Protein AF-A0A7C2VHA1-F1 (afdb_monomer_lite)

Foldseek 3Di:
DDDDLLNVLVLLVDDSVLQVVLCVVVVHHDDPVVSLVSSLCPDPVNDPVPVVVVVVPPDPCPPPWDWDDFFLWIWTDPDAQKIKTKDKDWQWPLLLAQVQQSLLVRQLSQQVRCVLQLFHFAAKAWAWEFADCVDVSRVVSVVNNVNNVCLLVKFFDQQWWWFKQKPNFTDIDTLNVVQVCVVVVVCPPIFIWTWWAFLVQRAIDTFTFDHKDWDWDQWWKWFAFPLGFITIIRQSFWFWFDDDFSDTDTDRNVPADFFTKFWFFQAFAADPPQDQKDQQLVVCVPPDQQKKKAAADPPVCVVVLLVLCVVVPVDPVVSVVCNVRSIGGSVSVVVCCVVRVGDQQRMWMDGNPDDDFIFRSMGGLDLLVLLLLLQCLFQWAWDDDPPWIKIKGKAFPVLVVLVVSNVVSCVVRVGDWDWDDDPTIIMTIGIGRSVNCCCCPVQVQDRDQQRGAGGRSQSNHALSSLVSSVLNNCSRFKDKDADDDLAFQRIKIKGKTLHLRRLLSNQNSLSSVVFRWRKDKDAWDWDQDPNDIDTGHIMIMTMDRALVSCVVCLVSYDPVSSVSNVVSVVVHPDHPHNHDQWADHVRIIITTGRDMDMDGMDITMFTQTPPRQWHAITSRTIGGTRLNHYHPHYDYYHDNVCHSIIIIMMMIMTMDRNLSTDRPDDDDPPQDDDDDDDDWPVQVSPLSSVVRRDDDDDDDDDDDSRTRNDRVSSSNVSVVSSVVSVVVSGD

Radius of gyration: 34.08 Å; chains: 1; bounding box: 87×68×104 Å

Structure (mmCIF, N/CA/C/O backbone):
data_AF-A0A7C2VHA1-F1
#
_entry.id   AF-A0A7C2VHA1-F1
#
loop_
_atom_site.group_PDB
_atom_site.id
_atom_site.type_symbol
_atom_site.label_atom_id
_atom_site.label_alt_id
_atom_site.label_comp_id
_atom_site.label_asym_id
_atom_site.label_entity_id
_atom_site.label_seq_id
_atom_site.pdbx_PDB_ins_code
_atom_site.Cartn_x
_atom_site.Cartn_y
_atom_site.Cartn_z
_atom_site.occupancy
_atom_site.B_iso_or_equiv
_atom_site.auth_seq_id
_atom_site.auth_comp_id
_atom_site.auth_asym_id
_atom_site.auth_atom_id
_atom_site.pdbx_PDB_model_num
ATOM 1 N N . MET A 1 1 ? 13.273 25.054 -59.901 1.00 44.94 1 MET A N 1
ATOM 2 C CA . MET A 1 1 ? 12.134 24.305 -60.474 1.00 44.94 1 MET A CA 1
ATOM 3 C C . MET A 1 1 ? 11.715 23.269 -59.447 1.00 44.94 1 MET A C 1
ATOM 5 O O . MET A 1 1 ? 12.586 22.836 -58.704 1.00 44.94 1 MET A O 1
ATOM 9 N N . ALA A 1 2 ? 10.423 22.966 -59.320 1.00 55.84 2 ALA A N 1
ATOM 10 C CA . ALA A 1 2 ? 9.983 21.897 -58.424 1.00 55.84 2 ALA A CA 1
ATOM 11 C C . ALA A 1 2 ? 10.423 20.552 -59.019 1.00 55.84 2 ALA A C 1
ATOM 13 O O . ALA A 1 2 ? 10.190 20.317 -60.201 1.00 55.84 2 ALA A O 1
ATOM 14 N N . GLU A 1 3 ? 11.099 19.738 -58.217 1.00 74.56 3 GLU A N 1
ATOM 15 C CA . GLU A 1 3 ? 11.555 18.394 -58.577 1.00 74.56 3 GLU A CA 1
ATOM 16 C C . GLU A 1 3 ? 10.346 17.490 -58.871 1.00 74.56 3 GLU A C 1
ATOM 18 O O . GLU A 1 3 ? 9.347 17.517 -58.142 1.00 74.56 3 GLU A O 1
ATOM 23 N N . THR A 1 4 ? 10.410 16.734 -59.963 1.00 87.19 4 THR A N 1
ATOM 24 C CA . THR A 1 4 ? 9.364 15.793 -60.383 1.00 87.19 4 THR A CA 1
ATOM 25 C C . THR A 1 4 ? 9.323 14.569 -59.462 1.00 87.19 4 THR A C 1
ATOM 27 O O . THR A 1 4 ? 10.306 14.231 -58.803 1.00 87.19 4 THR A O 1
ATOM 30 N N . MET A 1 5 ? 8.189 13.861 -59.407 1.00 84.81 5 MET A N 1
ATOM 31 C CA . MET A 1 5 ? 8.070 12.659 -58.564 1.00 84.81 5 MET A CA 1
ATOM 32 C C . MET A 1 5 ? 9.009 11.530 -58.995 1.00 84.81 5 MET A C 1
ATOM 34 O O . MET A 1 5 ? 9.494 10.788 -58.146 1.00 84.81 5 MET A O 1
ATOM 38 N N . LEU A 1 6 ? 9.314 11.427 -60.292 1.00 87.25 6 LEU A N 1
ATOM 39 C CA . LEU A 1 6 ? 10.300 10.473 -60.793 1.00 87.25 6 LEU A CA 1
ATOM 40 C C . LEU A 1 6 ? 11.717 10.826 -60.320 1.00 87.25 6 LEU A C 1
ATOM 42 O O . LEU A 1 6 ? 12.442 9.941 -59.880 1.00 87.25 6 LEU A O 1
ATOM 46 N N . GLU A 1 7 ? 12.104 12.104 -60.354 1.00 84.75 7 GLU A N 1
ATOM 47 C CA . GLU A 1 7 ? 13.407 12.551 -59.834 1.00 84.75 7 GLU A CA 1
ATOM 48 C C . GLU A 1 7 ? 13.543 12.236 -58.339 1.00 84.75 7 GLU A C 1
ATOM 50 O O . GLU A 1 7 ? 14.548 11.662 -57.920 1.00 84.75 7 GLU A O 1
ATOM 55 N N . LYS A 1 8 ? 12.484 12.478 -57.555 1.00 82.38 8 LYS A N 1
ATOM 56 C CA . LYS A 1 8 ? 12.431 12.092 -56.137 1.00 82.38 8 LYS A CA 1
ATOM 57 C C . LYS A 1 8 ? 12.527 10.579 -55.926 1.00 82.38 8 LYS A C 1
ATOM 59 O O . LYS A 1 8 ? 13.180 10.137 -54.987 1.00 82.38 8 LYS A O 1
ATOM 64 N N . ALA A 1 9 ? 11.894 9.776 -56.782 1.00 79.38 9 ALA A N 1
ATOM 65 C CA . ALA A 1 9 ? 11.937 8.316 -56.696 1.00 79.38 9 ALA A CA 1
ATOM 66 C C . ALA A 1 9 ? 13.353 7.779 -56.945 1.00 79.38 9 ALA A C 1
ATOM 68 O O . ALA A 1 9 ? 13.849 6.948 -56.184 1.00 79.38 9 ALA A O 1
ATOM 69 N N . LEU A 1 10 ? 14.017 8.304 -57.980 1.00 79.31 10 LEU A N 1
ATOM 70 C CA . LEU A 1 10 ? 15.403 7.974 -58.310 1.00 79.31 10 LEU A CA 1
ATOM 71 C C . LEU A 1 10 ? 16.358 8.400 -57.186 1.00 79.31 10 LEU A C 1
ATOM 73 O O . LEU A 1 10 ? 17.260 7.644 -56.828 1.00 79.31 10 LEU A O 1
ATOM 77 N N . ALA A 1 11 ? 16.129 9.570 -56.580 1.00 75.69 11 ALA A N 1
ATOM 78 C CA . ALA A 1 11 ? 16.899 10.048 -55.431 1.00 75.69 11 ALA A CA 1
ATOM 79 C C . ALA A 1 11 ? 16.741 9.156 -54.184 1.00 75.69 11 ALA A C 1
ATOM 81 O O . ALA A 1 11 ? 17.657 9.077 -53.371 1.00 75.69 11 ALA A O 1
ATOM 82 N N . LEU A 1 12 ? 15.612 8.452 -54.051 1.00 69.88 12 LEU A N 1
ATOM 83 C CA . LEU A 1 12 ? 15.362 7.458 -53.000 1.00 69.88 12 LEU A CA 1
ATOM 84 C C . LEU A 1 12 ? 15.899 6.054 -53.345 1.00 69.88 12 LEU A C 1
ATOM 86 O O . LEU A 1 12 ? 15.620 5.094 -52.626 1.00 69.88 12 LEU A O 1
ATOM 90 N N . GLY A 1 13 ? 16.657 5.917 -54.437 1.00 72.00 13 GLY A N 1
ATOM 91 C CA . GLY A 1 13 ? 17.287 4.663 -54.851 1.00 72.00 13 GLY A CA 1
ATOM 92 C C . GLY A 1 13 ? 16.371 3.695 -55.602 1.00 72.00 13 GLY A C 1
ATOM 93 O O . GLY A 1 13 ? 16.780 2.562 -55.849 1.00 72.00 13 GLY A O 1
ATOM 94 N N . MET A 1 14 ? 15.160 4.117 -55.979 1.00 76.06 14 MET A N 1
ATOM 95 C CA . MET A 1 14 ? 14.287 3.325 -56.849 1.00 76.06 14 MET A CA 1
ATOM 96 C C . MET A 1 14 ? 14.743 3.432 -58.305 1.00 76.06 14 MET A C 1
ATOM 98 O O . MET A 1 14 ? 15.266 4.454 -58.741 1.00 76.06 14 MET A O 1
ATOM 102 N N . THR A 1 15 ? 14.490 2.396 -59.093 1.00 82.31 15 THR A N 1
ATOM 103 C CA . THR A 1 15 ? 14.605 2.445 -60.552 1.00 82.31 15 THR A CA 1
ATOM 104 C C . THR A 1 15 ? 13.359 3.076 -61.179 1.00 82.31 15 THR A C 1
ATOM 106 O O . THR A 1 15 ? 12.263 3.060 -60.614 1.00 82.31 15 THR A O 1
ATOM 109 N N . GLU A 1 16 ? 13.493 3.598 -62.399 1.00 87.38 16 GLU A N 1
ATOM 110 C CA . GLU A 1 16 ? 12.347 4.129 -63.149 1.00 87.38 16 GLU A CA 1
ATOM 111 C C . GLU A 1 16 ? 11.264 3.059 -63.391 1.00 87.38 16 GLU A C 1
ATOM 113 O O . GLU A 1 16 ? 10.070 3.361 -63.389 1.00 87.38 16 GLU A O 1
ATOM 118 N N . GLU A 1 17 ? 11.659 1.795 -63.561 1.00 85.69 17 GLU A N 1
ATOM 119 C CA . GLU A 1 17 ? 10.720 0.684 -63.727 1.00 85.69 17 GLU A CA 1
ATOM 120 C C . GLU A 1 17 ? 9.922 0.409 -62.446 1.00 85.69 17 GLU A C 1
ATOM 122 O O . GLU A 1 17 ? 8.704 0.245 -62.513 1.00 85.69 17 GLU A O 1
ATOM 127 N N . GLU A 1 18 ? 10.570 0.444 -61.280 1.00 82.06 18 GLU A N 1
ATOM 128 C CA . GLU A 1 18 ? 9.895 0.331 -59.980 1.00 82.06 18 GLU A CA 1
ATOM 129 C C . GLU A 1 18 ? 8.930 1.497 -59.749 1.00 82.06 18 GLU A C 1
ATOM 131 O O . GLU A 1 18 ? 7.787 1.274 -59.353 1.00 82.06 18 GLU A O 1
ATOM 136 N N . PHE A 1 19 ? 9.324 2.732 -60.077 1.00 86.38 19 PHE A N 1
ATOM 137 C CA . PHE A 1 19 ? 8.420 3.885 -59.997 1.00 86.38 19 PHE A CA 1
ATOM 138 C C . PHE A 1 19 ? 7.191 3.717 -60.904 1.00 86.38 19 PHE A C 1
ATOM 140 O O . PHE A 1 19 ? 6.058 3.942 -60.474 1.00 86.38 19 PHE A O 1
ATOM 147 N N . ARG A 1 20 ? 7.378 3.251 -62.147 1.00 90.25 20 ARG A N 1
ATOM 148 C CA . ARG A 1 20 ? 6.258 2.963 -63.060 1.00 90.25 20 ARG A CA 1
ATOM 149 C C . ARG A 1 20 ? 5.345 1.862 -62.521 1.00 90.25 20 ARG A C 1
ATOM 151 O O . ARG A 1 20 ? 4.128 1.972 -62.666 1.00 90.25 20 ARG A O 1
ATOM 158 N N . GLN A 1 21 ? 5.899 0.828 -61.888 1.00 86.12 21 GLN A N 1
ATOM 159 C CA . GLN A 1 21 ? 5.109 -0.217 -61.232 1.00 86.12 21 GLN A CA 1
ATOM 160 C C . GLN A 1 21 ? 4.290 0.343 -60.066 1.00 86.12 21 GLN A C 1
ATOM 162 O O . GLN A 1 21 ? 3.109 0.021 -59.956 1.00 86.12 21 GLN A O 1
ATOM 167 N N . VAL A 1 22 ? 4.863 1.229 -59.248 1.00 83.00 22 VAL A N 1
ATOM 168 C CA . VAL A 1 22 ? 4.134 1.921 -58.172 1.00 83.00 22 VAL A CA 1
ATOM 169 C C . VAL A 1 22 ? 2.978 2.747 -58.732 1.00 83.00 22 VAL A C 1
ATOM 171 O O . VAL A 1 22 ? 1.844 2.602 -58.273 1.00 83.00 22 VAL A O 1
ATOM 174 N N . CYS A 1 23 ? 3.224 3.545 -59.772 1.00 90.00 23 CYS A N 1
ATOM 175 C CA . CYS A 1 23 ? 2.171 4.311 -60.438 1.00 90.00 23 CYS A CA 1
ATOM 176 C C . CYS A 1 23 ? 1.061 3.404 -60.994 1.00 90.00 23 CYS A C 1
ATOM 178 O O . CYS A 1 23 ? -0.119 3.739 -60.895 1.00 90.00 23 CYS A O 1
ATOM 180 N N . ALA A 1 24 ? 1.417 2.237 -61.540 1.00 90.12 24 ALA A N 1
ATOM 181 C CA . ALA A 1 24 ? 0.453 1.257 -62.034 1.00 90.12 24 ALA A CA 1
ATOM 182 C C . ALA A 1 24 ? -0.371 0.612 -60.905 1.00 90.12 24 ALA A C 1
ATOM 184 O O . ALA A 1 24 ? -1.575 0.429 -61.065 1.00 90.12 24 ALA A O 1
ATOM 185 N N . ILE A 1 25 ? 0.250 0.304 -59.760 1.00 83.44 25 ILE A N 1
ATOM 186 C CA . ILE A 1 25 ? -0.428 -0.244 -58.573 1.00 83.44 25 ILE A CA 1
ATOM 187 C C . ILE A 1 25 ? -1.422 0.771 -57.999 1.00 83.44 25 ILE A C 1
ATOM 189 O O . ILE A 1 25 ? -2.543 0.407 -57.647 1.00 83.44 25 ILE A O 1
ATOM 193 N N . LEU A 1 26 ? -1.024 2.042 -57.914 1.00 83.31 26 LEU A N 1
ATOM 194 C CA . LEU A 1 26 ? -1.856 3.110 -57.356 1.00 83.31 26 LEU A CA 1
ATOM 195 C C . LEU A 1 26 ? -2.899 3.647 -58.345 1.00 83.31 26 LEU A C 1
ATOM 197 O O . LEU A 1 26 ? -3.865 4.286 -57.927 1.00 83.31 26 LEU A O 1
ATOM 201 N N . GLY A 1 27 ? -2.695 3.443 -59.650 1.00 89.50 27 GLY A N 1
ATOM 202 C CA . GLY A 1 27 ? -3.487 4.070 -60.712 1.00 89.50 27 GLY A CA 1
ATOM 203 C C . GLY A 1 27 ? -3.296 5.591 -60.814 1.00 89.50 27 GLY A C 1
ATOM 204 O O . GLY A 1 27 ? -4.084 6.263 -61.479 1.00 89.50 27 GLY A O 1
ATOM 205 N N . ARG A 1 28 ? -2.282 6.142 -60.135 1.00 90.69 28 ARG A N 1
ATOM 206 C CA . ARG A 1 28 ? -1.906 7.564 -60.101 1.00 90.69 28 ARG A CA 1
ATOM 207 C C . ARG A 1 28 ? -0.449 7.720 -59.667 1.00 90.69 28 ARG A C 1
ATOM 209 O O . ARG A 1 28 ? 0.140 6.773 -59.153 1.00 90.69 28 ARG A O 1
ATOM 216 N N . GLU A 1 29 ? 0.102 8.924 -59.801 1.00 88.69 29 GLU A N 1
ATOM 217 C CA . GLU A 1 29 ? 1.388 9.235 -59.172 1.00 88.69 29 GLU A CA 1
ATOM 218 C C . GLU A 1 29 ? 1.281 9.151 -57.634 1.00 88.69 29 GLU A C 1
ATOM 220 O O . GLU A 1 29 ? 0.255 9.556 -57.055 1.00 88.69 29 GLU A O 1
ATOM 225 N N . PRO A 1 30 ? 2.306 8.600 -56.958 1.00 85.00 30 PRO A N 1
ATOM 226 C CA . PRO A 1 30 ? 2.351 8.557 -55.505 1.00 85.00 30 PRO A CA 1
ATOM 227 C C . PRO A 1 30 ? 2.506 9.968 -54.927 1.00 85.00 30 PRO A C 1
ATOM 229 O O . PRO A 1 30 ? 3.127 10.848 -55.518 1.00 85.00 30 PRO A O 1
ATOM 232 N N . THR A 1 31 ? 1.961 10.178 -53.734 1.00 82.56 31 THR A N 1
ATOM 233 C CA . THR A 1 31 ? 2.327 11.327 -52.896 1.00 82.56 31 THR A CA 1
ATOM 234 C C . THR A 1 31 ? 3.752 11.156 -52.361 1.00 82.56 31 THR A C 1
ATOM 236 O O . THR A 1 31 ? 4.260 10.037 -52.311 1.00 82.56 31 THR A O 1
ATOM 239 N N . ASP A 1 32 ? 4.381 12.235 -51.882 1.00 75.31 32 ASP A N 1
ATOM 240 C CA . ASP A 1 32 ? 5.725 12.173 -51.277 1.00 75.31 32 ASP A CA 1
ATOM 241 C C . ASP A 1 32 ? 5.822 11.110 -50.162 1.00 75.31 32 ASP A C 1
ATOM 243 O O . ASP A 1 32 ? 6.817 10.397 -50.050 1.00 75.31 32 ASP A O 1
ATOM 247 N N . THR A 1 33 ? 4.770 10.969 -49.347 1.00 71.88 33 THR A N 1
ATOM 248 C CA . THR A 1 33 ? 4.715 9.969 -48.271 1.00 71.88 33 THR A CA 1
ATOM 249 C C . THR A 1 33 ? 4.616 8.547 -48.809 1.00 71.88 33 THR A C 1
ATOM 251 O O . THR A 1 33 ? 5.337 7.672 -48.342 1.00 71.88 33 THR A O 1
ATOM 254 N N . GLU A 1 34 ? 3.750 8.304 -49.793 1.00 76.88 34 GLU A N 1
ATOM 255 C CA . GLU A 1 34 ? 3.609 6.979 -50.406 1.00 76.88 34 GLU A CA 1
ATOM 256 C C . GLU A 1 34 ? 4.895 6.570 -51.119 1.00 76.88 34 GLU A C 1
ATOM 258 O O . GLU A 1 34 ? 5.343 5.439 -50.966 1.00 76.88 34 GLU A O 1
ATOM 263 N N . LEU A 1 35 ? 5.529 7.502 -51.835 1.00 78.56 35 LEU A N 1
ATOM 264 C CA . LEU A 1 35 ? 6.790 7.259 -52.522 1.00 78.56 35 LEU A CA 1
ATOM 265 C C . LEU A 1 35 ? 7.901 6.862 -51.540 1.00 78.56 35 LEU A C 1
ATOM 267 O O . LEU A 1 35 ? 8.601 5.880 -51.778 1.00 78.56 35 LEU A O 1
ATOM 271 N N . ALA A 1 36 ? 8.006 7.561 -50.407 1.00 71.88 36 ALA A N 1
ATOM 272 C CA . ALA A 1 36 ? 8.941 7.209 -49.340 1.00 71.88 36 ALA A CA 1
ATOM 273 C C . ALA A 1 36 ? 8.636 5.840 -48.697 1.00 71.88 36 ALA A C 1
ATOM 275 O O . ALA A 1 36 ? 9.552 5.143 -48.268 1.00 71.88 36 ALA A O 1
ATOM 276 N N . MET A 1 37 ? 7.365 5.427 -48.623 1.00 70.44 37 MET A N 1
ATOM 277 C CA . MET A 1 37 ? 7.002 4.086 -48.145 1.00 70.44 37 MET A CA 1
ATOM 278 C C . MET A 1 37 ? 7.425 3.000 -49.142 1.00 70.44 37 MET A C 1
ATOM 280 O O . MET A 1 37 ? 8.063 2.024 -48.746 1.00 70.44 37 MET A O 1
ATOM 284 N N . PHE A 1 38 ? 7.133 3.193 -50.432 1.00 73.12 38 PHE A N 1
ATOM 285 C CA . PHE A 1 38 ? 7.530 2.261 -51.490 1.00 73.12 38 PHE A CA 1
ATOM 286 C C . PHE A 1 38 ? 9.054 2.125 -51.599 1.00 73.12 38 PHE A C 1
ATOM 288 O O . PHE A 1 38 ? 9.555 1.013 -51.749 1.00 73.12 38 PHE A O 1
ATOM 295 N N . SER A 1 39 ? 9.816 3.212 -51.450 1.00 68.88 39 SER A N 1
ATOM 296 C CA . SER A 1 39 ? 11.281 3.135 -51.505 1.00 68.88 39 SER A CA 1
ATOM 297 C C . SER A 1 39 ? 11.877 2.316 -50.354 1.00 68.88 39 SER A C 1
ATOM 299 O O . SER A 1 39 ? 12.891 1.643 -50.527 1.00 68.88 39 SER A O 1
ATOM 301 N N . VAL A 1 40 ? 11.250 2.335 -49.172 1.00 62.12 40 VAL A N 1
ATOM 302 C CA . VAL A 1 40 ? 11.688 1.527 -48.021 1.00 62.12 40 VAL A CA 1
ATOM 303 C C . VAL A 1 40 ? 11.377 0.044 -48.231 1.00 62.12 40 VAL A C 1
ATOM 305 O O . VAL A 1 40 ? 12.240 -0.793 -47.967 1.00 62.12 40 VAL A O 1
ATOM 308 N N . GLU A 1 41 ? 10.193 -0.297 -48.748 1.00 60.16 41 GLU A N 1
ATOM 309 C CA . GLU A 1 41 ? 9.814 -1.693 -49.028 1.00 60.16 41 GLU A CA 1
ATOM 310 C C . GLU A 1 41 ? 10.749 -2.380 -50.043 1.00 60.16 41 GLU A C 1
ATOM 312 O O . GLU A 1 41 ? 10.964 -3.594 -49.962 1.00 60.16 41 GLU A O 1
ATOM 317 N N . TRP A 1 42 ? 11.341 -1.608 -50.958 1.00 59.25 42 TRP A N 1
ATOM 318 C CA . TRP A 1 42 ? 12.252 -2.091 -52.003 1.00 59.25 42 TRP A CA 1
ATOM 319 C C . TRP A 1 42 ? 13.744 -2.045 -51.633 1.00 59.25 42 TRP A C 1
ATOM 321 O O . TRP A 1 42 ? 14.579 -2.556 -52.380 1.00 59.25 42 TRP A O 1
ATOM 331 N N . SER A 1 43 ? 14.102 -1.508 -50.465 1.00 54.31 43 SER A N 1
ATOM 332 C CA . SER A 1 43 ? 15.481 -1.520 -49.963 1.00 54.31 43 SER A CA 1
ATOM 333 C C . SER A 1 43 ? 15.983 -2.950 -49.707 1.00 54.31 43 SER A C 1
ATOM 335 O O . SER A 1 43 ? 15.248 -3.778 -49.166 1.00 54.31 43 SER A O 1
ATOM 337 N N . GLU A 1 44 ? 17.262 -3.255 -49.992 1.00 47.66 44 GLU A N 1
ATOM 338 C CA . GLU A 1 44 ? 17.889 -4.551 -49.638 1.00 47.66 44 GLU A CA 1
ATOM 339 C C . GLU A 1 44 ? 17.778 -4.868 -48.131 1.00 47.66 44 GLU A C 1
ATOM 341 O O . GLU A 1 44 ? 17.785 -6.037 -47.749 1.00 47.66 44 GLU A O 1
ATOM 346 N N . HIS A 1 45 ? 17.594 -3.852 -47.278 1.00 44.16 45 HIS A N 1
ATOM 347 C CA . HIS A 1 45 ? 17.357 -4.019 -45.841 1.00 44.16 45 HIS A CA 1
ATOM 348 C C . HIS A 1 45 ? 16.007 -4.685 -45.506 1.00 44.16 45 HIS A C 1
ATOM 350 O O . HIS A 1 45 ? 15.893 -5.364 -44.486 1.00 44.16 45 HIS A O 1
ATOM 356 N N . CYS A 1 46 ? 15.001 -4.523 -46.372 1.00 43.72 46 CYS A N 1
ATOM 357 C CA . CYS A 1 46 ? 13.689 -5.184 -46.310 1.00 43.72 46 CYS A CA 1
ATOM 358 C C . CYS A 1 46 ? 13.564 -6.316 -47.354 1.00 43.72 46 CYS A C 1
ATOM 360 O O . CYS A 1 46 ? 12.675 -7.173 -47.287 1.00 43.72 46 CYS A O 1
ATOM 362 N N . GLY A 1 47 ? 14.488 -6.341 -48.316 1.00 47.62 47 GLY A N 1
ATOM 363 C CA . GLY A 1 47 ? 14.500 -7.190 -49.491 1.00 47.62 47 GLY A CA 1
ATOM 364 C C . GLY A 1 47 ? 14.897 -8.632 -49.205 1.00 47.62 47 GLY A C 1
ATOM 365 O O . GLY A 1 47 ? 15.982 -9.088 -49.556 1.00 47.62 47 GLY A O 1
ATOM 366 N N . TYR A 1 48 ? 13.931 -9.438 -48.767 1.00 50.06 48 TYR A N 1
ATOM 367 C CA . TYR A 1 48 ? 13.973 -10.893 -48.950 1.00 50.06 48 TYR A CA 1
ATOM 368 C C . TYR A 1 48 ? 13.949 -11.310 -50.439 1.00 50.06 48 TYR A C 1
ATOM 370 O O . TYR A 1 48 ? 13.725 -12.482 -50.721 1.00 50.06 48 TYR A O 1
ATOM 378 N N . GLY A 1 49 ? 14.149 -10.419 -51.418 1.00 52.28 49 GLY A N 1
ATOM 379 C CA . GLY A 1 49 ? 14.021 -10.715 -52.851 1.00 52.28 49 GLY A CA 1
ATOM 380 C C . GLY A 1 49 ? 14.815 -11.950 -53.295 1.00 52.28 49 GLY A C 1
ATOM 381 O O . GLY A 1 49 ? 14.289 -12.789 -54.027 1.00 52.28 49 GLY A O 1
ATOM 382 N N . ARG A 1 50 ? 16.031 -12.132 -52.756 1.00 55.88 50 ARG A N 1
ATOM 383 C CA . ARG A 1 50 ? 16.878 -13.307 -53.033 1.00 55.88 50 ARG A CA 1
ATOM 384 C C . ARG A 1 50 ? 16.480 -14.536 -52.208 1.00 55.88 50 ARG A C 1
ATOM 386 O O . ARG A 1 50 ? 16.378 -15.627 -52.755 1.00 55.88 50 ARG A O 1
ATOM 393 N N . SER A 1 51 ? 16.194 -14.378 -50.915 1.00 61.88 51 SER A N 1
ATOM 394 C CA . SER A 1 51 ? 15.892 -15.499 -50.003 1.00 61.88 51 SER A CA 1
ATOM 395 C C . SER A 1 51 ? 14.459 -16.028 -50.126 1.00 61.88 51 SER A C 1
ATOM 397 O O . SER A 1 51 ? 14.217 -17.215 -49.932 1.00 61.88 51 SER A O 1
ATOM 399 N N . ARG A 1 52 ? 13.488 -15.183 -50.492 1.00 65.62 52 ARG A N 1
ATOM 400 C CA . ARG A 1 52 ? 12.056 -15.517 -50.590 1.00 65.62 52 ARG A CA 1
ATOM 401 C C . ARG A 1 52 ? 11.801 -16.617 -51.609 1.00 65.62 52 ARG A C 1
ATOM 403 O O . ARG A 1 52 ? 10.940 -17.455 -51.365 1.00 65.62 52 ARG A O 1
ATOM 410 N N . GLN A 1 53 ? 12.531 -16.635 -52.726 1.00 71.94 53 GLN A N 1
ATOM 411 C CA . GLN A 1 53 ? 12.429 -17.710 -53.719 1.00 71.94 53 GLN A CA 1
ATOM 412 C C . GLN A 1 53 ? 12.817 -19.067 -53.114 1.00 71.94 53 GLN A C 1
ATOM 414 O O . GLN A 1 53 ? 12.079 -20.034 -53.279 1.00 71.94 53 GLN A O 1
ATOM 419 N N . TRP A 1 54 ? 13.892 -19.112 -52.324 1.00 77.69 54 TRP A N 1
ATOM 420 C CA . TRP A 1 54 ? 14.334 -20.319 -51.621 1.00 77.69 54 TRP A CA 1
ATOM 421 C C . TRP A 1 54 ? 13.391 -20.713 -50.480 1.00 77.69 54 TRP A C 1
ATOM 423 O O . TRP A 1 54 ? 13.058 -21.885 -50.334 1.00 77.69 54 TRP A O 1
ATOM 433 N N . LEU A 1 55 ? 12.868 -19.745 -49.721 1.00 73.44 55 LEU A N 1
ATOM 434 C CA . LEU A 1 55 ? 11.903 -20.002 -48.645 1.00 73.44 55 LEU A CA 1
ATOM 435 C C . LEU A 1 55 ? 10.581 -20.597 -49.162 1.00 73.44 55 LEU A C 1
ATOM 437 O O . LEU A 1 55 ? 9.902 -21.306 -48.422 1.00 73.44 55 LEU A O 1
ATOM 441 N N . LYS A 1 56 ? 10.211 -20.367 -50.434 1.00 72.88 56 LYS A N 1
ATOM 442 C CA . LYS A 1 56 ? 9.052 -21.032 -51.062 1.00 72.88 56 LYS A CA 1
ATOM 443 C C . LYS A 1 56 ? 9.234 -22.548 -51.203 1.00 72.88 56 LYS A C 1
ATOM 445 O O . LYS A 1 56 ? 8.221 -23.234 -51.298 1.00 72.88 56 LYS A O 1
ATOM 450 N N . LEU A 1 57 ? 10.474 -23.047 -51.213 1.00 81.19 57 LEU A N 1
ATOM 451 C CA . LEU A 1 57 ? 10.781 -24.479 -51.300 1.00 81.19 57 LEU A CA 1
ATOM 452 C C . LEU A 1 57 ? 10.564 -25.209 -49.969 1.00 81.19 57 LEU A C 1
ATOM 454 O O . LEU A 1 57 ? 10.487 -26.436 -49.955 1.00 81.19 57 LEU A O 1
ATOM 458 N N . LEU A 1 58 ? 10.462 -24.479 -48.851 1.00 78.44 58 LEU A N 1
ATOM 459 C CA . LEU A 1 58 ? 10.182 -25.090 -47.557 1.00 78.44 58 LEU A CA 1
ATOM 460 C C . LEU A 1 58 ? 8.770 -25.706 -47.545 1.00 78.44 58 LEU A C 1
ATOM 462 O O . LEU A 1 58 ? 7.833 -25.106 -48.085 1.00 78.44 58 LEU A O 1
ATOM 466 N N . PRO A 1 59 ? 8.580 -26.876 -46.906 1.00 71.69 59 PRO A N 1
ATOM 467 C CA . PRO A 1 59 ? 7.274 -27.518 -46.821 1.00 71.69 59 PRO A CA 1
ATOM 468 C C . PRO A 1 59 ? 6.256 -26.604 -46.132 1.00 71.69 59 PRO A C 1
ATOM 470 O O . PRO A 1 59 ? 6.396 -26.268 -44.960 1.00 71.69 59 PRO A O 1
ATOM 473 N N . ARG A 1 60 ? 5.202 -26.219 -46.855 1.00 64.50 60 ARG A N 1
ATOM 474 C CA . ARG A 1 60 ? 4.124 -25.366 -46.318 1.00 64.50 60 ARG A CA 1
ATOM 475 C C . ARG A 1 60 ? 3.027 -26.145 -45.604 1.00 64.50 60 ARG A C 1
ATOM 477 O O . ARG A 1 60 ? 2.226 -25.554 -44.893 1.00 64.50 60 ARG A O 1
ATOM 484 N N . ASN A 1 61 ? 2.976 -27.457 -45.819 1.00 65.25 61 ASN A N 1
ATOM 485 C CA . ASN A 1 61 ? 1.900 -28.315 -45.350 1.00 65.25 61 ASN A CA 1
ATOM 486 C C . ASN A 1 61 ? 2.499 -29.494 -44.574 1.00 65.25 61 ASN A C 1
ATOM 488 O O . ASN A 1 61 ? 2.714 -30.573 -45.114 1.00 65.25 61 ASN A O 1
ATOM 492 N N . ILE A 1 62 ? 2.839 -29.255 -43.305 1.00 61.00 62 ILE A N 1
ATOM 493 C CA . ILE A 1 62 ? 3.483 -30.252 -42.428 1.00 61.00 62 ILE A CA 1
ATOM 494 C C . ILE A 1 62 ? 2.426 -31.178 -41.776 1.00 61.00 62 ILE A C 1
ATOM 496 O O . ILE A 1 62 ? 2.760 -32.053 -40.983 1.00 61.00 62 ILE A O 1
ATOM 500 N N . GLY A 1 63 ? 1.134 -30.991 -42.091 1.00 59.19 63 GLY A N 1
ATOM 501 C CA . GLY A 1 63 ? 0.007 -31.891 -41.787 1.00 59.19 63 GLY A CA 1
ATOM 502 C C . GLY A 1 63 ? -0.376 -32.058 -40.310 1.00 59.19 63 GLY A C 1
ATOM 503 O O . GLY A 1 63 ? -1.485 -32.490 -40.015 1.00 59.19 63 GLY A O 1
ATOM 504 N N . LYS A 1 64 ? 0.513 -31.712 -39.375 1.00 71.56 64 LYS A N 1
ATOM 505 C CA . LYS A 1 64 ? 0.333 -31.953 -37.937 1.00 71.56 64 LYS A CA 1
ATOM 506 C C . LYS A 1 64 ? -0.311 -30.786 -37.184 1.00 71.56 64 LYS A C 1
ATOM 508 O O . LYS A 1 64 ? -0.978 -31.024 -36.184 1.00 71.56 64 LYS A O 1
ATOM 513 N N . PHE A 1 65 ? -0.119 -29.549 -37.645 1.00 74.88 65 PHE A N 1
ATOM 514 C CA . PHE A 1 65 ? -0.629 -28.340 -36.990 1.00 74.88 65 PHE A CA 1
ATOM 515 C C . PHE A 1 65 ? -1.118 -27.324 -38.025 1.00 74.88 65 PHE A C 1
ATOM 517 O O . PHE A 1 65 ? -0.496 -27.173 -39.078 1.00 74.88 65 PHE A O 1
ATOM 524 N N . ARG A 1 66 ? -2.204 -26.605 -37.710 1.00 84.25 66 ARG A N 1
ATOM 525 C CA . ARG A 1 66 ? -2.598 -25.396 -38.446 1.00 84.25 66 ARG A CA 1
ATOM 526 C C . ARG A 1 66 ? -1.588 -24.289 -38.147 1.00 84.25 66 ARG A C 1
ATOM 528 O O . ARG A 1 66 ? -1.128 -24.167 -37.014 1.00 84.25 66 ARG A O 1
ATOM 535 N N . THR A 1 67 ? -1.232 -23.506 -39.157 1.00 81.81 67 THR A N 1
ATOM 536 C CA . THR A 1 67 ? -0.214 -22.447 -39.078 1.00 81.81 67 THR A CA 1
ATOM 537 C C . THR A 1 67 ? -0.827 -21.074 -39.333 1.00 81.81 67 THR A C 1
ATOM 539 O O . THR A 1 67 ? -1.682 -20.929 -40.207 1.00 81.81 67 THR A O 1
ATOM 542 N N . ALA A 1 68 ? -0.383 -20.071 -38.577 1.00 73.81 68 ALA A N 1
ATOM 543 C CA . ALA A 1 68 ? -0.786 -18.684 -38.764 1.00 73.81 68 ALA A CA 1
ATOM 544 C C . ALA A 1 68 ? 0.065 -18.070 -39.886 1.00 73.81 68 ALA A C 1
ATOM 546 O O . ALA A 1 68 ? 1.288 -18.228 -39.892 1.00 73.81 68 ALA A O 1
ATOM 547 N N . PHE A 1 69 ? -0.578 -17.399 -40.843 1.00 65.19 69 PHE A N 1
ATOM 548 C CA . PHE A 1 69 ? 0.073 -16.759 -41.988 1.00 65.19 69 PHE A CA 1
ATOM 549 C C . PHE A 1 69 ? -0.462 -15.339 -42.188 1.00 65.19 69 PHE A C 1
ATOM 551 O O . PHE A 1 69 ? -1.638 -15.090 -41.939 1.00 65.19 69 PHE A O 1
ATOM 558 N N . GLY A 1 70 ? 0.376 -14.445 -42.726 1.00 62.75 70 GLY A N 1
ATOM 559 C CA . GLY A 1 70 ? -0.050 -13.101 -43.139 1.00 62.75 70 GLY A CA 1
ATOM 560 C C . GLY A 1 70 ? -0.034 -12.052 -42.025 1.00 62.75 70 GLY A C 1
ATOM 561 O O . GLY A 1 70 ? -0.891 -11.174 -42.016 1.00 62.75 70 GLY A O 1
ATOM 562 N N . GLY A 1 71 ? 0.918 -12.154 -41.096 1.00 70.00 71 GLY A N 1
ATOM 563 C CA . GLY A 1 71 ? 1.211 -11.135 -40.088 1.00 70.00 71 GLY A CA 1
ATOM 564 C C . GLY A 1 71 ? 2.697 -11.133 -39.719 1.00 70.00 71 GLY A C 1
ATOM 565 O O . GLY A 1 71 ? 3.484 -11.873 -40.317 1.00 70.00 71 GLY A O 1
ATOM 566 N N . ASP A 1 72 ? 3.086 -10.306 -38.749 1.00 76.62 72 ASP A N 1
ATOM 567 C CA . ASP A 1 72 ? 4.498 -10.032 -38.434 1.00 76.62 72 ASP A CA 1
ATOM 568 C C . ASP A 1 72 ? 5.218 -11.166 -37.683 1.00 76.62 72 ASP A C 1
ATOM 570 O O . ASP A 1 72 ? 6.449 -11.151 -37.572 1.00 76.62 72 ASP A O 1
ATOM 574 N N . ALA A 1 73 ? 4.482 -12.189 -37.230 1.00 85.75 73 ALA A N 1
ATOM 575 C CA . ALA A 1 73 ? 5.019 -13.391 -36.594 1.00 85.75 73 ALA A CA 1
ATOM 576 C C . ALA A 1 73 ? 4.464 -14.686 -37.214 1.00 85.75 73 ALA A C 1
ATOM 578 O O . ALA A 1 73 ? 3.387 -14.717 -37.811 1.00 85.75 73 ALA A O 1
ATOM 579 N N . GLY A 1 74 ? 5.203 -15.785 -37.047 1.00 87.31 74 GLY A N 1
ATOM 580 C CA . GLY A 1 74 ? 4.721 -17.127 -37.382 1.00 87.31 74 GLY A CA 1
ATOM 581 C C . GLY A 1 74 ? 4.018 -17.766 -36.187 1.00 87.31 74 GLY A C 1
ATOM 582 O O . GLY A 1 74 ? 4.234 -17.359 -35.051 1.00 87.31 74 GLY A O 1
ATOM 583 N N . GLY A 1 75 ? 3.200 -18.794 -36.403 1.00 88.94 75 GLY A N 1
ATOM 584 C CA . GLY A 1 75 ? 2.588 -19.506 -35.282 1.00 88.94 75 GLY A CA 1
ATOM 585 C C . GLY A 1 75 ? 1.921 -20.814 -35.654 1.00 88.94 75 GLY A C 1
ATOM 586 O O . GLY A 1 75 ? 1.691 -21.090 -36.831 1.00 88.94 75 GLY A O 1
ATOM 587 N N . ILE A 1 76 ? 1.607 -21.608 -34.633 1.00 90.62 76 ILE A N 1
ATOM 588 C CA . ILE A 1 76 ? 0.887 -22.876 -34.757 1.00 90.62 76 ILE A CA 1
ATOM 589 C C . ILE A 1 76 ? -0.285 -22.939 -33.782 1.00 90.62 76 ILE A C 1
ATOM 591 O O . ILE A 1 76 ? -0.204 -22.462 -32.648 1.00 90.62 76 ILE A O 1
ATOM 595 N N . GLU A 1 77 ? -1.363 -23.579 -34.209 1.00 90.88 77 GLU A N 1
ATOM 596 C CA . GLU A 1 77 ? -2.472 -23.933 -33.336 1.00 90.88 77 GLU A CA 1
ATOM 597 C C . GLU A 1 77 ? -2.092 -25.170 -32.514 1.00 90.88 77 GLU A C 1
ATOM 599 O O . GLU A 1 77 ? -1.839 -26.246 -33.060 1.00 90.88 77 GLU A O 1
ATOM 604 N N . VAL A 1 78 ? -2.040 -25.022 -31.190 1.00 90.69 78 VAL A N 1
ATOM 605 C CA . VAL A 1 78 ? -1.657 -26.111 -30.271 1.00 90.69 78 VAL A CA 1
ATOM 606 C C . VAL A 1 78 ? -2.864 -26.837 -29.679 1.00 90.69 78 VAL A C 1
ATOM 608 O O . VAL A 1 78 ? -2.738 -27.968 -29.207 1.00 90.69 78 VAL A O 1
ATOM 611 N N . LYS A 1 79 ? -4.032 -26.187 -29.688 1.00 87.62 79 LYS A N 1
ATOM 612 C CA . LYS A 1 79 ? -5.356 -26.724 -29.338 1.00 87.62 79 LYS A CA 1
ATOM 613 C C . LYS A 1 79 ? -6.407 -25.968 -30.152 1.00 87.62 79 LYS A C 1
ATOM 615 O O . LYS A 1 79 ? -6.126 -24.824 -30.487 1.00 87.62 79 LYS A O 1
ATOM 620 N N . PRO A 1 80 ? -7.604 -26.533 -30.391 1.00 89.69 80 PRO A N 1
ATOM 621 C CA . PRO A 1 80 ? -8.672 -25.828 -31.097 1.00 89.69 80 PRO A CA 1
ATOM 622 C C . PRO A 1 80 ? -8.877 -24.399 -30.570 1.00 89.69 80 PRO A C 1
ATOM 624 O O . PRO A 1 80 ? -9.187 -24.205 -29.392 1.00 89.69 80 PRO A O 1
ATOM 627 N N . GLY A 1 81 ? -8.644 -23.414 -31.433 1.00 88.88 81 GLY A N 1
ATOM 628 C CA . GLY A 1 81 ? -8.747 -21.986 -31.167 1.00 88.88 81 GLY A CA 1
ATOM 629 C C . GLY A 1 81 ? -7.580 -21.352 -30.400 1.00 88.88 81 GLY A C 1
ATOM 630 O O . GLY A 1 81 ? -7.586 -20.135 -30.265 1.00 88.88 81 GLY A O 1
ATOM 631 N N . LEU A 1 82 ? -6.595 -22.101 -29.891 1.00 92.25 82 LEU A N 1
ATOM 632 C CA . LEU A 1 82 ? -5.456 -21.569 -29.128 1.00 92.25 82 LEU A CA 1
ATOM 633 C C . LEU A 1 82 ? -4.161 -21.638 -29.941 1.00 92.25 82 LEU A C 1
ATOM 635 O O . LEU A 1 82 ? -3.665 -22.721 -30.272 1.00 92.25 82 LEU A O 1
ATOM 639 N N . TRP A 1 83 ? -3.567 -20.472 -30.159 1.00 92.44 83 TRP A N 1
ATOM 640 C CA . TRP A 1 83 ? -2.381 -20.282 -30.978 1.00 92.44 83 TRP A CA 1
ATOM 641 C C . TRP A 1 83 ? -1.158 -19.954 -30.129 1.00 92.44 83 TRP A C 1
ATOM 643 O O . TRP A 1 83 ? -1.231 -19.165 -29.185 1.00 92.44 83 TRP A O 1
ATOM 653 N N . VAL A 1 84 ? -0.023 -20.549 -30.494 1.00 93.00 84 VAL A N 1
ATOM 654 C CA . VAL A 1 84 ? 1.307 -20.148 -30.026 1.00 93.00 84 VAL A CA 1
ATOM 655 C C . VAL A 1 84 ? 2.013 -19.472 -31.189 1.00 93.00 84 VAL A C 1
ATOM 657 O O . VAL A 1 84 ? 2.199 -20.085 -32.241 1.00 93.00 84 VAL A O 1
ATOM 660 N N . LEU A 1 85 ? 2.388 -18.214 -30.991 1.00 92.50 85 LEU A N 1
ATOM 661 C CA . LEU A 1 85 ? 3.099 -17.404 -31.969 1.00 92.50 85 LEU A CA 1
ATOM 662 C C . LEU A 1 85 ? 4.566 -17.255 -31.578 1.00 92.50 85 LEU A C 1
ATOM 664 O O . LEU A 1 85 ? 4.905 -17.245 -30.394 1.00 92.50 85 LEU A O 1
ATOM 668 N N . PHE A 1 86 ? 5.425 -17.109 -32.576 1.00 91.38 86 PHE A N 1
ATOM 669 C CA . PHE A 1 86 ? 6.857 -16.936 -32.420 1.00 91.38 86 PHE A CA 1
ATOM 670 C C . PHE A 1 86 ? 7.417 -15.971 -33.465 1.00 91.38 86 PHE A C 1
ATOM 672 O O . PHE A 1 86 ? 7.133 -16.081 -34.661 1.00 91.38 86 PHE A O 1
ATOM 679 N N . LYS A 1 87 ? 8.267 -15.054 -33.001 1.00 91.06 87 LYS A N 1
ATOM 680 C CA . LYS A 1 87 ? 9.069 -14.158 -33.834 1.00 91.06 87 LYS A CA 1
ATOM 681 C C . LYS A 1 87 ? 10.527 -14.289 -33.430 1.00 91.06 87 LYS A C 1
ATOM 683 O O . LYS A 1 87 ? 10.823 -14.243 -32.243 1.00 91.06 87 LYS A O 1
ATOM 688 N N . MET A 1 88 ? 11.406 -14.448 -34.411 1.00 87.69 88 MET A N 1
ATOM 689 C CA . MET A 1 88 ? 12.857 -14.446 -34.242 1.00 87.69 88 MET A CA 1
ATOM 690 C C . MET A 1 88 ? 13.440 -13.319 -35.088 1.00 87.69 88 MET A C 1
ATOM 692 O O . MET A 1 88 ? 13.031 -13.144 -36.238 1.00 87.69 88 MET A O 1
ATOM 696 N N . GLU A 1 89 ? 14.409 -12.599 -34.539 1.00 84.50 89 GLU A N 1
ATOM 697 C CA . GLU A 1 89 ? 15.161 -11.559 -35.235 1.00 84.50 89 GLU A CA 1
ATOM 698 C C . GLU A 1 89 ? 16.641 -11.617 -34.836 1.00 84.50 89 GLU A C 1
ATOM 700 O O . GLU A 1 89 ? 16.997 -12.109 -33.762 1.00 84.50 89 GLU A O 1
ATOM 705 N N . SER A 1 90 ? 17.521 -11.135 -35.714 1.00 83.06 90 SER A N 1
ATOM 706 C CA . SER A 1 90 ? 18.943 -10.959 -35.417 1.00 83.06 90 SER A CA 1
ATOM 707 C C . SER A 1 90 ? 19.301 -9.481 -35.413 1.00 83.06 90 SER A C 1
ATOM 709 O O . SER A 1 90 ? 19.085 -8.803 -36.415 1.00 83.06 90 SER A O 1
ATOM 711 N N . HIS A 1 91 ? 19.925 -9.004 -34.340 1.00 83.19 91 HIS A N 1
ATOM 712 C CA . HIS A 1 91 ? 20.262 -7.591 -34.161 1.00 83.19 91 HIS A CA 1
ATOM 713 C C . HIS A 1 91 ? 21.781 -7.348 -34.058 1.00 83.19 91 HIS A C 1
ATOM 715 O O . HIS A 1 91 ? 22.268 -6.487 -33.329 1.00 83.19 91 HIS A O 1
ATOM 721 N N . ASN A 1 92 ? 22.536 -8.134 -34.829 1.00 85.06 92 ASN A N 1
ATOM 722 C CA . ASN A 1 92 ? 23.993 -8.284 -34.776 1.00 85.06 92 ASN A CA 1
ATOM 723 C C . ASN A 1 92 ? 24.762 -6.964 -34.942 1.00 85.06 92 ASN A C 1
ATOM 725 O O . ASN A 1 92 ? 25.470 -6.529 -34.038 1.00 85.06 92 ASN A O 1
ATOM 729 N N . HIS A 1 93 ? 24.618 -6.309 -36.098 1.00 78.06 93 HIS A N 1
ATOM 730 C CA . HIS A 1 93 ? 25.426 -5.140 -36.447 1.00 78.06 93 HIS A CA 1
ATOM 731 C C . HIS A 1 93 ? 25.135 -3.915 -35.560 1.00 78.06 93 HIS A C 1
ATOM 733 O O . HIS A 1 93 ? 26.089 -3.316 -35.058 1.00 78.06 93 HIS A O 1
ATOM 739 N N . PRO A 1 94 ? 23.866 -3.569 -35.256 1.00 77.75 94 PRO A N 1
ATOM 740 C CA . PRO A 1 94 ? 23.593 -2.492 -34.309 1.00 77.75 94 PRO A CA 1
ATOM 741 C C . PRO A 1 94 ? 24.135 -2.800 -32.909 1.00 77.75 94 PRO A C 1
ATOM 743 O O . PRO A 1 94 ? 24.690 -1.910 -32.273 1.00 77.75 94 PRO A O 1
ATOM 746 N N . SER A 1 95 ? 24.055 -4.055 -32.447 1.00 82.69 95 SER A N 1
ATOM 747 C CA . SER A 1 95 ? 24.661 -4.490 -31.180 1.00 82.69 95 SER A CA 1
ATOM 748 C C . SER A 1 95 ? 26.195 -4.535 -31.210 1.00 82.69 95 SER A C 1
ATOM 750 O O . SER A 1 95 ? 26.840 -4.459 -30.169 1.00 82.69 95 SER A O 1
ATOM 752 N N . GLN A 1 96 ? 26.816 -4.633 -32.381 1.00 82.62 96 GLN A N 1
ATOM 753 C CA . GLN A 1 96 ? 28.267 -4.525 -32.513 1.00 82.62 96 GLN A CA 1
ATOM 754 C C . GLN A 1 96 ? 28.746 -3.073 -32.344 1.00 82.62 96 GLN A C 1
ATOM 756 O O . GLN A 1 96 ? 29.855 -2.847 -31.854 1.00 82.62 96 GLN A O 1
ATOM 761 N N . ILE A 1 97 ? 27.924 -2.104 -32.762 1.00 79.12 97 ILE A N 1
ATOM 762 C CA . ILE A 1 97 ? 28.224 -0.665 -32.713 1.00 79.12 97 ILE A CA 1
ATOM 763 C C . ILE A 1 97 ? 27.820 -0.064 -31.366 1.00 79.12 97 ILE A C 1
ATOM 765 O O . ILE A 1 97 ? 28.654 0.533 -30.691 1.00 79.12 97 ILE A O 1
ATOM 769 N N . GLU A 1 98 ? 26.555 -0.232 -30.981 1.00 80.31 98 GLU A N 1
ATOM 770 C CA . GLU A 1 98 ? 25.986 0.249 -29.723 1.00 80.31 98 GLU A CA 1
ATOM 771 C C . GLU A 1 98 ? 25.323 -0.932 -28.995 1.00 80.31 98 GLU A C 1
ATOM 773 O O . GLU A 1 98 ? 24.124 -1.181 -29.155 1.00 80.31 98 GLU A O 1
ATOM 778 N N . PRO A 1 99 ? 26.094 -1.696 -28.202 1.00 83.44 99 PRO A N 1
ATOM 779 C CA . PRO A 1 99 ? 25.676 -3.005 -27.703 1.00 83.44 99 PRO A CA 1
ATOM 780 C C . PRO A 1 99 ? 24.359 -3.012 -26.947 1.00 83.44 99 PRO A C 1
ATOM 782 O O . PRO A 1 99 ? 23.510 -3.875 -27.180 1.00 83.44 99 PRO A O 1
ATOM 785 N N . LYS A 1 100 ? 24.166 -2.019 -26.077 1.00 80.25 100 LYS A N 1
ATOM 786 C CA . LYS A 1 100 ? 22.965 -1.928 -25.259 1.00 80.25 100 LYS A CA 1
ATOM 787 C C . LYS A 1 100 ? 21.741 -1.562 -26.082 1.00 80.25 100 LYS A C 1
ATOM 789 O O . LYS A 1 100 ? 20.758 -2.299 -26.065 1.00 80.25 100 LYS A O 1
ATOM 794 N N . SER A 1 101 ? 21.790 -0.418 -26.758 1.00 71.50 101 SER A N 1
ATOM 795 C CA . SER A 1 101 ? 20.642 0.097 -27.508 1.00 71.50 101 SER A CA 1
ATOM 796 C C . SER A 1 101 ? 20.299 -0.822 -28.672 1.00 71.50 101 SER A C 1
ATOM 798 O O . SER A 1 101 ? 19.127 -1.091 -28.895 1.00 71.50 101 SER A O 1
ATOM 800 N N . GLY A 1 102 ? 21.308 -1.391 -29.340 1.00 78.31 102 GLY A N 1
ATOM 801 C CA . GLY A 1 102 ? 21.112 -2.390 -30.383 1.00 78.31 102 GLY A CA 1
ATOM 802 C C . GLY A 1 102 ? 20.336 -3.597 -29.863 1.00 78.31 102 GLY A C 1
ATOM 803 O O . GLY A 1 102 ? 19.286 -3.928 -30.401 1.00 78.31 102 GLY A O 1
ATOM 804 N N . ALA A 1 103 ? 20.783 -4.217 -28.769 1.00 83.69 103 ALA A N 1
ATOM 805 C CA . ALA A 1 103 ? 20.090 -5.392 -28.243 1.00 83.69 103 ALA A CA 1
ATOM 806 C C . ALA A 1 103 ? 18.682 -5.059 -27.725 1.00 83.69 103 ALA A C 1
ATOM 808 O O . ALA A 1 103 ? 17.747 -5.831 -27.932 1.00 83.69 103 ALA A O 1
ATOM 809 N N . ALA A 1 104 ? 18.519 -3.897 -27.085 1.00 77.94 104 ALA A N 1
ATOM 810 C CA . ALA A 1 104 ? 17.230 -3.454 -26.573 1.00 77.94 104 ALA A CA 1
ATOM 811 C C . ALA A 1 104 ? 16.197 -3.248 -27.691 1.00 77.94 104 ALA A C 1
ATOM 813 O O . ALA A 1 104 ? 15.051 -3.667 -27.536 1.00 77.94 104 ALA A O 1
ATOM 814 N N . THR A 1 105 ? 16.604 -2.649 -28.810 1.00 75.12 105 THR A N 1
ATOM 815 C CA . THR A 1 105 ? 15.747 -2.449 -29.987 1.00 75.12 105 THR A CA 1
ATOM 816 C C . THR A 1 105 ? 15.347 -3.778 -30.620 1.00 75.12 105 THR A C 1
ATOM 818 O O . THR A 1 105 ? 14.177 -3.952 -30.953 1.00 75.12 105 THR A O 1
ATOM 821 N N . GLY A 1 106 ? 16.267 -4.748 -30.691 1.00 81.81 106 GLY A N 1
ATOM 822 C CA . GLY A 1 106 ? 15.949 -6.096 -31.166 1.00 81.81 106 GLY A CA 1
ATOM 823 C C . GLY A 1 106 ? 14.854 -6.770 -30.337 1.00 81.81 106 GLY A C 1
ATOM 824 O O . GLY A 1 106 ? 13.899 -7.296 -30.900 1.00 81.81 106 GLY A O 1
ATOM 825 N N . ILE A 1 107 ? 14.943 -6.705 -29.002 1.00 84.19 107 ILE A N 1
ATOM 826 C CA . ILE A 1 107 ? 13.900 -7.237 -28.105 1.00 84.19 107 ILE A CA 1
ATOM 827 C C . ILE A 1 107 ? 12.568 -6.500 -28.303 1.00 84.19 107 ILE A C 1
ATOM 829 O O . ILE A 1 107 ? 11.519 -7.138 -28.390 1.00 84.19 107 ILE A O 1
ATOM 833 N N . GLY A 1 108 ? 12.598 -5.169 -28.398 1.00 77.00 108 GLY A N 1
ATOM 834 C CA . GLY A 1 108 ? 11.397 -4.362 -28.622 1.00 77.00 108 GLY A CA 1
ATOM 835 C C . GLY A 1 108 ? 10.685 -4.726 -29.929 1.00 77.00 108 GLY A C 1
ATOM 836 O O . GLY A 1 108 ? 9.461 -4.875 -29.950 1.00 77.00 108 GLY A O 1
ATOM 837 N N . GLY A 1 109 ? 11.452 -4.963 -31.000 1.00 78.50 109 GLY A N 1
ATOM 838 C CA . GLY A 1 109 ? 10.958 -5.402 -32.308 1.00 78.50 109 GLY A CA 1
ATOM 839 C C . GLY A 1 109 ? 10.201 -6.727 -32.244 1.00 78.50 109 GLY A C 1
ATOM 840 O O . GLY A 1 109 ? 9.006 -6.771 -32.530 1.00 78.50 109 GLY A O 1
ATOM 841 N N . ILE A 1 110 ? 10.849 -7.792 -31.765 1.00 86.00 110 ILE A N 1
ATOM 842 C CA . ILE A 1 110 ? 10.219 -9.122 -31.685 1.00 86.00 110 ILE A CA 1
ATOM 843 C C . ILE A 1 110 ? 8.991 -9.159 -30.768 1.00 86.00 110 ILE A C 1
ATOM 845 O O . ILE A 1 110 ? 8.056 -9.924 -31.010 1.00 86.00 110 ILE A O 1
ATOM 849 N N . VAL A 1 111 ? 8.979 -8.343 -29.709 1.00 84.00 111 VAL A N 1
ATOM 850 C CA . VAL A 1 111 ? 7.846 -8.228 -28.787 1.00 84.00 111 VAL A CA 1
ATOM 851 C C . VAL A 1 111 ? 6.676 -7.551 -29.494 1.00 84.00 111 VAL A C 1
ATOM 853 O O . VAL A 1 111 ? 5.547 -8.037 -29.401 1.00 84.00 111 VAL A O 1
ATOM 856 N N . ARG A 1 112 ? 6.941 -6.464 -30.228 1.00 79.25 112 ARG A N 1
ATOM 857 C CA . ARG A 1 112 ? 5.945 -5.735 -31.020 1.00 79.25 112 ARG A CA 1
ATOM 858 C C . ARG A 1 112 ? 5.349 -6.597 -32.128 1.00 79.25 112 ARG A C 1
ATOM 860 O O . ARG A 1 112 ? 4.142 -6.560 -32.322 1.00 79.25 112 ARG A O 1
ATOM 867 N N . ASP A 1 113 ? 6.150 -7.409 -32.798 1.00 85.81 113 ASP A N 1
ATOM 868 C CA . ASP A 1 113 ? 5.678 -8.256 -33.898 1.00 85.81 113 ASP A CA 1
ATOM 869 C C . ASP A 1 113 ? 4.718 -9.360 -33.423 1.00 85.81 113 ASP A C 1
ATOM 871 O O . ASP A 1 113 ? 3.716 -9.655 -34.074 1.00 85.81 113 ASP A O 1
ATOM 875 N N . ILE A 1 114 ? 4.975 -9.947 -32.247 1.00 87.12 114 ILE A N 1
ATOM 876 C CA . ILE A 1 114 ? 4.027 -10.869 -31.596 1.00 87.12 114 ILE A CA 1
ATOM 877 C C . ILE A 1 114 ? 2.713 -10.162 -31.263 1.00 87.12 114 ILE A C 1
ATOM 879 O O . ILE A 1 114 ? 1.638 -10.743 -31.399 1.00 87.12 114 ILE A O 1
ATOM 883 N N . LEU A 1 115 ? 2.795 -8.906 -30.835 1.00 82.06 115 LEU A N 1
ATOM 884 C CA . LEU A 1 115 ? 1.628 -8.113 -30.476 1.00 82.06 115 LEU A CA 1
ATOM 885 C C . LEU A 1 115 ? 0.817 -7.649 -31.668 1.00 82.06 115 LEU A C 1
ATOM 887 O O . LEU A 1 115 ? -0.402 -7.621 -31.561 1.00 82.06 115 LEU A O 1
ATOM 891 N N . ALA A 1 116 ? 1.459 -7.306 -32.783 1.00 81.38 116 ALA A N 1
ATOM 892 C CA . ALA A 1 116 ? 0.789 -6.906 -34.017 1.00 81.38 116 ALA A CA 1
ATOM 893 C C . ALA A 1 116 ? -0.156 -8.002 -34.535 1.00 81.38 116 ALA A C 1
ATOM 895 O O . ALA A 1 116 ? -1.162 -7.710 -35.168 1.00 81.38 116 ALA A O 1
ATOM 896 N N . MET A 1 117 ? 0.115 -9.259 -34.180 1.00 86.00 117 MET A N 1
ATOM 897 C CA . MET A 1 117 ? -0.760 -10.405 -34.428 1.00 86.00 117 MET A CA 1
ATOM 898 C C . MET A 1 117 ? -1.926 -10.530 -33.429 1.00 86.00 117 MET A C 1
ATOM 900 O O . MET A 1 117 ? -2.641 -11.527 -33.460 1.00 86.00 117 MET A O 1
ATOM 904 N N . GLY A 1 118 ? -2.099 -9.591 -32.496 1.00 80.88 118 GLY A N 1
ATOM 905 C CA . GLY A 1 118 ? -3.079 -9.651 -31.406 1.00 80.88 118 GLY A CA 1
ATOM 906 C C . GLY A 1 118 ? -2.700 -10.585 -30.248 1.00 80.88 118 GLY A C 1
ATOM 907 O O . GLY A 1 118 ? -3.465 -10.730 -29.294 1.00 80.88 118 GLY A O 1
ATOM 908 N N . ALA A 1 119 ? -1.516 -11.208 -30.285 1.00 86.56 119 ALA A N 1
ATOM 909 C CA . ALA A 1 119 ? -1.086 -12.151 -29.259 1.00 86.56 119 ALA A CA 1
ATOM 910 C C . ALA A 1 119 ? -0.328 -11.493 -28.124 1.00 86.56 119 ALA A C 1
ATOM 912 O O . ALA A 1 119 ? 0.440 -10.558 -28.314 1.00 86.56 119 ALA A O 1
ATOM 913 N N . ARG A 1 120 ? -0.472 -12.049 -26.920 1.00 83.12 120 ARG A N 1
ATOM 914 C CA . ARG A 1 120 ? 0.248 -11.554 -25.751 1.00 83.12 120 ARG A CA 1
ATOM 915 C C . ARG A 1 120 ? 1.612 -12.238 -25.622 1.00 83.12 120 ARG A C 1
ATOM 917 O O . ARG A 1 120 ? 1.637 -13.459 -25.466 1.00 83.12 120 ARG A O 1
ATOM 924 N N . PRO A 1 121 ? 2.728 -11.488 -25.590 1.00 84.19 121 PRO A N 1
ATOM 925 C CA . PRO A 1 121 ? 4.050 -12.014 -25.279 1.00 84.19 121 PRO A CA 1
ATOM 926 C C . PRO A 1 121 ? 4.106 -12.670 -23.895 1.00 84.19 121 PRO A C 1
ATOM 928 O O . PRO A 1 121 ? 3.602 -12.125 -22.902 1.00 84.19 121 PRO A O 1
ATOM 931 N N . ILE A 1 122 ? 4.745 -13.836 -23.823 1.00 83.38 122 ILE A N 1
ATOM 932 C CA . ILE A 1 122 ? 4.874 -14.633 -22.596 1.00 83.38 122 ILE A CA 1
ATOM 933 C C . ILE A 1 122 ? 6.302 -15.079 -22.288 1.00 83.38 122 ILE A C 1
ATOM 935 O O . ILE A 1 122 ? 6.574 -15.419 -21.139 1.00 83.38 122 ILE A O 1
ATOM 939 N N . ALA A 1 123 ? 7.199 -15.090 -23.273 1.00 85.69 123 ALA A N 1
ATOM 940 C CA . ALA A 1 123 ? 8.571 -15.538 -23.082 1.00 85.69 123 ALA A CA 1
ATOM 941 C C . ALA A 1 123 ? 9.518 -14.953 -24.135 1.00 85.69 123 ALA A C 1
ATOM 943 O O . ALA A 1 123 ? 9.117 -14.738 -25.280 1.00 85.69 123 ALA A O 1
ATOM 944 N N . LEU A 1 124 ? 10.771 -14.748 -23.734 1.00 86.50 124 LEU A N 1
ATOM 945 C CA . LEU A 1 124 ? 11.902 -14.475 -24.615 1.00 86.50 124 LEU A CA 1
ATOM 946 C C . LEU A 1 124 ? 12.837 -15.689 -24.660 1.00 86.50 124 LEU A C 1
ATOM 948 O O . LEU A 1 124 ? 12.995 -16.392 -23.650 1.00 86.50 124 LEU A O 1
ATOM 952 N N . VAL A 1 125 ? 13.440 -15.934 -25.822 1.00 88.06 125 VAL A N 1
ATOM 953 C CA . VAL A 1 125 ? 14.474 -16.954 -26.022 1.00 88.06 125 VAL A CA 1
ATOM 954 C C . VAL A 1 125 ? 15.639 -16.360 -26.807 1.00 88.06 125 VAL A C 1
ATOM 956 O O . VAL A 1 125 ? 15.478 -16.019 -27.973 1.00 88.06 125 VAL A O 1
ATOM 959 N N . ASP A 1 126 ? 16.813 -16.252 -26.184 1.00 89.56 126 ASP A N 1
ATOM 960 C CA . ASP A 1 126 ? 17.919 -15.460 -26.741 1.00 89.56 126 ASP A CA 1
ATOM 961 C C . ASP A 1 126 ? 19.140 -16.330 -27.083 1.00 89.56 126 ASP A C 1
ATOM 963 O O . ASP A 1 126 ? 19.700 -17.021 -26.230 1.00 89.56 126 ASP A O 1
ATOM 967 N N . THR A 1 127 ? 19.594 -16.289 -28.335 1.00 90.81 127 THR A N 1
ATOM 968 C CA . THR A 1 127 ? 20.786 -17.002 -28.813 1.00 90.81 127 THR A CA 1
ATOM 969 C C . THR A 1 127 ? 21.918 -16.013 -29.063 1.00 90.81 127 THR A C 1
ATOM 971 O O . THR A 1 127 ? 21.901 -15.275 -30.049 1.00 90.81 127 THR A O 1
ATOM 974 N N . LEU A 1 128 ? 22.914 -15.986 -28.179 1.00 93.88 128 LEU A N 1
ATOM 975 C CA . LEU A 1 128 ? 23.976 -14.985 -28.188 1.00 93.88 128 LEU A CA 1
ATOM 976 C C . LEU A 1 128 ? 25.345 -15.609 -28.487 1.00 93.88 128 LEU A C 1
ATOM 978 O O . LEU A 1 128 ? 25.688 -16.666 -27.946 1.00 93.88 128 LEU A O 1
ATOM 982 N N . ARG A 1 129 ? 26.155 -14.960 -29.328 1.00 94.44 129 ARG A N 1
ATOM 983 C CA . ARG A 1 129 ? 27.544 -15.354 -29.605 1.00 94.44 129 ARG A CA 1
ATOM 984 C C . ARG A 1 129 ? 28.481 -14.155 -29.654 1.00 94.44 129 ARG A C 1
ATOM 986 O O . ARG A 1 129 ? 28.190 -13.162 -30.319 1.00 94.44 129 ARG A O 1
ATOM 993 N N . PHE A 1 130 ? 29.625 -14.271 -28.985 1.00 96.06 130 PHE A N 1
ATOM 994 C CA . PHE A 1 130 ? 30.623 -13.204 -28.874 1.00 96.06 130 PHE A CA 1
ATOM 995 C C . PHE A 1 130 ? 32.043 -13.746 -29.046 1.00 96.06 130 PHE A C 1
ATOM 997 O O . PHE A 1 130 ? 32.264 -14.952 -29.000 1.00 96.06 130 PHE A O 1
ATOM 1004 N N . ALA A 1 131 ? 33.013 -12.853 -29.231 1.00 93.94 131 ALA A N 1
ATOM 1005 C CA . ALA A 1 131 ? 34.425 -13.202 -29.081 1.00 93.94 131 ALA A CA 1
ATOM 1006 C C . ALA A 1 131 ? 34.790 -13.443 -27.610 1.00 93.94 131 ALA A C 1
ATOM 1008 O O . ALA A 1 131 ? 33.999 -13.143 -26.711 1.00 93.94 131 ALA A O 1
ATOM 1009 N N . ASP A 1 132 ? 35.982 -13.989 -27.369 1.00 92.44 132 ASP A N 1
ATOM 1010 C CA . ASP A 1 132 ? 36.437 -14.327 -26.022 1.00 92.44 132 ASP A CA 1
ATOM 1011 C C . ASP A 1 132 ? 36.373 -13.104 -25.071 1.00 92.44 132 ASP A C 1
ATOM 1013 O O . ASP A 1 132 ? 36.940 -12.050 -25.376 1.00 92.44 132 ASP A O 1
ATOM 1017 N N . PRO A 1 133 ? 35.697 -13.203 -23.906 1.00 90.06 133 PRO A N 1
ATOM 1018 C CA . PRO A 1 133 ? 35.496 -12.080 -22.989 1.00 90.06 133 PRO A CA 1
ATOM 1019 C C . PRO A 1 133 ? 36.776 -11.647 -22.249 1.00 90.06 133 PRO A C 1
ATOM 1021 O O . PRO A 1 133 ? 36.758 -10.661 -21.498 1.00 90.06 133 PRO A O 1
ATOM 1024 N N . SER A 1 134 ? 37.896 -12.354 -22.425 1.00 91.38 134 SER A N 1
ATOM 1025 C CA . SER A 1 134 ? 39.221 -11.857 -22.046 1.00 91.38 134 SER A CA 1
ATOM 1026 C C . SER A 1 134 ? 39.597 -10.592 -22.830 1.00 91.38 134 SER A C 1
ATOM 1028 O O . SER A 1 134 ? 40.202 -9.696 -22.237 1.00 91.38 134 SER A O 1
ATOM 1030 N N . ASP A 1 135 ? 39.149 -10.453 -24.086 1.00 91.69 135 ASP A N 1
ATOM 1031 C CA . ASP A 1 135 ? 39.302 -9.237 -24.889 1.00 91.69 135 ASP A CA 1
ATOM 1032 C C . ASP A 1 135 ? 38.401 -8.106 -24.334 1.00 91.69 135 ASP A C 1
ATOM 1034 O O . ASP A 1 135 ? 37.184 -8.284 -24.189 1.00 91.69 135 ASP A O 1
ATOM 1038 N N . PRO A 1 136 ? 38.954 -6.916 -24.014 1.00 90.88 136 PRO A N 1
ATOM 1039 C CA . PRO A 1 136 ? 38.181 -5.819 -23.432 1.00 90.88 136 PRO A CA 1
ATOM 1040 C C . PRO A 1 136 ? 37.005 -5.344 -24.295 1.00 90.88 136 PRO A C 1
ATOM 1042 O O . PRO A 1 136 ? 35.957 -4.986 -23.752 1.00 90.88 136 PRO A O 1
ATOM 1045 N N . LYS A 1 137 ? 37.150 -5.352 -25.627 1.00 88.94 137 LYS A N 1
ATOM 1046 C CA . LYS A 1 137 ? 36.090 -4.933 -26.552 1.00 88.94 137 LYS A CA 1
ATOM 1047 C C . LYS A 1 137 ? 34.985 -5.981 -26.605 1.00 88.94 137 LYS A C 1
ATOM 1049 O O . LYS A 1 137 ? 33.811 -5.624 -26.527 1.00 88.94 137 LYS A O 1
ATOM 1054 N N . ALA A 1 138 ? 35.348 -7.262 -26.672 1.00 90.38 138 ALA A N 1
ATOM 1055 C CA . ALA A 1 138 ? 34.380 -8.355 -26.623 1.00 90.38 138 ALA A CA 1
ATOM 1056 C C . ALA A 1 138 ? 33.582 -8.339 -25.311 1.00 90.38 138 ALA A C 1
ATOM 1058 O O . ALA A 1 138 ? 32.356 -8.446 -25.329 1.00 90.38 138 ALA A O 1
ATOM 1059 N N . ARG A 1 139 ? 34.254 -8.099 -24.177 1.00 91.62 139 ARG A N 1
ATOM 1060 C CA . ARG A 1 139 ? 33.603 -7.942 -22.870 1.00 91.62 139 ARG A CA 1
ATOM 1061 C C . ARG A 1 139 ? 32.641 -6.761 -22.832 1.00 91.62 139 ARG A C 1
ATOM 1063 O O . ARG A 1 139 ? 31.550 -6.899 -22.281 1.00 91.62 139 ARG A O 1
ATOM 1070 N N . TYR A 1 140 ? 33.030 -5.618 -23.397 1.00 89.56 140 TYR A N 1
ATOM 1071 C CA . TYR A 1 140 ? 32.165 -4.443 -23.501 1.00 89.56 140 TYR A CA 1
ATOM 1072 C C . TYR A 1 140 ? 30.894 -4.751 -24.308 1.00 89.56 140 TYR A C 1
ATOM 1074 O O . TYR A 1 140 ? 29.796 -4.478 -23.823 1.00 89.56 140 TYR A O 1
ATOM 1082 N N . ILE A 1 141 ? 31.032 -5.395 -25.474 1.00 90.88 141 ILE A N 1
ATOM 1083 C CA . ILE A 1 141 ? 29.898 -5.777 -26.330 1.00 90.88 141 ILE A CA 1
ATOM 1084 C C . ILE A 1 141 ? 28.990 -6.776 -25.611 1.00 90.88 141 ILE A C 1
ATOM 1086 O O . ILE A 1 141 ? 27.796 -6.527 -25.474 1.00 90.88 141 ILE A O 1
ATOM 1090 N N . PHE A 1 142 ? 29.552 -7.865 -25.083 1.00 92.19 142 PHE A N 1
ATOM 1091 C CA . PHE A 1 142 ? 28.800 -8.873 -24.335 1.00 92.19 142 PHE A CA 1
ATOM 1092 C C . PHE A 1 142 ? 28.010 -8.251 -23.177 1.00 92.19 142 PHE A C 1
ATOM 1094 O O . PHE A 1 142 ? 26.800 -8.445 -23.067 1.00 92.19 142 PHE A O 1
ATOM 1101 N N . THR A 1 143 ? 28.684 -7.457 -22.341 1.00 84.56 143 THR A N 1
ATOM 1102 C CA . THR A 1 143 ? 28.061 -6.831 -21.168 1.00 84.56 143 THR A CA 1
ATOM 1103 C C . THR A 1 143 ? 26.961 -5.864 -21.590 1.00 84.56 143 THR A C 1
ATOM 1105 O O . THR A 1 143 ? 25.899 -5.851 -20.976 1.00 84.56 143 THR A O 1
ATOM 1108 N N . GLY A 1 144 ? 27.186 -5.071 -22.641 1.00 84.81 144 GLY A N 1
ATOM 1109 C CA . GLY A 1 144 ? 26.189 -4.129 -23.132 1.00 84.81 144 GLY A CA 1
ATOM 1110 C C . GLY A 1 144 ? 24.977 -4.814 -23.769 1.00 84.81 144 GLY A C 1
ATOM 1111 O O . GLY A 1 144 ? 23.859 -4.403 -23.484 1.00 84.81 144 GLY A O 1
ATOM 1112 N N . VAL A 1 145 ? 25.154 -5.894 -24.539 1.00 87.81 145 VAL A N 1
ATOM 1113 C CA . VAL A 1 145 ? 24.030 -6.672 -25.098 1.00 87.81 145 VAL A CA 1
ATOM 1114 C C . VAL A 1 145 ? 23.180 -7.291 -23.993 1.00 87.81 145 VAL A C 1
ATOM 1116 O O . VAL A 1 145 ? 21.960 -7.125 -23.987 1.00 87.81 145 VAL A O 1
ATOM 1119 N N . VAL A 1 146 ? 23.815 -7.960 -23.025 1.00 85.69 146 VAL A N 1
ATOM 1120 C CA . VAL A 1 146 ? 23.106 -8.543 -21.875 1.00 85.69 146 VAL A CA 1
ATOM 1121 C C . VAL A 1 146 ? 22.381 -7.454 -21.081 1.00 85.69 146 VAL A C 1
ATOM 1123 O O . VAL A 1 146 ? 21.240 -7.655 -20.667 1.00 85.69 146 VAL A O 1
ATOM 1126 N N . ASP A 1 147 ? 22.996 -6.278 -20.923 1.00 75.56 147 ASP A N 1
ATOM 1127 C CA . ASP A 1 147 ? 22.357 -5.114 -20.310 1.00 75.56 147 ASP A CA 1
ATOM 1128 C C . ASP A 1 147 ? 21.101 -4.678 -21.082 1.00 75.56 147 ASP A C 1
ATOM 1130 O O . ASP A 1 147 ? 20.048 -4.492 -20.478 1.00 75.56 147 ASP A O 1
ATOM 1134 N N . GLY A 1 148 ? 21.184 -4.570 -22.412 1.00 75.25 148 GLY A N 1
ATOM 1135 C CA . GLY A 1 148 ? 20.061 -4.198 -23.277 1.00 75.25 148 GLY A CA 1
ATOM 1136 C C . GLY A 1 148 ? 18.876 -5.162 -23.189 1.00 75.25 148 GLY A C 1
ATOM 1137 O O . GLY A 1 148 ? 17.741 -4.714 -23.042 1.00 75.25 148 GLY A O 1
ATOM 1138 N N . ILE A 1 149 ? 19.134 -6.473 -23.184 1.00 79.75 149 ILE A N 1
ATOM 1139 C CA . ILE A 1 149 ? 18.094 -7.508 -23.035 1.00 79.75 149 ILE A CA 1
ATOM 1140 C C . ILE A 1 149 ? 17.482 -7.462 -21.629 1.00 79.75 149 ILE A C 1
ATOM 1142 O O . ILE A 1 149 ? 16.263 -7.435 -21.452 1.00 79.75 149 ILE A O 1
ATOM 1146 N N . SER A 1 150 ? 18.333 -7.397 -20.601 1.00 72.31 150 SER A N 1
ATOM 1147 C CA . SER A 1 150 ? 17.912 -7.382 -19.195 1.00 72.31 150 SER A CA 1
ATOM 1148 C C . SER A 1 150 ? 17.093 -6.146 -18.809 1.00 72.31 150 SER A C 1
ATOM 1150 O O . SER A 1 150 ? 16.348 -6.188 -17.824 1.00 72.31 150 SER A O 1
ATOM 1152 N N . TRP A 1 151 ? 17.168 -5.075 -19.609 1.00 66.50 151 TRP A N 1
ATOM 1153 C CA . TRP A 1 151 ? 16.443 -3.823 -19.402 1.00 66.50 151 TRP A CA 1
ATOM 1154 C C . TRP A 1 151 ? 14.914 -3.992 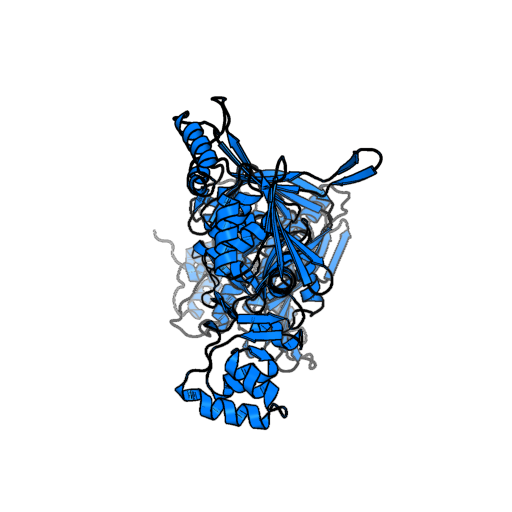-19.396 1.00 66.50 151 TRP A C 1
ATOM 1156 O O . TRP A 1 151 ? 14.207 -3.173 -18.809 1.00 66.50 151 TRP A O 1
ATOM 1166 N N . TYR A 1 152 ? 14.404 -5.090 -19.957 1.00 66.50 152 TYR A N 1
ATOM 1167 C CA . TYR A 1 152 ? 12.989 -5.469 -19.948 1.00 66.50 152 TYR A CA 1
ATOM 1168 C C . TYR A 1 152 ? 12.546 -6.214 -18.663 1.00 66.50 152 TYR A C 1
ATOM 1170 O O . TYR A 1 152 ? 11.347 -6.344 -18.398 1.00 66.50 152 TYR A O 1
ATOM 1178 N N . GLY A 1 153 ? 13.493 -6.667 -17.827 1.00 61.19 153 GLY A N 1
ATOM 1179 C CA . GLY A 1 153 ? 13.288 -7.549 -16.665 1.00 61.19 153 GLY A CA 1
ATOM 1180 C C . GLY A 1 153 ? 13.473 -6.888 -15.290 1.00 61.19 153 GLY A C 1
ATOM 1181 O O . GLY A 1 153 ? 14.118 -7.458 -14.408 1.00 61.19 153 GLY A O 1
ATOM 1182 N N . ASN A 1 154 ? 12.962 -5.677 -15.090 1.00 65.31 154 ASN A N 1
ATOM 1183 C CA . ASN A 1 154 ? 13.193 -4.855 -13.889 1.00 65.31 154 ASN A CA 1
ATOM 1184 C C . ASN A 1 154 ? 12.450 -5.332 -12.631 1.00 65.31 154 ASN A C 1
ATOM 1186 O O . ASN A 1 154 ? 11.321 -5.795 -12.740 1.00 65.31 154 ASN A O 1
ATOM 1190 N N . CYS A 1 155 ? 13.064 -5.235 -11.440 1.00 75.38 155 CYS A N 1
ATOM 1191 C CA . CYS A 1 155 ? 12.463 -5.731 -10.195 1.00 75.38 155 CYS A CA 1
ATOM 1192 C C . CYS A 1 155 ? 12.905 -4.970 -8.922 1.00 75.38 155 CYS A C 1
ATOM 1194 O O . CYS A 1 155 ? 13.966 -4.342 -8.865 1.00 75.38 155 CYS A O 1
ATOM 1196 N N . LEU A 1 156 ? 12.122 -5.120 -7.849 1.00 86.00 156 LEU A N 1
ATOM 1197 C CA . LEU A 1 156 ? 12.366 -4.605 -6.500 1.00 86.00 156 LEU A CA 1
ATOM 1198 C C . LEU A 1 156 ? 12.918 -5.684 -5.554 1.00 86.00 156 LEU A C 1
ATOM 1200 O O . LEU A 1 156 ? 12.716 -6.884 -5.748 1.00 86.00 156 LEU A O 1
ATOM 1204 N N . ALA A 1 157 ? 13.581 -5.246 -4.483 1.00 91.31 157 ALA A N 1
ATOM 1205 C CA . ALA A 1 157 ? 13.993 -6.112 -3.379 1.00 91.31 157 ALA A CA 1
ATOM 1206 C C . ALA A 1 157 ? 12.774 -6.680 -2.606 1.00 91.31 157 ALA A C 1
ATOM 1208 O O . ALA A 1 157 ? 11.717 -6.050 -2.566 1.00 91.31 157 ALA A O 1
ATOM 1209 N N . PRO A 1 158 ? 12.898 -7.849 -1.950 1.00 92.44 158 PRO A N 1
ATOM 1210 C CA . PRO A 1 158 ? 11.753 -8.593 -1.416 1.00 92.44 158 PRO A CA 1
ATOM 1211 C C . PRO A 1 158 ? 11.030 -7.897 -0.265 1.00 92.44 158 PRO A C 1
ATOM 1213 O O . PRO A 1 158 ? 9.832 -8.091 -0.086 1.00 92.44 158 PRO A O 1
ATOM 1216 N N . ASP A 1 159 ? 11.753 -7.112 0.529 1.00 91.88 159 ASP A N 1
ATOM 1217 C CA . ASP A 1 159 ? 11.240 -6.423 1.711 1.00 91.88 159 ASP A CA 1
ATOM 1218 C C . ASP A 1 159 ? 10.635 -5.045 1.404 1.00 91.88 159 ASP A C 1
ATOM 1220 O O . ASP A 1 159 ? 10.158 -4.374 2.323 1.00 91.88 159 ASP A O 1
ATOM 1224 N N . GLU A 1 160 ? 10.631 -4.628 0.134 1.00 94.06 160 GLU A N 1
ATOM 1225 C CA . GLU A 1 160 ? 9.891 -3.445 -0.294 1.00 94.06 160 GLU A CA 1
ATOM 1226 C C . GLU A 1 160 ? 8.388 -3.645 -0.080 1.00 94.06 160 GLU A C 1
ATOM 1228 O O . GLU A 1 160 ? 7.862 -4.752 -0.182 1.00 94.06 160 GLU A O 1
ATOM 1233 N N . ILE A 1 161 ? 7.691 -2.574 0.280 1.00 93.19 161 ILE A N 1
ATOM 1234 C CA . ILE A 1 161 ? 6.311 -2.646 0.757 1.00 93.19 161 ILE A CA 1
ATOM 1235 C C . ILE A 1 161 ? 5.324 -2.398 -0.376 1.00 93.19 161 ILE A C 1
ATOM 1237 O O . ILE A 1 161 ? 5.499 -1.466 -1.143 1.00 93.19 161 ILE A O 1
ATOM 1241 N N . LEU A 1 162 ? 4.230 -3.155 -0.411 1.00 93.00 162 LEU A N 1
ATOM 1242 C CA . LEU A 1 162 ? 3.066 -2.886 -1.248 1.00 93.00 162 LEU A CA 1
ATOM 1243 C C . LEU A 1 162 ? 1.839 -2.539 -0.414 1.00 93.00 162 LEU A C 1
ATOM 1245 O O . LEU A 1 162 ? 1.589 -3.113 0.652 1.00 93.00 162 LEU A O 1
ATOM 1249 N N . PHE A 1 163 ? 1.023 -1.649 -0.969 1.00 92.62 163 PHE A N 1
ATOM 1250 C CA . PHE A 1 163 ? -0.320 -1.348 -0.489 1.00 92.62 163 PHE A CA 1
ATOM 1251 C C . PHE A 1 163 ? -1.311 -2.102 -1.368 1.00 92.62 163 PHE A C 1
ATOM 1253 O O . PHE A 1 163 ? -1.527 -1.733 -2.520 1.00 92.62 163 PHE A O 1
ATOM 1260 N N . VAL A 1 164 ? -1.886 -3.172 -0.829 1.00 93.31 164 VAL A N 1
ATOM 1261 C CA . VAL A 1 164 ? -2.740 -4.114 -1.559 1.00 93.31 164 VAL A CA 1
ATOM 1262 C C . VAL A 1 164 ? -4.180 -3.948 -1.100 1.00 93.31 164 VAL A C 1
ATOM 1264 O O . VAL A 1 164 ? -4.439 -3.896 0.099 1.00 93.31 164 VAL A O 1
ATOM 1267 N N . ARG A 1 165 ? -5.134 -3.918 -2.026 1.00 91.62 165 ARG A N 1
ATOM 1268 C CA . ARG A 1 165 ? -6.562 -4.040 -1.738 1.00 91.62 165 ARG A CA 1
ATOM 1269 C C . ARG A 1 165 ? -7.053 -5.397 -2.229 1.00 91.62 165 ARG A C 1
ATOM 1271 O O . ARG A 1 165 ? -7.040 -5.684 -3.419 1.00 91.62 165 ARG A O 1
ATOM 1278 N N . GLU A 1 166 ? -7.488 -6.233 -1.296 1.00 89.06 166 GLU A N 1
ATOM 1279 C CA . GLU A 1 166 ? -7.974 -7.588 -1.563 1.00 89.06 166 GLU A CA 1
ATOM 1280 C C . GLU A 1 166 ? -9.429 -7.698 -1.108 1.00 89.06 166 GLU A C 1
ATOM 1282 O O . GLU A 1 166 ? -9.716 -7.538 0.078 1.00 89.06 166 GLU A O 1
ATOM 1287 N N . ASN A 1 167 ? -10.361 -7.954 -2.033 1.00 81.44 167 ASN A N 1
ATOM 1288 C CA . ASN A 1 167 ? -11.805 -7.994 -1.739 1.00 81.44 167 ASN A CA 1
ATOM 1289 C C . ASN A 1 167 ? -12.292 -6.742 -0.974 1.00 81.44 167 ASN A C 1
ATOM 1291 O O . ASN A 1 167 ? -13.056 -6.824 -0.011 1.00 81.44 167 ASN A O 1
ATOM 1295 N N . GLY A 1 168 ? -11.782 -5.572 -1.368 1.00 77.31 168 GLY A N 1
ATOM 1296 C CA . GLY A 1 168 ? -12.064 -4.291 -0.717 1.00 77.31 168 GLY A CA 1
ATOM 1297 C C . GLY A 1 168 ? -11.285 -4.036 0.577 1.00 77.31 168 GLY A C 1
ATOM 1298 O O . GLY A 1 168 ? -11.390 -2.935 1.104 1.00 77.31 168 GLY A O 1
ATOM 1299 N N . GLN A 1 169 ? -10.496 -4.998 1.072 1.00 83.00 169 GLN A N 1
ATOM 1300 C CA . GLN A 1 169 ? -9.684 -4.840 2.278 1.00 83.00 169 GLN A CA 1
ATOM 1301 C C . GLN A 1 169 ? -8.277 -4.323 1.977 1.00 83.00 169 GLN A C 1
ATOM 1303 O O . GLN A 1 169 ? -7.503 -5.004 1.308 1.00 83.00 169 GLN A O 1
ATOM 1308 N N . VAL A 1 170 ? -7.913 -3.167 2.529 1.00 87.44 170 VAL A N 1
ATOM 1309 C CA . VAL A 1 170 ? -6.561 -2.593 2.421 1.00 87.44 170 VAL A CA 1
ATOM 1310 C C . VAL A 1 170 ? -5.560 -3.262 3.378 1.00 87.44 170 VAL A C 1
ATOM 1312 O O . VAL A 1 170 ? -5.708 -3.266 4.603 1.00 87.44 170 VAL A O 1
ATOM 1315 N N . LYS A 1 171 ? -4.476 -3.793 2.820 1.00 88.75 171 LYS A N 1
ATOM 1316 C CA . LYS A 1 171 ? -3.378 -4.470 3.509 1.00 88.75 171 LYS A CA 1
ATOM 1317 C C . LYS A 1 171 ? -2.042 -3.865 3.096 1.00 88.75 171 LYS A C 1
ATOM 1319 O O . LYS A 1 171 ? -1.893 -3.294 2.023 1.00 88.75 171 LYS A O 1
ATOM 1324 N N . ILE A 1 172 ? -1.069 -4.015 3.984 1.00 91.00 172 ILE A N 1
ATOM 1325 C CA . ILE A 1 172 ? 0.320 -3.632 3.745 1.00 91.00 172 ILE A CA 1
ATOM 1326 C C . ILE A 1 172 ? 1.146 -4.883 3.946 1.00 91.00 172 ILE A C 1
ATOM 1328 O O . ILE A 1 172 ? 1.076 -5.491 5.019 1.00 91.00 172 ILE A O 1
ATOM 1332 N N . VAL A 1 173 ? 1.865 -5.267 2.904 1.00 92.81 173 VAL A N 1
ATOM 1333 C CA . VAL A 1 173 ? 2.624 -6.516 2.808 1.00 92.81 173 VAL A CA 1
ATOM 1334 C C . VAL A 1 173 ? 3.964 -6.233 2.143 1.00 92.81 173 VAL A C 1
ATOM 1336 O O . VAL A 1 173 ? 4.117 -5.195 1.504 1.00 92.81 173 VAL A O 1
ATOM 1339 N N . SER A 1 174 ? 4.937 -7.126 2.298 1.00 94.88 174 SER A N 1
ATOM 1340 C CA . SER A 1 174 ? 6.141 -7.061 1.469 1.00 94.88 174 SER A CA 1
ATOM 1341 C C . SER A 1 174 ? 5.821 -7.555 0.051 1.00 94.88 174 SER A C 1
ATOM 1343 O O . SER A 1 174 ? 4.944 -8.409 -0.123 1.00 94.88 174 SER A O 1
ATOM 1345 N N . ILE A 1 175 ? 6.504 -7.026 -0.965 1.00 93.56 175 ILE A N 1
ATOM 1346 C CA . ILE A 1 175 ? 6.357 -7.479 -2.353 1.00 93.56 175 ILE A CA 1
ATOM 1347 C C . ILE A 1 175 ? 6.757 -8.948 -2.490 1.00 93.56 175 ILE A C 1
ATOM 1349 O O . ILE A 1 175 ? 6.082 -9.694 -3.190 1.00 93.56 175 ILE A O 1
ATOM 1353 N N . GLY A 1 176 ? 7.791 -9.387 -1.765 1.00 93.19 176 GLY A N 1
ATOM 1354 C CA . GLY A 1 176 ? 8.218 -10.781 -1.750 1.00 93.19 176 GLY A CA 1
ATOM 1355 C C . GLY A 1 176 ? 7.123 -11.709 -1.230 1.00 93.19 176 GLY A C 1
ATOM 1356 O O . GLY A 1 176 ? 6.745 -12.647 -1.927 1.00 93.19 176 GLY A O 1
ATOM 1357 N N . ASP A 1 177 ? 6.557 -11.422 -0.051 1.00 94.31 177 ASP A N 1
ATOM 1358 C CA . ASP A 1 177 ? 5.478 -12.243 0.520 1.00 94.31 177 ASP A CA 1
ATOM 1359 C C . ASP A 1 177 ? 4.234 -12.241 -0.378 1.00 94.31 177 ASP A C 1
ATOM 1361 O O . ASP A 1 177 ? 3.577 -13.269 -0.544 1.00 94.31 177 ASP A O 1
ATOM 1365 N N . PHE A 1 178 ? 3.912 -11.088 -0.969 1.00 94.25 178 PHE A N 1
ATOM 1366 C CA . PHE A 1 178 ? 2.784 -10.941 -1.879 1.00 94.25 178 PHE A CA 1
ATOM 1367 C C . PHE A 1 178 ? 2.956 -11.782 -3.147 1.00 94.25 178 PHE A C 1
ATOM 1369 O O . PHE A 1 178 ? 2.095 -12.606 -3.459 1.00 94.25 178 PHE A O 1
ATOM 1376 N N . CYS A 1 179 ? 4.069 -11.609 -3.859 1.00 91.31 179 CYS A N 1
ATOM 1377 C CA . CYS A 1 179 ? 4.335 -12.337 -5.092 1.00 91.31 179 CYS A CA 1
ATOM 1378 C C . CYS A 1 179 ? 4.460 -13.842 -4.827 1.00 91.31 179 CYS A C 1
ATOM 1380 O O . CYS A 1 179 ? 3.902 -14.631 -5.581 1.00 91.31 179 CYS A O 1
ATOM 1382 N N . GLU A 1 180 ? 5.092 -14.263 -3.728 1.00 93.31 180 GLU A N 1
ATOM 1383 C CA . GLU A 1 180 ? 5.133 -15.674 -3.320 1.00 93.31 180 GLU A CA 1
ATOM 1384 C C . GLU A 1 180 ? 3.734 -16.252 -3.060 1.00 93.31 180 GLU A C 1
ATOM 1386 O O . GLU A 1 180 ? 3.449 -17.378 -3.471 1.00 93.31 180 GLU A O 1
ATOM 1391 N N . ALA A 1 181 ? 2.837 -15.496 -2.422 1.00 92.12 181 ALA A N 1
ATOM 1392 C CA . ALA A 1 181 ? 1.457 -15.928 -2.209 1.00 92.12 181 ALA A CA 1
ATOM 1393 C C . ALA A 1 181 ? 0.690 -16.089 -3.534 1.00 92.12 181 ALA A C 1
ATOM 1395 O O . ALA A 1 181 ? -0.042 -17.070 -3.704 1.00 92.12 181 ALA A O 1
ATOM 1396 N N . VAL A 1 182 ? 0.880 -15.169 -4.489 1.00 89.06 182 VAL A N 1
ATOM 1397 C CA . VAL A 1 182 ? 0.298 -15.272 -5.840 1.00 89.06 182 VAL A CA 1
ATOM 1398 C C . VAL A 1 182 ? 0.869 -16.480 -6.589 1.00 89.06 182 VAL A C 1
ATOM 1400 O O . VAL A 1 182 ? 0.099 -17.291 -7.096 1.00 89.06 182 VAL A O 1
ATOM 1403 N N . LEU A 1 183 ? 2.195 -16.653 -6.608 1.00 85.56 183 LEU A N 1
ATOM 1404 C CA . LEU A 1 183 ? 2.873 -17.755 -7.305 1.00 85.56 183 LEU A CA 1
ATOM 1405 C C . LEU A 1 183 ? 2.474 -19.135 -6.759 1.00 85.56 183 LEU A C 1
ATOM 1407 O O . LEU A 1 183 ? 2.410 -20.102 -7.512 1.00 85.56 183 LEU A O 1
ATOM 1411 N N . ARG A 1 184 ? 2.154 -19.234 -5.463 1.00 90.25 184 ARG A N 1
ATOM 1412 C CA . ARG A 1 184 ? 1.630 -20.459 -4.827 1.00 90.25 184 ARG A CA 1
ATOM 1413 C C . ARG A 1 184 ? 0.123 -20.662 -5.031 1.00 90.25 184 ARG A C 1
ATOM 1415 O O . ARG A 1 184 ? -0.444 -21.587 -4.455 1.00 90.25 184 ARG A O 1
ATOM 1422 N N . GLY A 1 185 ? -0.546 -19.785 -5.782 1.00 86.44 185 GLY A N 1
ATOM 1423 C CA . GLY A 1 185 ? -1.983 -19.849 -6.052 1.00 86.44 185 GLY A CA 1
ATOM 1424 C C . GLY A 1 185 ? -2.881 -19.502 -4.858 1.00 86.44 185 GLY A C 1
ATOM 1425 O O . GLY A 1 185 ? -4.089 -19.723 -4.918 1.00 86.44 185 GLY A O 1
ATOM 1426 N N . GLN A 1 186 ? -2.340 -18.934 -3.773 1.00 86.75 186 GLN A N 1
ATOM 1427 C CA . GLN A 1 186 ? -3.104 -18.638 -2.547 1.00 86.75 186 GLN A CA 1
ATOM 1428 C C . GLN A 1 186 ? -4.132 -17.509 -2.732 1.00 86.75 186 GLN A C 1
ATOM 1430 O O . GLN A 1 186 ? -5.048 -17.357 -1.919 1.00 86.75 186 GLN A O 1
ATOM 1435 N N . LEU A 1 187 ? -3.972 -16.714 -3.794 1.00 81.94 187 LEU A N 1
ATOM 1436 C CA . LEU A 1 187 ? -4.822 -15.574 -4.141 1.00 81.94 187 LEU A CA 1
ATOM 1437 C C . LEU A 1 187 ? -5.663 -15.810 -5.412 1.00 81.94 187 LEU A C 1
ATOM 1439 O O . LEU A 1 187 ? -6.321 -14.884 -5.886 1.00 81.94 187 LEU A O 1
ATOM 1443 N N . ASN A 1 188 ? -5.689 -17.037 -5.945 1.00 79.94 188 ASN A N 1
ATOM 1444 C CA . ASN A 1 188 ? -6.471 -17.369 -7.138 1.00 79.94 188 ASN A CA 1
ATOM 1445 C C . ASN A 1 188 ? -7.970 -17.100 -6.925 1.00 79.94 188 ASN A C 1
ATOM 1447 O O . ASN A 1 188 ? -8.534 -17.412 -5.875 1.00 79.94 188 ASN A O 1
ATOM 1451 N N . GLY A 1 189 ? -8.614 -16.497 -7.928 1.00 74.56 189 GLY A N 1
ATOM 1452 C CA . GLY A 1 189 ? -10.038 -16.139 -7.888 1.00 74.56 189 GLY A CA 1
ATOM 1453 C C . GLY A 1 189 ? -10.382 -14.917 -7.025 1.00 74.56 189 GLY A C 1
ATOM 1454 O O . GLY A 1 189 ? -11.557 -14.580 -6.901 1.00 74.56 189 GLY A O 1
ATOM 1455 N N . ARG A 1 190 ? -9.394 -14.233 -6.431 1.00 81.62 190 ARG A N 1
ATOM 1456 C CA . ARG A 1 190 ? -9.613 -13.000 -5.657 1.00 81.62 190 ARG A CA 1
ATOM 1457 C C . ARG A 1 190 ? -9.337 -11.771 -6.514 1.00 81.62 190 ARG A C 1
ATOM 1459 O O . ARG A 1 190 ? -8.390 -11.755 -7.299 1.00 81.62 190 ARG A O 1
ATOM 1466 N N . LYS A 1 191 ? -10.125 -10.705 -6.331 1.00 85.56 191 LYS A N 1
ATOM 1467 C CA . LYS A 1 191 ? -9.795 -9.400 -6.916 1.00 85.56 191 LYS A CA 1
ATOM 1468 C C . LYS A 1 191 ? -8.690 -8.768 -6.075 1.00 85.56 191 LYS A C 1
ATOM 1470 O O . LYS A 1 191 ? -8.926 -8.399 -4.921 1.00 85.56 191 LYS A O 1
ATOM 1475 N N . VAL A 1 192 ? -7.501 -8.677 -6.660 1.00 91.94 192 VAL A N 1
ATOM 1476 C CA . VAL A 1 192 ? -6.306 -8.123 -6.026 1.00 91.94 192 VAL A CA 1
ATOM 1477 C C . VAL A 1 192 ? -5.888 -6.868 -6.773 1.00 91.94 192 VAL A C 1
ATOM 1479 O O . VAL A 1 192 ? -5.654 -6.894 -7.981 1.00 91.94 192 VAL A O 1
ATOM 1482 N N . GLU A 1 193 ? -5.817 -5.766 -6.043 1.00 94.00 193 GLU A N 1
ATOM 1483 C CA . GLU A 1 193 ? -5.442 -4.458 -6.562 1.00 94.00 193 GLU A CA 1
ATOM 1484 C C . GLU A 1 193 ? -4.281 -3.885 -5.745 1.00 94.00 193 GLU A C 1
ATOM 1486 O O . GLU A 1 193 ? -4.117 -4.223 -4.572 1.00 94.00 193 GLU A O 1
ATOM 1491 N N . VAL A 1 194 ? -3.494 -2.994 -6.335 1.00 95.00 194 VAL A N 1
ATOM 1492 C CA . VAL A 1 194 ? -2.447 -2.226 -5.649 1.00 95.00 194 VAL A CA 1
ATOM 1493 C C . VAL A 1 194 ? -2.705 -0.732 -5.774 1.00 95.00 194 VAL A C 1
ATOM 1495 O O . VAL A 1 194 ? -3.398 -0.277 -6.686 1.00 95.00 194 VAL A O 1
ATOM 1498 N N . LEU A 1 195 ? -2.182 0.034 -4.819 1.00 95.12 195 LEU A N 1
ATOM 1499 C CA . LEU A 1 195 ? -2.231 1.490 -4.869 1.00 95.12 195 LEU A CA 1
ATOM 1500 C C . LEU A 1 195 ? -1.331 2.000 -5.998 1.00 95.12 195 LEU A C 1
ATOM 1502 O O . LEU A 1 195 ? -0.174 1.598 -6.102 1.00 95.12 195 LEU A O 1
ATOM 1506 N N . SER A 1 196 ? -1.854 2.923 -6.794 1.00 94.50 196 SER A N 1
ATOM 1507 C CA . SER A 1 196 ? -1.190 3.512 -7.951 1.00 94.50 196 SER A CA 1
ATOM 1508 C C . SER A 1 196 ? -1.475 5.013 -8.051 1.00 94.50 196 SER A C 1
ATOM 1510 O O . SER A 1 196 ? -2.259 5.567 -7.274 1.00 94.50 196 SER A O 1
ATOM 1512 N N . LEU A 1 197 ? -0.820 5.667 -9.006 1.00 91.62 197 LEU A N 1
ATOM 1513 C CA . LEU A 1 197 ? -1.121 7.016 -9.462 1.00 91.62 197 LEU A CA 1
ATOM 1514 C C . LEU A 1 197 ? -1.583 6.905 -10.914 1.00 91.62 197 LEU A C 1
ATOM 1516 O O . LEU A 1 197 ? -0.876 6.326 -11.732 1.00 91.62 197 LEU A O 1
ATOM 1520 N N . ASP A 1 198 ? -2.744 7.462 -11.237 1.00 88.75 198 ASP A N 1
ATOM 1521 C CA . ASP A 1 198 ? -3.166 7.585 -12.628 1.00 88.75 198 ASP A CA 1
ATOM 1522 C C . ASP A 1 198 ? -2.317 8.673 -13.314 1.00 88.75 198 ASP A C 1
ATOM 1524 O O . ASP A 1 198 ? -2.397 9.838 -12.910 1.00 88.75 198 ASP A O 1
ATOM 1528 N N . PRO A 1 199 ? -1.501 8.340 -14.332 1.00 81.06 199 PRO A N 1
ATOM 1529 C CA . PRO A 1 199 ? -0.629 9.309 -14.986 1.00 81.06 199 PRO A CA 1
ATOM 1530 C C . PRO A 1 199 ? -1.399 10.402 -15.745 1.00 81.06 199 PRO A C 1
ATOM 1532 O O . PRO A 1 199 ? -0.854 11.487 -15.934 1.00 81.06 199 PRO A O 1
ATOM 1535 N N . LYS A 1 200 ? -2.658 10.162 -16.148 1.00 80.94 200 LYS A N 1
ATOM 1536 C CA . LYS A 1 200 ? -3.478 11.140 -16.884 1.00 80.94 200 LYS A CA 1
ATOM 1537 C C . LYS A 1 200 ? -4.079 12.184 -15.950 1.00 80.94 200 LYS A C 1
ATOM 1539 O O . LYS A 1 200 ? -4.019 13.379 -16.221 1.00 80.94 200 LYS A O 1
ATOM 1544 N N . THR A 1 201 ? -4.662 11.739 -14.839 1.00 85.62 201 THR A N 1
ATOM 1545 C CA . THR A 1 201 ? -5.357 12.626 -13.887 1.00 85.62 201 THR A CA 1
ATOM 1546 C C . THR A 1 201 ? -4.470 13.088 -12.731 1.00 85.62 201 THR A C 1
ATOM 1548 O O . THR A 1 201 ? -4.845 13.991 -11.976 1.00 85.62 201 THR A O 1
ATOM 1551 N N . SER A 1 202 ? -3.298 12.464 -12.568 1.00 86.75 202 SER A N 1
ATOM 1552 C CA . SER A 1 202 ? -2.437 12.580 -11.387 1.00 86.75 202 SER A CA 1
ATOM 1553 C C . SER A 1 202 ? -3.167 12.264 -10.075 1.00 86.75 202 SER A C 1
ATOM 1555 O O . SER A 1 202 ? -2.759 12.727 -9.014 1.00 86.75 202 SER A O 1
ATOM 1557 N N . GLN A 1 203 ? -4.257 11.489 -10.116 1.00 89.69 203 GLN A N 1
ATOM 1558 C CA . GLN A 1 203 ? -4.993 11.091 -8.917 1.00 89.69 203 GLN A CA 1
ATOM 1559 C C . GLN A 1 203 ? -4.577 9.695 -8.443 1.00 89.69 203 GLN A C 1
ATOM 1561 O O . GLN A 1 203 ? -4.378 8.791 -9.260 1.00 89.69 203 GLN A O 1
ATOM 1566 N N . PRO A 1 204 ? -4.477 9.472 -7.123 1.00 92.62 204 PRO A N 1
ATOM 1567 C CA . PRO A 1 204 ? -4.300 8.133 -6.581 1.00 92.62 204 PRO A CA 1
ATOM 1568 C C . PRO A 1 204 ? -5.474 7.219 -6.937 1.00 92.62 204 PRO A C 1
ATOM 1570 O O . PRO A 1 204 ? -6.638 7.600 -6.796 1.00 92.62 204 PRO A O 1
ATOM 1573 N N . CYS A 1 205 ? -5.181 5.986 -7.340 1.00 93.31 205 CYS A N 1
ATOM 1574 C CA . CYS A 1 205 ? -6.189 4.998 -7.716 1.00 93.31 205 CYS A CA 1
ATOM 1575 C C . CYS A 1 205 ? -5.796 3.581 -7.273 1.00 93.31 205 CYS A C 1
ATOM 1577 O O . CYS A 1 205 ? -4.672 3.327 -6.842 1.00 93.31 205 CYS A O 1
ATOM 1579 N N . TRP A 1 206 ? -6.757 2.659 -7.339 1.00 93.50 206 TRP A N 1
ATOM 1580 C CA . TRP A 1 206 ? -6.525 1.231 -7.126 1.00 93.50 206 TRP A CA 1
ATOM 1581 C C . TRP A 1 206 ? -6.562 0.528 -8.476 1.00 93.50 206 TRP A C 1
ATOM 1583 O O . TRP A 1 206 ? -7.561 0.646 -9.183 1.00 93.50 206 TRP A O 1
ATOM 1593 N N . VAL A 1 207 ? -5.505 -0.208 -8.805 1.00 92.25 207 VAL A N 1
ATOM 1594 C CA . VAL A 1 207 ? -5.354 -0.889 -10.100 1.00 92.25 207 VAL A CA 1
ATOM 1595 C C . VAL A 1 207 ? -5.176 -2.378 -9.903 1.00 92.25 207 VAL A C 1
ATOM 1597 O O . VAL A 1 207 ? -4.547 -2.808 -8.936 1.00 92.25 207 VAL A O 1
ATOM 1600 N N . ARG A 1 208 ? -5.747 -3.180 -10.798 1.00 91.56 208 ARG A N 1
ATOM 1601 C CA . ARG A 1 208 ? -5.681 -4.636 -10.707 1.00 91.56 208 ARG A CA 1
ATOM 1602 C C . ARG A 1 208 ? -4.257 -5.126 -10.963 1.00 91.56 208 ARG A C 1
ATOM 1604 O O . ARG A 1 208 ? -3.596 -4.662 -11.887 1.00 91.56 208 ARG A O 1
ATOM 1611 N N . VAL A 1 209 ? -3.822 -6.108 -10.175 1.00 89.06 209 VAL A N 1
ATOM 1612 C CA . VAL A 1 209 ? -2.600 -6.870 -10.459 1.00 89.06 209 VAL A CA 1
ATOM 1613 C C . VAL A 1 209 ? -2.927 -7.951 -11.486 1.00 89.06 209 VAL A C 1
ATOM 1615 O O . VAL A 1 209 ? -3.822 -8.772 -11.269 1.00 89.06 209 VAL A O 1
ATOM 1618 N N . LEU A 1 210 ? -2.213 -7.936 -12.608 1.00 81.88 210 LEU A N 1
ATOM 1619 C CA . LEU A 1 210 ? -2.368 -8.885 -13.707 1.00 81.88 210 LEU A CA 1
ATOM 1620 C C . LEU A 1 210 ? -1.435 -10.085 -13.539 1.00 81.88 210 LEU A C 1
ATOM 1622 O O . LEU A 1 210 ? -1.873 -11.228 -13.661 1.00 81.88 210 LEU A O 1
ATOM 1626 N N . ARG A 1 211 ? -0.158 -9.827 -13.239 1.00 79.44 211 ARG A N 1
ATOM 1627 C CA . ARG A 1 211 ? 0.896 -10.840 -13.094 1.00 79.44 211 ARG A CA 1
ATOM 1628 C C . ARG A 1 211 ? 1.891 -10.434 -12.011 1.00 79.44 211 ARG A C 1
ATOM 1630 O O . ARG A 1 211 ? 1.964 -9.270 -11.624 1.00 79.44 211 ARG A O 1
ATOM 1637 N N . VAL A 1 212 ? 2.658 -11.407 -11.533 1.00 84.94 212 VAL A N 1
ATOM 1638 C CA . VAL A 1 212 ? 3.798 -11.190 -10.637 1.00 84.94 212 VAL A CA 1
ATOM 1639 C C . VAL A 1 212 ? 5.030 -11.887 -11.192 1.00 84.94 212 VAL A C 1
ATOM 1641 O O . VAL A 1 212 ? 4.919 -12.919 -11.854 1.00 84.94 212 VAL A O 1
ATOM 1644 N N . PHE A 1 213 ? 6.199 -11.342 -10.882 1.00 80.00 213 PHE A N 1
ATOM 1645 C CA . PHE A 1 213 ? 7.482 -11.823 -11.374 1.00 80.00 213 PHE A CA 1
ATOM 1646 C C . PHE A 1 213 ? 8.428 -12.104 -10.220 1.00 80.00 213 PHE A C 1
ATOM 1648 O O . PHE A 1 213 ? 8.357 -11.476 -9.162 1.00 80.00 213 PHE A O 1
ATOM 1655 N N . LYS A 1 214 ? 9.323 -13.062 -10.447 1.00 84.44 214 LYS A N 1
ATOM 1656 C CA . LYS A 1 214 ? 10.384 -13.451 -9.526 1.00 84.44 214 LYS A CA 1
ATOM 1657 C C . LYS A 1 214 ? 11.617 -13.830 -10.328 1.00 84.44 214 LYS A C 1
ATOM 1659 O O . LYS A 1 214 ? 11.525 -14.649 -11.238 1.00 84.44 214 LYS A O 1
ATOM 1664 N N . ARG A 1 215 ? 12.777 -13.305 -9.939 1.00 81.19 215 ARG A N 1
ATOM 1665 C CA . ARG A 1 215 ? 14.077 -13.754 -10.456 1.00 81.19 215 ARG A CA 1
ATOM 1666 C C . ARG A 1 215 ? 15.194 -13.507 -9.448 1.00 81.19 215 ARG A C 1
ATOM 1668 O O . ARG A 1 215 ? 14.968 -12.946 -8.378 1.00 81.19 215 ARG A O 1
ATOM 1675 N N . LYS A 1 216 ? 16.414 -13.914 -9.788 1.00 79.50 216 LYS A N 1
ATOM 1676 C CA . LYS A 1 216 ? 17.622 -13.519 -9.054 1.00 79.50 216 LYS A CA 1
ATOM 1677 C C . LYS A 1 216 ? 18.266 -12.295 -9.704 1.00 79.50 216 LYS A C 1
ATOM 1679 O O . LYS A 1 216 ? 18.153 -12.094 -10.913 1.00 79.50 216 LYS A O 1
ATOM 1684 N N . SER A 1 217 ? 18.915 -11.479 -8.883 1.00 82.12 217 SER A N 1
ATOM 1685 C CA . SER A 1 217 ? 19.803 -10.402 -9.316 1.00 82.12 217 SER A CA 1
ATOM 1686 C C . SER A 1 217 ? 21.049 -10.433 -8.447 1.00 82.12 217 SER A C 1
ATOM 1688 O O . SER A 1 217 ? 20.913 -10.510 -7.228 1.00 82.12 217 SER A O 1
ATOM 1690 N N . ASP A 1 218 ? 22.232 -10.333 -9.049 1.00 83.06 218 ASP A N 1
ATOM 1691 C CA . ASP A 1 218 ? 23.516 -10.345 -8.326 1.00 83.06 218 ASP A CA 1
ATOM 1692 C C . ASP A 1 218 ? 23.860 -8.985 -7.712 1.00 83.06 218 ASP A C 1
ATOM 1694 O O . ASP A 1 218 ? 24.659 -8.884 -6.781 1.00 83.06 218 ASP A O 1
ATOM 1698 N N . ARG A 1 219 ? 23.187 -7.936 -8.190 1.00 88.50 219 ARG A N 1
ATOM 1699 C CA . ARG A 1 219 ? 23.381 -6.555 -7.763 1.00 88.50 219 ARG A CA 1
ATOM 1700 C C . ARG A 1 219 ? 22.053 -5.834 -7.578 1.00 88.50 219 ARG A C 1
ATOM 1702 O O . ARG A 1 219 ? 21.109 -6.042 -8.345 1.00 88.50 219 ARG A O 1
ATOM 1709 N N . LEU A 1 220 ? 22.010 -4.939 -6.596 1.00 93.50 220 LEU A N 1
ATOM 1710 C CA . LEU A 1 220 ? 20.927 -3.985 -6.382 1.00 93.50 220 LEU A CA 1
ATOM 1711 C C . LEU A 1 220 ? 21.484 -2.579 -6.146 1.00 93.50 220 LEU A C 1
ATOM 1713 O O . LEU A 1 220 ? 22.624 -2.404 -5.722 1.00 93.50 220 LEU A O 1
ATOM 1717 N N . LEU A 1 221 ? 20.646 -1.576 -6.383 1.00 95.31 221 LEU A N 1
ATOM 1718 C CA . LEU A 1 221 ? 20.882 -0.197 -5.985 1.00 95.31 221 LEU A CA 1
ATOM 1719 C C . LEU A 1 221 ? 19.914 0.175 -4.866 1.00 95.31 221 LEU A C 1
ATOM 1721 O O . LEU A 1 221 ? 18.704 -0.011 -4.988 1.00 95.31 221 LEU A O 1
ATOM 1725 N N . GLU A 1 222 ? 20.444 0.737 -3.786 1.00 96.50 222 GLU A N 1
ATOM 1726 C CA . GLU A 1 222 ? 19.669 1.447 -2.781 1.00 96.50 222 GLU A CA 1
ATOM 1727 C C . GLU A 1 222 ? 19.666 2.941 -3.096 1.00 96.50 222 GLU A C 1
ATOM 1729 O O . GLU A 1 222 ? 20.701 3.608 -3.036 1.00 96.50 222 GLU A O 1
ATOM 1734 N N . ILE A 1 223 ? 18.481 3.477 -3.373 1.00 96.31 223 ILE A N 1
ATOM 1735 C CA . ILE A 1 223 ? 18.264 4.904 -3.593 1.00 96.31 223 ILE A CA 1
ATOM 1736 C C . ILE A 1 223 ? 17.687 5.496 -2.311 1.00 96.31 223 ILE A C 1
ATOM 1738 O O . ILE A 1 223 ? 16.669 5.023 -1.794 1.00 96.31 223 ILE A O 1
ATOM 1742 N N . ARG A 1 224 ? 18.311 6.561 -1.802 1.00 96.00 224 ARG A N 1
ATOM 1743 C CA . ARG A 1 224 ? 17.804 7.338 -0.666 1.00 96.00 224 ARG A CA 1
ATOM 1744 C C . ARG A 1 224 ? 17.460 8.754 -1.096 1.00 96.00 224 ARG A C 1
ATOM 1746 O O . ARG A 1 224 ? 18.200 9.388 -1.845 1.00 96.00 224 ARG A O 1
ATOM 1753 N N . THR A 1 225 ? 16.351 9.281 -0.588 1.00 95.88 225 THR A N 1
ATOM 1754 C CA . THR A 1 225 ? 15.883 10.634 -0.923 1.00 95.88 225 THR A CA 1
ATOM 1755 C C . THR A 1 225 ? 16.187 11.644 0.181 1.00 95.88 225 THR A C 1
ATOM 1757 O O . THR A 1 225 ? 16.450 11.286 1.329 1.00 95.88 225 THR A O 1
ATOM 1760 N N . SER A 1 226 ? 16.092 12.934 -0.132 1.00 93.88 226 SER A N 1
ATOM 1761 C CA . SER A 1 226 ? 16.276 14.052 0.802 1.00 93.88 226 SER A CA 1
ATOM 1762 C C . SER A 1 226 ? 15.236 14.094 1.925 1.00 93.88 226 SER A C 1
ATOM 1764 O O . SER A 1 226 ? 15.477 14.694 2.975 1.00 93.88 226 SER A O 1
ATOM 1766 N N . MET A 1 227 ? 14.102 13.415 1.725 1.00 94.25 227 MET A N 1
ATOM 1767 C CA . MET A 1 227 ? 13.073 13.176 2.739 1.00 94.25 227 MET A CA 1
ATOM 1768 C C . MET A 1 227 ? 13.240 11.823 3.449 1.00 94.25 227 MET A C 1
ATOM 1770 O O . MET A 1 227 ? 12.353 11.396 4.189 1.00 94.25 227 MET A O 1
ATOM 1774 N N . GLY A 1 228 ? 14.368 11.144 3.229 1.00 92.31 228 GLY A N 1
ATOM 1775 C CA . GLY A 1 228 ? 14.731 9.882 3.862 1.00 92.31 228 GLY A CA 1
ATOM 1776 C C . GLY A 1 228 ? 13.859 8.698 3.448 1.00 92.31 228 GLY A C 1
ATOM 1777 O O . GLY A 1 228 ? 13.718 7.730 4.196 1.00 92.31 228 GLY A O 1
ATOM 1778 N N . ARG A 1 229 ? 13.255 8.773 2.254 1.00 93.94 229 ARG A N 1
ATOM 1779 C CA . ARG A 1 229 ? 12.670 7.596 1.599 1.00 93.94 229 ARG A CA 1
ATOM 1780 C C . ARG A 1 229 ? 13.794 6.692 1.119 1.00 93.94 229 ARG A C 1
ATOM 1782 O O . ARG A 1 229 ? 14.876 7.186 0.804 1.00 93.94 229 ARG A O 1
ATOM 1789 N N . ARG A 1 230 ? 13.537 5.389 1.102 1.00 93.38 230 ARG A N 1
ATOM 1790 C CA . ARG A 1 230 ? 14.476 4.360 0.658 1.00 93.38 230 ARG A CA 1
ATOM 1791 C C . ARG A 1 230 ? 13.727 3.392 -0.238 1.00 93.38 230 ARG A C 1
ATOM 1793 O O . ARG A 1 230 ? 12.616 3.013 0.119 1.00 93.38 230 ARG A O 1
ATOM 1800 N N . ILE A 1 231 ? 14.354 3.019 -1.342 1.00 94.06 231 ILE A N 1
ATOM 1801 C CA . ILE A 1 231 ? 13.889 1.962 -2.234 1.00 94.06 231 ILE A CA 1
ATOM 1802 C C . ILE A 1 231 ? 15.107 1.185 -2.732 1.00 94.06 231 ILE A C 1
ATOM 1804 O O . ILE A 1 231 ? 16.144 1.783 -3.038 1.00 94.06 231 ILE A O 1
ATOM 1808 N N . LYS A 1 232 ? 14.993 -0.140 -2.775 1.00 94.88 232 LYS A N 1
ATOM 1809 C CA . LYS A 1 232 ? 16.014 -1.040 -3.307 1.00 94.88 232 LYS A CA 1
ATOM 1810 C C . LYS A 1 232 ? 15.510 -1.728 -4.561 1.00 94.88 232 LYS A C 1
ATOM 1812 O O . LYS A 1 232 ? 14.487 -2.413 -4.537 1.00 94.88 232 LYS A O 1
ATOM 1817 N N . VAL A 1 233 ? 16.250 -1.553 -5.645 1.00 92.44 233 VAL A N 1
ATOM 1818 C CA . VAL A 1 233 ? 15.826 -1.947 -6.990 1.00 92.44 233 VAL A CA 1
ATOM 1819 C C . VAL A 1 233 ? 16.990 -2.485 -7.806 1.00 92.44 233 VAL A C 1
ATOM 1821 O O . VAL A 1 233 ? 18.155 -2.251 -7.477 1.00 92.44 233 VAL A O 1
ATOM 1824 N N . THR A 1 234 ? 16.697 -3.205 -8.883 1.00 88.69 234 THR A N 1
ATOM 1825 C CA . THR A 1 234 ? 17.717 -3.582 -9.867 1.00 88.69 234 THR A CA 1
ATOM 1826 C C . THR A 1 234 ? 18.280 -2.334 -10.566 1.00 88.69 234 THR A C 1
ATOM 1828 O O . THR A 1 234 ? 17.559 -1.346 -10.707 1.00 88.69 234 THR A O 1
ATOM 1831 N N . PRO A 1 235 ? 19.547 -2.338 -11.027 1.00 85.88 235 PRO A N 1
ATOM 1832 C CA . PRO A 1 235 ? 20.153 -1.189 -11.717 1.00 85.88 235 PRO A CA 1
ATOM 1833 C C . PRO A 1 235 ? 19.324 -0.642 -12.886 1.00 85.88 235 PRO A C 1
ATOM 1835 O O . PRO A 1 235 ? 19.319 0.561 -13.148 1.00 85.88 235 PRO A O 1
ATOM 1838 N N . ASP A 1 236 ? 18.598 -1.523 -13.558 1.00 77.25 236 ASP A N 1
ATOM 1839 C CA . ASP A 1 236 ? 17.811 -1.211 -14.747 1.00 77.25 236 ASP A CA 1
ATOM 1840 C C . ASP A 1 236 ? 16.396 -0.714 -14.425 1.00 77.25 236 ASP A C 1
ATOM 1842 O O . ASP A 1 236 ? 15.694 -0.220 -15.307 1.00 77.25 236 ASP A O 1
ATOM 1846 N N . HIS A 1 237 ? 16.009 -0.740 -13.142 1.00 83.38 237 HIS A N 1
ATOM 1847 C CA . HIS A 1 237 ? 14.642 -0.472 -12.711 1.00 83.38 237 HIS A CA 1
ATOM 1848 C C . HIS A 1 237 ? 14.167 0.938 -13.065 1.00 83.38 237 HIS A C 1
ATOM 1850 O O . HIS A 1 237 ? 14.843 1.907 -12.699 1.00 83.38 237 HIS A O 1
ATOM 1856 N N . PRO A 1 238 ? 13.004 1.092 -13.722 1.00 78.12 238 PRO A N 1
ATOM 1857 C CA . PRO A 1 238 ? 12.475 2.393 -14.089 1.00 78.12 238 PRO A CA 1
ATOM 1858 C C . PRO A 1 238 ? 12.101 3.225 -12.877 1.00 78.12 238 PRO A C 1
ATOM 1860 O O . PRO A 1 238 ? 11.295 2.850 -12.024 1.00 78.12 238 PRO A O 1
ATOM 1863 N N . CYS A 1 239 ? 12.648 4.425 -12.851 1.00 85.56 239 CYS A N 1
ATOM 1864 C CA . CYS A 1 239 ? 12.340 5.438 -11.871 1.00 85.56 239 CYS A CA 1
ATOM 1865 C C . CYS A 1 239 ? 11.754 6.648 -12.593 1.00 85.56 239 CYS A C 1
ATOM 1867 O O . CYS A 1 239 ? 12.363 7.193 -13.517 1.00 85.56 239 CYS A O 1
ATOM 1869 N N . LEU A 1 240 ? 10.570 7.076 -12.152 1.00 87.81 240 LEU A N 1
ATOM 1870 C CA . LEU A 1 240 ? 9.945 8.297 -12.640 1.00 87.81 240 LEU A CA 1
ATOM 1871 C C . LEU A 1 240 ? 10.723 9.492 -12.100 1.00 87.81 240 LEU A C 1
ATOM 1873 O O . LEU A 1 240 ? 10.847 9.668 -10.887 1.00 87.81 240 LEU A O 1
ATOM 1877 N N . VAL A 1 241 ? 11.219 10.326 -13.005 1.00 90.88 241 VAL A N 1
ATOM 1878 C CA . VAL A 1 241 ? 11.907 11.570 -12.684 1.00 90.88 241 VAL A CA 1
ATOM 1879 C C . VAL A 1 241 ? 11.102 12.723 -13.257 1.00 90.88 241 VAL A C 1
ATOM 1881 O O . VAL A 1 241 ? 10.923 12.840 -14.466 1.00 90.88 241 VAL A O 1
ATOM 1884 N N . MET A 1 242 ? 10.616 13.596 -12.385 1.00 89.44 242 MET A N 1
ATOM 1885 C CA . MET A 1 242 ? 9.894 14.792 -12.805 1.00 89.44 242 MET A CA 1
ATOM 1886 C C . MET A 1 242 ? 10.875 15.809 -13.399 1.00 89.44 242 MET A C 1
ATOM 1888 O O . MET A 1 242 ? 11.838 16.190 -12.721 1.00 89.44 242 MET A O 1
ATOM 1892 N N . LYS A 1 243 ? 10.624 16.270 -14.631 1.00 82.81 243 LYS A N 1
ATOM 1893 C CA . LYS A 1 243 ? 11.375 17.379 -15.246 1.00 82.81 243 LYS A CA 1
ATOM 1894 C C . LYS A 1 243 ? 10.714 18.713 -14.917 1.00 82.81 243 LYS A C 1
ATOM 1896 O O . LYS A 1 243 ? 11.271 19.510 -14.162 1.00 82.81 243 LYS A O 1
ATOM 1901 N N . GLU A 1 244 ? 9.504 18.903 -15.425 1.00 75.38 244 GLU A N 1
ATOM 1902 C CA . GLU A 1 244 ? 8.686 20.102 -15.241 1.00 75.38 244 GLU A CA 1
ATOM 1903 C C . GLU A 1 244 ? 7.344 19.723 -14.601 1.00 75.38 244 GLU A C 1
ATOM 1905 O O . GLU A 1 244 ? 7.092 18.553 -14.306 1.00 75.38 244 GLU A O 1
ATOM 1910 N N . GLU A 1 245 ? 6.502 20.705 -14.284 1.00 69.81 245 GLU A N 1
ATOM 1911 C CA . GLU A 1 245 ? 5.203 20.427 -13.663 1.00 69.81 245 GLU A CA 1
ATOM 1912 C C . GLU A 1 245 ? 4.341 19.549 -14.580 1.00 69.81 245 GLU A C 1
ATOM 1914 O O . GLU A 1 245 ? 3.998 19.939 -15.689 1.00 69.81 245 GLU A O 1
ATOM 1919 N N . GLY A 1 246 ? 4.019 18.340 -14.111 1.00 62.31 246 GLY A N 1
ATOM 1920 C CA . GLY A 1 246 ? 3.190 17.380 -14.841 1.00 62.31 246 GLY A CA 1
ATOM 1921 C C . GLY A 1 246 ? 3.914 16.550 -15.908 1.00 62.31 246 GLY A C 1
ATOM 1922 O O . GLY A 1 246 ? 3.284 15.656 -16.464 1.00 62.31 246 GLY A O 1
ATOM 1923 N N . SER A 1 247 ? 5.211 16.777 -16.170 1.00 77.00 247 SER A N 1
ATOM 1924 C CA . SER A 1 247 ? 5.980 15.996 -17.150 1.00 77.00 247 SER A CA 1
ATOM 1925 C C . SER A 1 247 ? 7.011 15.071 -16.496 1.00 77.00 247 SER A C 1
ATOM 1927 O O . SER A 1 247 ? 7.783 15.448 -15.603 1.00 77.00 247 SER A O 1
ATOM 1929 N N . TRP A 1 248 ? 7.032 13.828 -16.971 1.00 81.81 248 TRP A N 1
ATOM 1930 C CA . TRP A 1 248 ? 7.892 12.766 -16.463 1.00 81.81 248 TRP A CA 1
ATOM 1931 C C . TRP A 1 248 ? 8.897 12.350 -17.522 1.00 81.81 248 TRP A C 1
ATOM 1933 O O . TRP A 1 248 ? 8.579 12.273 -18.705 1.00 81.81 248 TRP A O 1
ATOM 1943 N N . VAL A 1 249 ? 10.101 12.017 -17.075 1.00 80.75 249 VAL A N 1
ATOM 1944 C CA . VAL A 1 249 ? 11.003 11.156 -17.832 1.00 80.75 249 VAL A CA 1
ATOM 1945 C C . VAL A 1 249 ? 11.300 9.924 -17.014 1.00 80.75 249 VAL A C 1
ATOM 1947 O O . VAL A 1 249 ? 11.393 9.983 -15.787 1.00 80.75 249 VAL A O 1
ATOM 1950 N N . ILE A 1 250 ? 11.471 8.805 -17.695 1.00 77.12 250 ILE A N 1
ATOM 1951 C CA . ILE A 1 250 ? 11.840 7.561 -17.045 1.00 77.12 250 ILE A CA 1
ATOM 1952 C C . ILE A 1 250 ? 13.348 7.409 -17.177 1.00 77.12 250 ILE A C 1
ATOM 1954 O O . ILE A 1 250 ? 13.922 7.563 -18.252 1.00 77.12 250 ILE A O 1
ATOM 1958 N N . LYS A 1 251 ? 14.005 7.148 -16.050 1.00 81.62 251 LYS A N 1
ATOM 1959 C CA . LYS A 1 251 ? 15.419 6.779 -16.012 1.00 81.62 251 LYS A CA 1
ATOM 1960 C C . LYS A 1 251 ? 15.535 5.433 -15.326 1.00 81.62 251 LYS A C 1
ATOM 1962 O O . LYS A 1 251 ? 14.893 5.217 -14.302 1.00 81.62 251 LYS A O 1
ATOM 1967 N N . SER A 1 252 ? 16.392 4.553 -15.828 1.00 81.50 252 SER A N 1
ATOM 1968 C CA . SER A 1 252 ? 16.796 3.388 -15.043 1.00 81.50 252 SER A CA 1
ATOM 1969 C C . SER A 1 252 ? 17.514 3.841 -13.768 1.00 81.50 252 SER A C 1
ATOM 1971 O O . SER A 1 252 ? 18.228 4.849 -13.780 1.00 81.50 252 SER A O 1
ATOM 1973 N N . ALA A 1 253 ? 17.391 3.074 -12.691 1.00 88.38 253 ALA A N 1
ATOM 1974 C CA . ALA A 1 253 ? 17.958 3.393 -11.384 1.00 88.38 253 ALA A CA 1
ATOM 1975 C C . ALA A 1 253 ? 19.454 3.761 -11.432 1.00 88.38 253 ALA A C 1
ATOM 1977 O O . ALA A 1 253 ? 19.875 4.711 -10.776 1.00 88.38 253 ALA A O 1
ATOM 1978 N N . LYS A 1 254 ? 20.253 3.084 -12.267 1.00 86.12 254 LYS A N 1
ATOM 1979 C CA . LYS A 1 254 ? 21.691 3.358 -12.450 1.00 86.12 254 LYS A CA 1
ATOM 1980 C C . LYS A 1 254 ? 22.022 4.693 -13.119 1.00 86.12 254 LYS A C 1
ATOM 1982 O O . LYS A 1 254 ? 23.147 5.164 -13.014 1.00 86.12 254 LYS A O 1
ATOM 1987 N N . HIS A 1 255 ? 21.057 5.294 -13.811 1.00 87.56 255 HIS A N 1
ATOM 1988 C CA . HIS A 1 255 ? 21.201 6.592 -14.472 1.00 87.56 255 HIS A CA 1
ATOM 1989 C C . HIS A 1 255 ? 20.576 7.736 -13.666 1.00 87.56 255 HIS A C 1
ATOM 1991 O O . HIS A 1 255 ? 20.610 8.890 -14.109 1.00 87.56 255 HIS A O 1
ATOM 1997 N N . LEU A 1 256 ? 20.010 7.440 -12.491 1.00 92.62 256 LEU A N 1
ATOM 1998 C CA . LEU A 1 256 ? 19.594 8.476 -11.559 1.00 92.62 256 LEU A CA 1
ATOM 1999 C C . LEU A 1 256 ? 20.800 9.281 -11.090 1.00 92.62 256 LEU A C 1
ATOM 2001 O O . LEU A 1 256 ? 21.894 8.761 -10.874 1.00 92.62 256 LEU A O 1
ATOM 2005 N N . ARG A 1 257 ? 20.573 10.575 -10.900 1.00 94.50 257 ARG A N 1
ATOM 2006 C CA . ARG A 1 257 ? 21.569 11.512 -10.388 1.00 94.50 257 ARG A CA 1
ATOM 2007 C C . ARG A 1 257 ? 21.077 12.129 -9.090 1.00 94.50 257 ARG A C 1
ATOM 2009 O O . ARG A 1 257 ? 19.875 12.249 -8.852 1.00 94.50 257 ARG A O 1
ATOM 2016 N N . LEU A 1 258 ? 22.014 12.561 -8.251 1.00 96.06 258 LEU A N 1
ATOM 2017 C CA . LEU A 1 258 ? 21.681 13.358 -7.073 1.00 96.06 258 LEU A CA 1
ATOM 2018 C C . LEU A 1 258 ? 20.889 14.601 -7.505 1.00 96.06 258 LEU A C 1
ATOM 2020 O O . LEU A 1 258 ? 21.254 15.274 -8.465 1.00 96.06 258 LEU A O 1
ATOM 2024 N N . GLY A 1 259 ? 19.795 14.888 -6.805 1.00 93.12 259 GLY A N 1
ATOM 2025 C CA . GLY A 1 259 ? 18.880 15.979 -7.139 1.00 93.12 259 GLY A CA 1
ATOM 2026 C C . GLY A 1 259 ? 17.701 15.596 -8.040 1.00 93.12 259 GLY A C 1
ATOM 2027 O O . GLY A 1 259 ? 16.724 16.348 -8.050 1.00 93.12 259 GLY A O 1
ATOM 2028 N N . ASP A 1 260 ? 17.724 14.437 -8.714 1.00 95.06 260 ASP A N 1
ATOM 2029 C CA . ASP A 1 260 ? 16.578 13.958 -9.503 1.00 95.06 260 ASP A CA 1
ATOM 2030 C C . ASP A 1 260 ? 15.315 13.883 -8.629 1.00 95.06 260 ASP A C 1
ATOM 2032 O O . ASP A 1 260 ? 15.365 13.449 -7.476 1.00 95.06 260 ASP A O 1
ATOM 2036 N N . ARG A 1 261 ? 14.173 14.345 -9.150 1.00 94.88 261 ARG A N 1
ATOM 2037 C CA . ARG A 1 261 ? 12.917 14.462 -8.393 1.00 94.88 261 ARG A CA 1
ATOM 2038 C C . ARG A 1 261 ? 12.038 13.236 -8.597 1.00 94.88 261 ARG A C 1
ATOM 2040 O O . ARG A 1 261 ? 11.460 13.075 -9.665 1.00 94.88 261 ARG A O 1
ATOM 2047 N N . LEU A 1 262 ? 11.894 12.428 -7.554 1.00 94.88 262 LEU A N 1
ATOM 2048 C CA . LEU A 1 262 ? 11.053 11.236 -7.543 1.00 94.88 262 LEU A CA 1
ATOM 2049 C C . LEU A 1 262 ? 9.665 11.540 -6.957 1.00 94.88 262 LEU A C 1
ATOM 2051 O O . LEU A 1 262 ? 9.577 12.252 -5.945 1.00 94.88 262 LEU A O 1
ATOM 2055 N N . PRO A 1 263 ? 8.589 10.997 -7.545 1.00 94.31 263 PRO A N 1
ATOM 2056 C CA . PRO A 1 263 ? 7.241 11.137 -7.017 1.00 94.31 263 PRO A CA 1
ATOM 2057 C C . PRO A 1 263 ? 6.988 10.253 -5.795 1.00 94.31 263 PRO A C 1
ATOM 2059 O O . PRO A 1 263 ? 7.394 9.093 -5.729 1.00 94.31 263 PRO A O 1
ATOM 2062 N N . VAL A 1 264 ? 6.250 10.806 -4.836 1.00 94.75 264 VAL A N 1
ATOM 2063 C CA . VAL A 1 264 ? 5.632 10.081 -3.728 1.00 94.75 264 VAL A CA 1
ATOM 2064 C C . VAL A 1 264 ? 4.133 10.363 -3.712 1.00 94.75 264 VAL A C 1
ATOM 2066 O O . VAL A 1 264 ? 3.702 11.493 -3.941 1.00 94.75 264 VAL A O 1
ATOM 2069 N N . ILE A 1 265 ? 3.333 9.339 -3.435 1.00 94.50 265 ILE A N 1
ATOM 2070 C CA . ILE A 1 265 ? 1.873 9.416 -3.478 1.00 94.50 265 ILE A CA 1
ATOM 2071 C C . ILE A 1 265 ? 1.341 10.506 -2.545 1.00 94.50 265 ILE A C 1
ATOM 2073 O O . ILE A 1 265 ? 1.852 10.712 -1.447 1.00 94.50 265 ILE A O 1
ATOM 2077 N N . GLY A 1 266 ? 0.332 11.251 -2.979 1.00 90.69 266 GLY A N 1
ATOM 2078 C CA . GLY A 1 266 ? -0.137 12.416 -2.237 1.00 90.69 266 GLY A CA 1
ATOM 2079 C C . GLY A 1 266 ? -1.245 12.103 -1.256 1.00 90.69 266 GLY A C 1
ATOM 2080 O O . GLY A 1 266 ? -1.321 12.734 -0.211 1.00 90.69 266 GLY A O 1
ATOM 2081 N N . CYS A 1 267 ? -2.091 11.131 -1.571 1.00 88.62 267 CYS A N 1
ATOM 2082 C CA . CYS A 1 267 ? -3.161 10.697 -0.693 1.00 88.62 267 CYS A CA 1
ATOM 2083 C C . CYS A 1 267 ? -3.579 9.254 -0.996 1.00 88.62 267 CYS A C 1
ATOM 2085 O O . CYS A 1 267 ? -3.138 8.626 -1.958 1.00 88.62 267 CYS A O 1
ATOM 2087 N N . LEU A 1 268 ? -4.430 8.723 -0.134 1.00 89.44 268 LEU A N 1
ATOM 2088 C CA . LEU A 1 268 ? -5.073 7.431 -0.249 1.00 89.44 268 LEU A CA 1
ATOM 2089 C C . LEU A 1 268 ? -6.483 7.597 -0.833 1.00 89.44 268 LEU A C 1
ATOM 2091 O O . LEU A 1 268 ? -7.261 8.399 -0.296 1.00 89.44 268 LEU A O 1
ATOM 2095 N N . PRO A 1 269 ? -6.876 6.787 -1.834 1.00 90.88 269 PRO A N 1
ATOM 2096 C CA . PRO A 1 269 ? -8.232 6.805 -2.366 1.00 90.88 269 PRO A CA 1
ATOM 2097 C C . PRO A 1 269 ? -9.264 6.549 -1.263 1.00 90.88 269 PRO A C 1
ATOM 2099 O O . PRO A 1 269 ? -9.035 5.743 -0.354 1.00 90.88 269 PRO A O 1
ATOM 2102 N N . VAL A 1 270 ? -10.401 7.237 -1.333 1.00 89.38 270 VAL A N 1
ATOM 2103 C CA . VAL A 1 270 ? -11.533 7.014 -0.424 1.00 89.38 270 VAL A CA 1
ATOM 2104 C C . VAL A 1 270 ? -12.418 5.923 -1.007 1.00 89.38 270 VAL A C 1
ATOM 2106 O O . VAL A 1 270 ? -12.745 5.952 -2.190 1.00 89.38 270 VAL A O 1
ATOM 2109 N N . ASP A 1 271 ? -12.822 4.969 -0.176 1.00 89.25 271 ASP A N 1
ATOM 2110 C CA . ASP A 1 271 ? -13.815 3.976 -0.566 1.00 89.25 271 ASP A CA 1
ATOM 2111 C C . ASP A 1 271 ? -15.221 4.482 -0.199 1.00 89.25 271 ASP A C 1
ATOM 2113 O O . ASP A 1 271 ? -15.524 4.618 0.995 1.00 89.25 271 ASP A O 1
ATOM 2117 N N . PRO A 1 272 ? -16.101 4.750 -1.180 1.00 87.31 272 PRO A N 1
ATOM 2118 C CA . PRO A 1 272 ? -17.470 5.182 -0.903 1.00 87.31 272 PRO A CA 1
ATOM 2119 C C . PRO A 1 272 ? -18.284 4.120 -0.145 1.00 87.31 272 PRO A C 1
ATOM 2121 O O . PRO A 1 272 ? -19.250 4.465 0.535 1.00 87.31 272 PRO A O 1
ATOM 2124 N N . ASN A 1 273 ? -17.870 2.850 -0.204 1.00 89.25 273 ASN A N 1
ATOM 2125 C CA . ASN A 1 273 ? -18.523 1.719 0.452 1.00 89.25 273 ASN A CA 1
ATOM 2126 C C . ASN A 1 273 ? -17.902 1.363 1.813 1.00 89.25 273 ASN A C 1
ATOM 2128 O O . ASN A 1 273 ? -18.235 0.324 2.388 1.00 89.25 273 ASN A O 1
ATOM 2132 N N . ALA A 1 274 ? -16.993 2.188 2.347 1.00 90.12 274 ALA A N 1
ATOM 2133 C CA . ALA A 1 274 ? -16.431 1.962 3.674 1.00 90.12 274 ALA A CA 1
ATOM 2134 C C . ALA A 1 274 ? -17.553 1.929 4.739 1.00 90.12 274 ALA A C 1
ATOM 2136 O O . ALA A 1 274 ? -18.406 2.827 4.767 1.00 90.12 274 ALA A O 1
ATOM 2137 N N . PRO A 1 275 ? -17.581 0.913 5.625 1.00 92.38 275 PRO A N 1
ATOM 2138 C CA . PRO A 1 275 ? -18.676 0.741 6.574 1.00 92.38 275 PRO A CA 1
ATOM 2139 C C . PRO A 1 275 ? -18.736 1.932 7.537 1.00 92.38 275 PRO A C 1
ATOM 2141 O O . PRO A 1 275 ? -17.735 2.315 8.122 1.00 92.38 275 PRO A O 1
ATOM 2144 N N . LYS A 1 276 ? -19.918 2.521 7.740 1.00 94.81 276 LYS A N 1
ATOM 2145 C CA . LYS A 1 276 ? -20.090 3.701 8.618 1.00 94.81 276 LYS A CA 1
ATOM 2146 C C . LYS A 1 276 ? -20.184 3.348 10.106 1.00 94.81 276 LYS A C 1
ATOM 2148 O O . LYS A 1 276 ? -20.149 4.230 10.961 1.00 94.81 276 LYS A O 1
ATOM 2153 N N . SER A 1 277 ? -20.319 2.065 10.426 1.00 95.69 277 SER A N 1
ATOM 2154 C CA . SER A 1 277 ? -20.444 1.557 11.790 1.00 95.69 277 SER A CA 1
ATOM 2155 C C . SER A 1 277 ? -19.996 0.102 11.883 1.00 95.69 277 SER A C 1
ATOM 2157 O O . SER A 1 277 ? -20.032 -0.631 10.896 1.00 95.69 277 SER A O 1
ATOM 2159 N N . LEU A 1 278 ? -19.637 -0.331 13.087 1.00 95.25 278 LEU A N 1
ATOM 2160 C CA . LEU A 1 278 ? -19.312 -1.712 13.421 1.00 95.25 278 LEU A CA 1
ATOM 2161 C C . LEU A 1 278 ? -20.488 -2.357 14.152 1.00 95.25 278 LEU A C 1
ATOM 2163 O O . LEU A 1 278 ? -20.841 -1.933 15.252 1.00 95.25 278 LEU A O 1
ATOM 2167 N N . ASP A 1 279 ? -21.069 -3.392 13.552 1.00 94.38 279 ASP A N 1
ATOM 2168 C CA . ASP A 1 279 ? -22.114 -4.206 14.170 1.00 94.38 279 ASP A CA 1
ATOM 2169 C C . ASP A 1 279 ? -21.481 -5.327 15.005 1.00 94.38 279 ASP A C 1
ATOM 2171 O O . ASP A 1 279 ? -21.043 -6.360 14.494 1.00 94.38 279 ASP A O 1
ATOM 2175 N N . LEU A 1 280 ? -21.416 -5.115 16.317 1.00 93.56 280 LEU A N 1
ATOM 2176 C CA . LEU A 1 280 ? -20.782 -6.041 17.247 1.00 93.56 280 LEU A CA 1
ATOM 2177 C C . LEU A 1 280 ? -21.587 -7.332 17.437 1.00 93.56 280 LEU A C 1
ATOM 2179 O O . LEU A 1 280 ? -21.008 -8.362 17.777 1.00 93.56 280 LEU A O 1
ATOM 2183 N N . ILE A 1 281 ? -22.902 -7.307 17.203 1.00 92.56 281 ILE A N 1
ATOM 2184 C CA . ILE A 1 281 ? -23.733 -8.517 17.221 1.00 92.56 281 ILE A CA 1
ATOM 2185 C C . ILE A 1 281 ? -23.304 -9.428 16.075 1.00 92.56 281 ILE A C 1
ATOM 2187 O O . ILE A 1 281 ? -23.020 -10.606 16.294 1.00 92.56 281 ILE A O 1
ATOM 2191 N N . ALA A 1 282 ? -23.201 -8.877 14.864 1.00 91.50 282 ALA A N 1
ATOM 2192 C CA . ALA A 1 282 ? -22.757 -9.623 13.693 1.00 91.50 282 ALA A CA 1
ATOM 2193 C C . ALA A 1 282 ? -21.330 -10.167 13.866 1.00 91.50 282 ALA A C 1
ATOM 2195 O O . ALA A 1 282 ? -21.070 -11.317 13.509 1.00 91.50 282 ALA A O 1
ATOM 2196 N N . LEU A 1 283 ? -20.437 -9.368 14.459 1.00 90.62 283 LEU A N 1
ATOM 2197 C CA . LEU A 1 283 ? -19.036 -9.731 14.674 1.00 90.62 283 LEU A CA 1
ATOM 2198 C C . LEU A 1 283 ? -18.841 -10.808 15.752 1.00 90.62 283 LEU A C 1
ATOM 2200 O O . LEU A 1 283 ? -17.960 -11.650 15.608 1.00 90.62 283 LEU A O 1
ATOM 2204 N N . PHE A 1 284 ? -19.638 -10.799 16.827 1.00 88.88 284 PHE A N 1
ATOM 2205 C CA . PHE A 1 284 ? -19.376 -11.639 18.006 1.00 88.88 284 PHE A CA 1
ATOM 2206 C C . PHE A 1 284 ? -20.334 -12.814 18.198 1.00 88.88 284 PHE A C 1
ATOM 2208 O O . PHE A 1 284 ? -20.050 -13.675 19.031 1.00 88.88 284 PHE A O 1
ATOM 2215 N N . ARG A 1 285 ? -21.433 -12.906 17.433 1.00 85.50 285 ARG A N 1
ATOM 2216 C CA . ARG A 1 285 ? -22.463 -13.951 17.615 1.00 85.50 285 ARG A CA 1
ATOM 2217 C C . ARG A 1 285 ? -21.959 -15.393 17.585 1.00 85.50 285 ARG A C 1
ATOM 2219 O O . ARG A 1 285 ? -22.593 -16.244 18.189 1.00 85.50 285 ARG A O 1
ATOM 2226 N N . ALA A 1 286 ? -20.851 -15.660 16.898 1.00 83.38 286 ALA A N 1
ATOM 2227 C CA . ALA A 1 286 ? -20.262 -16.996 16.787 1.00 83.38 286 ALA A CA 1
ATOM 2228 C C . ALA A 1 286 ? -19.094 -17.233 17.762 1.00 83.38 286 ALA A C 1
ATOM 2230 O O . ALA A 1 286 ? -18.480 -18.293 17.732 1.00 83.38 286 ALA A O 1
ATOM 2231 N N . MET A 1 287 ? -18.739 -16.245 18.592 1.00 84.50 287 MET A N 1
ATOM 2232 C CA . MET A 1 287 ? -17.541 -16.321 19.436 1.00 84.50 287 MET A CA 1
ATOM 2233 C C . MET A 1 287 ? -17.823 -16.817 20.855 1.00 84.50 287 MET A C 1
ATOM 2235 O O . MET A 1 287 ? -16.932 -17.399 21.472 1.00 84.50 287 MET A O 1
ATOM 2239 N N . ARG A 1 288 ? -19.009 -16.526 21.410 1.00 82.75 288 ARG A N 1
ATOM 2240 C CA . ARG A 1 288 ? -19.374 -16.849 22.800 1.00 82.75 288 ARG A CA 1
ATOM 2241 C C . ARG A 1 288 ? -20.883 -17.005 22.975 1.00 82.75 288 ARG A C 1
ATOM 2243 O O . ARG A 1 288 ? -21.648 -16.144 22.548 1.00 82.75 288 ARG A O 1
ATOM 2250 N N . ASP A 1 289 ? -21.277 -18.009 23.752 1.00 84.06 289 ASP A N 1
ATOM 2251 C CA . ASP A 1 289 ? -22.684 -18.274 24.092 1.00 84.06 289 ASP A CA 1
ATOM 2252 C C . ASP A 1 289 ? -23.178 -17.493 25.319 1.00 84.06 289 ASP A C 1
ATOM 2254 O O . ASP A 1 289 ? -24.372 -17.445 25.613 1.00 84.06 289 ASP A O 1
ATOM 2258 N N . ASP A 1 290 ? -22.266 -16.870 26.069 1.00 88.62 290 ASP A N 1
ATOM 2259 C CA . ASP A 1 290 ? -22.574 -16.111 27.282 1.00 88.62 290 ASP A CA 1
ATOM 2260 C C . ASP A 1 290 ? -22.704 -14.595 27.044 1.00 88.62 290 ASP A C 1
ATOM 2262 O O . ASP A 1 290 ? -22.659 -13.815 28.002 1.00 88.62 290 ASP A O 1
ATOM 2266 N N . ILE A 1 291 ? -22.900 -14.182 25.786 1.00 91.38 291 ILE A N 1
ATOM 2267 C CA . ILE A 1 291 ? -23.237 -12.806 25.404 1.00 91.38 291 ILE A CA 1
ATOM 2268 C C . ILE A 1 291 ? -24.731 -12.563 25.628 1.00 91.38 291 ILE A C 1
ATOM 2270 O O . ILE A 1 291 ? -25.589 -13.352 25.231 1.00 91.38 291 ILE A O 1
ATOM 2274 N N . PHE A 1 292 ? -25.042 -11.428 26.242 1.00 92.31 292 PHE A N 1
ATOM 2275 C CA . PHE A 1 292 ? -26.397 -10.941 26.438 1.00 92.31 292 PHE A CA 1
ATOM 2276 C C . PHE A 1 292 ? -26.574 -9.569 25.792 1.00 92.31 292 PHE A C 1
ATOM 2278 O O . PHE A 1 292 ? -25.638 -8.772 25.703 1.00 92.31 292 PHE A O 1
ATOM 2285 N N . VAL A 1 293 ? -27.808 -9.301 25.376 1.00 93.75 293 VAL A N 1
ATOM 2286 C CA . VAL A 1 293 ? -28.246 -8.054 24.764 1.00 93.75 293 VAL A CA 1
ATOM 2287 C C . VAL A 1 293 ? -29.232 -7.365 25.695 1.00 93.75 293 VAL A C 1
ATOM 2289 O O . VAL A 1 293 ? -30.262 -7.926 26.073 1.00 93.75 293 VAL A O 1
ATOM 2292 N N . GLN A 1 294 ? -28.907 -6.135 26.065 1.00 92.62 294 GLN A N 1
ATOM 2293 C CA . GLN A 1 294 ? -29.805 -5.219 26.739 1.00 92.62 294 GLN A CA 1
ATOM 2294 C C . GLN A 1 294 ? -30.523 -4.367 25.691 1.00 92.62 294 GLN A C 1
ATOM 2296 O O . GLN A 1 294 ? -29.878 -3.622 24.956 1.00 92.62 294 GLN A O 1
ATOM 2301 N N . THR A 1 295 ? -31.848 -4.458 25.640 1.00 92.75 295 THR A N 1
ATOM 2302 C CA . THR A 1 295 ? -32.705 -3.650 24.767 1.00 92.75 295 THR A CA 1
ATOM 2303 C C . THR A 1 295 ? -34.088 -3.460 25.392 1.00 92.75 295 THR A C 1
ATOM 2305 O O . THR A 1 295 ? -34.524 -4.262 26.220 1.00 92.75 295 THR A O 1
ATOM 2308 N N . SER A 1 296 ? -34.797 -2.409 24.985 1.00 89.56 296 SER A N 1
ATOM 2309 C CA . SER A 1 296 ? -36.185 -2.179 25.395 1.00 89.56 296 SER A CA 1
ATOM 2310 C C . SER A 1 296 ? -37.136 -2.649 24.301 1.00 89.56 296 SER A C 1
ATOM 2312 O O . SER A 1 296 ? -37.009 -2.241 23.148 1.00 89.56 296 SER A O 1
ATOM 2314 N N . ILE A 1 297 ? -38.112 -3.485 24.662 1.00 90.94 297 ILE A N 1
ATOM 2315 C CA . ILE A 1 297 ? -39.174 -3.893 23.738 1.00 90.94 297 ILE A CA 1
ATOM 2316 C C . ILE A 1 297 ? -40.242 -2.794 23.726 1.00 90.94 297 ILE A C 1
ATOM 2318 O O . ILE A 1 297 ? -40.763 -2.466 24.795 1.00 90.94 297 ILE A O 1
ATOM 2322 N N . PRO A 1 298 ? -40.594 -2.227 22.555 1.00 91.12 298 PRO A N 1
ATOM 2323 C CA . PRO A 1 298 ? -41.639 -1.213 22.465 1.00 91.12 298 PRO A CA 1
ATOM 2324 C C . PRO A 1 298 ? -42.959 -1.717 23.067 1.00 91.12 298 PRO A C 1
ATOM 2326 O O . PRO A 1 298 ? -43.310 -2.872 22.806 1.00 91.12 298 PRO A O 1
ATOM 2329 N N . PRO A 1 299 ? -43.726 -0.885 23.801 1.00 91.50 299 PRO A N 1
ATOM 2330 C CA . PRO A 1 299 ? -44.962 -1.308 24.469 1.00 91.50 299 PRO A CA 1
ATOM 2331 C C . PRO A 1 299 ? -45.931 -2.071 23.558 1.00 91.50 299 PRO A C 1
ATOM 2333 O O . PRO A 1 299 ? -46.432 -3.131 23.924 1.00 91.50 299 PRO A O 1
ATOM 2336 N N . GLN A 1 300 ? -46.085 -1.595 22.320 1.00 93.62 300 GLN A N 1
ATOM 2337 C CA . GLN A 1 300 ? -46.935 -2.193 21.285 1.00 93.62 300 GLN A CA 1
ATOM 2338 C C . GLN A 1 300 ? -46.509 -3.621 20.884 1.00 93.62 300 GLN A C 1
ATOM 2340 O O . GLN A 1 300 ? -47.330 -4.416 20.440 1.00 93.62 300 GLN A O 1
ATOM 2345 N N . LYS A 1 301 ? -45.231 -3.979 21.060 1.00 93.75 301 LYS A N 1
ATOM 2346 C CA . LYS A 1 301 ? -44.652 -5.275 20.665 1.00 93.75 301 LYS A CA 1
ATOM 2347 C C . LYS A 1 301 ? -44.536 -6.268 21.835 1.00 93.75 301 LYS A C 1
ATOM 2349 O O . LYS A 1 301 ? -44.169 -7.424 21.619 1.00 93.75 301 LYS A O 1
ATOM 2354 N N . ILE A 1 302 ? -44.870 -5.865 23.070 1.00 92.69 302 ILE A N 1
ATOM 2355 C CA . ILE A 1 302 ? -44.708 -6.699 24.281 1.00 92.69 302 ILE A CA 1
ATOM 2356 C C . ILE A 1 302 ? -45.559 -7.974 24.227 1.00 92.69 302 ILE A C 1
ATOM 2358 O O . ILE A 1 302 ? -45.088 -9.039 24.634 1.00 92.69 302 ILE A O 1
ATOM 2362 N N . ALA A 1 303 ? -46.797 -7.897 23.727 1.00 92.50 303 ALA A N 1
ATOM 2363 C CA . ALA A 1 303 ? -47.682 -9.061 23.633 1.00 92.50 303 ALA A CA 1
ATOM 2364 C C . ALA A 1 303 ? -47.085 -10.150 22.725 1.00 92.50 303 ALA A C 1
ATOM 2366 O O . ALA A 1 303 ? -46.953 -11.305 23.137 1.00 92.50 303 ALA A O 1
ATOM 2367 N N . ARG A 1 304 ? -46.615 -9.758 21.534 1.00 93.19 304 ARG A N 1
ATOM 2368 C CA . ARG A 1 304 ? -45.937 -10.661 20.595 1.00 93.19 304 ARG A CA 1
ATOM 2369 C C . ARG A 1 304 ? -44.623 -11.197 21.168 1.00 93.19 304 ARG A C 1
ATOM 2371 O O . ARG A 1 304 ? -44.363 -12.393 21.078 1.00 93.19 304 ARG A O 1
ATOM 2378 N N . ALA A 1 305 ? -43.835 -10.358 21.843 1.00 92.94 305 ALA A N 1
ATOM 2379 C CA . ALA A 1 305 ? -42.619 -10.800 22.525 1.00 92.94 305 ALA A CA 1
ATOM 2380 C C . ALA A 1 305 ? -42.891 -11.878 23.588 1.00 92.94 305 ALA A C 1
ATOM 2382 O O . ALA A 1 305 ? -42.150 -12.855 23.677 1.00 92.94 305 ALA A O 1
ATOM 2383 N N . ARG A 1 306 ? -43.972 -11.747 24.377 1.00 93.94 306 ARG A N 1
ATOM 2384 C CA . ARG A 1 306 ? -44.388 -12.774 25.352 1.00 93.94 306 ARG A CA 1
ATOM 2385 C C . ARG A 1 306 ? -44.714 -14.102 24.674 1.00 93.94 306 ARG A C 1
ATOM 2387 O O . ARG A 1 306 ? -44.333 -15.142 25.207 1.00 93.94 306 ARG A O 1
ATOM 2394 N N . GLN A 1 307 ? -45.391 -14.070 23.526 1.00 93.12 307 GLN A N 1
ATOM 2395 C CA . GLN A 1 307 ? -45.714 -15.270 22.750 1.00 93.12 307 GLN A CA 1
ATOM 2396 C C . GLN A 1 307 ? -44.440 -15.980 22.271 1.00 93.12 307 GLN A C 1
ATOM 2398 O O . GLN A 1 307 ? -44.275 -17.169 22.528 1.00 93.12 307 GLN A O 1
ATOM 2403 N N . ILE A 1 308 ? -43.506 -15.237 21.670 1.00 93.19 308 ILE A N 1
ATOM 2404 C CA . ILE A 1 308 ? -42.220 -15.773 21.197 1.00 93.19 308 ILE A CA 1
ATOM 2405 C C . ILE A 1 308 ? -41.418 -16.366 22.366 1.00 93.19 308 ILE A C 1
ATOM 2407 O O . ILE A 1 308 ? -40.950 -17.500 22.306 1.00 93.19 308 ILE A O 1
ATOM 2411 N N . LEU A 1 309 ? -41.313 -15.639 23.483 1.00 93.81 309 LEU A N 1
ATOM 2412 C CA . LEU A 1 309 ? -40.587 -16.108 24.664 1.00 93.81 309 LEU A CA 1
ATOM 2413 C C . LEU A 1 309 ? -41.199 -17.368 25.283 1.00 93.81 309 LEU A C 1
ATOM 2415 O O . LEU A 1 309 ? -40.450 -18.178 25.822 1.00 93.81 309 LEU A O 1
ATOM 2419 N N . ARG A 1 310 ? -42.528 -17.548 25.234 1.00 94.06 310 ARG A N 1
ATOM 2420 C CA . ARG A 1 310 ? -43.184 -18.778 25.716 1.00 94.06 310 ARG A CA 1
ATOM 2421 C C . ARG A 1 310 ? -42.733 -20.009 24.934 1.00 94.06 310 ARG A C 1
ATOM 2423 O O . ARG A 1 310 ? -42.521 -21.037 25.566 1.00 94.06 310 ARG A O 1
ATOM 2430 N N . ALA A 1 311 ? -42.544 -19.877 23.621 1.00 91.31 311 ALA A N 1
ATOM 2431 C CA . ALA A 1 311 ? -42.054 -20.955 22.766 1.00 91.31 311 ALA A CA 1
ATOM 2432 C C . ALA A 1 311 ? -40.557 -21.248 22.981 1.00 91.31 311 ALA A C 1
ATOM 2434 O O . ALA A 1 311 ? -40.145 -22.400 22.948 1.00 91.31 311 ALA A O 1
ATOM 2435 N N . LEU A 1 312 ? -39.744 -20.215 23.230 1.00 90.69 312 LEU A N 1
ATOM 2436 C CA . LEU A 1 312 ? -38.281 -20.349 23.296 1.00 90.69 312 LEU A CA 1
ATOM 2437 C C . LEU A 1 312 ? -37.728 -20.662 24.691 1.00 90.69 312 LEU A C 1
ATOM 2439 O O . LEU A 1 312 ? -36.666 -21.265 24.822 1.00 90.69 312 LEU A O 1
ATOM 2443 N N . VAL A 1 313 ? -38.390 -20.186 25.747 1.00 92.19 313 VAL A N 1
ATOM 2444 C CA . VAL A 1 313 ? -37.866 -20.217 27.118 1.00 92.19 313 VAL A CA 1
ATOM 2445 C C . VAL A 1 313 ? -38.882 -20.914 28.025 1.00 92.19 313 VAL A C 1
ATOM 2447 O O . VAL A 1 313 ? -39.893 -20.300 28.378 1.00 92.19 313 VAL A O 1
ATOM 2450 N N . PRO A 1 314 ? -38.621 -22.159 28.470 1.00 91.19 314 PRO A N 1
ATOM 2451 C CA . PRO A 1 314 ? -39.574 -22.919 29.286 1.00 91.19 314 PRO A CA 1
ATOM 2452 C C . PRO A 1 314 ? -39.902 -22.253 30.633 1.00 91.19 314 PRO A C 1
ATOM 2454 O O . PRO A 1 314 ? -41.058 -22.185 31.046 1.00 91.19 314 PRO A O 1
ATOM 2457 N N . SER A 1 315 ? -38.893 -21.690 31.307 1.00 94.94 315 SER A N 1
ATOM 2458 C CA . SER A 1 315 ? -39.045 -21.096 32.642 1.00 94.94 315 SER A CA 1
ATOM 2459 C C . SER A 1 315 ? -39.806 -19.764 32.611 1.00 94.94 315 SER A C 1
ATOM 2461 O O . SER A 1 315 ? -39.307 -18.754 32.107 1.00 94.94 315 SER A O 1
ATOM 2463 N N . ALA A 1 316 ? -40.984 -19.731 33.243 1.00 90.44 316 ALA A N 1
ATOM 2464 C CA . ALA A 1 316 ? -41.793 -18.520 33.397 1.00 90.44 316 ALA A CA 1
ATOM 2465 C C . ALA A 1 316 ? -41.047 -17.388 34.124 1.00 90.44 316 ALA A C 1
ATOM 2467 O O . ALA A 1 316 ? -41.112 -16.234 33.699 1.00 90.44 316 ALA A O 1
ATOM 2468 N N . GLN A 1 317 ? -40.274 -17.726 35.160 1.00 93.50 317 GLN A N 1
ATOM 2469 C CA . GLN A 1 317 ? -39.472 -16.768 35.921 1.00 93.50 317 GLN A CA 1
ATOM 2470 C C . GLN A 1 317 ? -38.396 -16.103 35.049 1.00 93.50 317 GLN A C 1
ATOM 2472 O O . GLN A 1 317 ? -38.219 -14.884 35.108 1.00 93.50 317 GLN A O 1
ATOM 2477 N N . LYS A 1 318 ? -37.717 -16.874 34.182 1.00 91.44 318 LYS A N 1
ATOM 2478 C CA . LYS A 1 318 ? -36.743 -16.323 33.224 1.00 91.44 318 LYS A CA 1
ATOM 2479 C C . LYS A 1 318 ? -37.418 -15.391 32.221 1.00 91.44 318 LYS A C 1
ATOM 2481 O O . LYS A 1 318 ? -36.936 -14.279 32.032 1.00 91.44 318 LYS A O 1
ATOM 2486 N N . ARG A 1 319 ? -38.560 -15.792 31.646 1.00 93.31 319 ARG A N 1
ATOM 2487 C CA . ARG A 1 319 ? -39.337 -14.946 30.717 1.00 93.31 319 ARG A CA 1
ATOM 2488 C C . ARG A 1 319 ? -39.722 -13.607 31.345 1.00 93.31 319 ARG A C 1
ATOM 2490 O O . ARG A 1 319 ? -39.515 -12.562 30.730 1.00 93.31 319 ARG A O 1
ATOM 2497 N N . PHE A 1 320 ? -40.242 -13.636 32.573 1.00 91.25 320 PHE A N 1
ATOM 2498 C CA . PHE A 1 320 ? -40.587 -12.426 33.319 1.00 91.25 320 PHE A CA 1
ATOM 2499 C C . PHE A 1 320 ? -39.356 -11.548 33.569 1.00 91.25 320 PHE A C 1
ATOM 2501 O O . PHE A 1 320 ? -39.396 -10.348 33.310 1.00 91.25 320 PHE A O 1
ATOM 2508 N N . SER A 1 321 ? -38.243 -12.147 34.005 1.00 90.50 321 SER A N 1
ATOM 2509 C CA . SER A 1 321 ? -36.980 -11.437 34.235 1.00 90.50 321 SER A CA 1
ATOM 2510 C C . SER A 1 321 ? -36.454 -10.757 32.966 1.00 90.50 321 SER A C 1
ATOM 2512 O O . SER A 1 321 ? -36.085 -9.584 33.018 1.00 90.50 321 SER A O 1
ATOM 2514 N N . TYR A 1 322 ? -36.479 -11.449 31.821 1.00 92.31 322 TYR A N 1
ATOM 2515 C CA . TYR A 1 322 ? -36.018 -10.906 30.541 1.00 92.31 322 TYR A CA 1
ATOM 2516 C C . TYR A 1 322 ? -36.834 -9.691 30.107 1.00 92.31 322 TYR A C 1
ATOM 2518 O O . TYR A 1 322 ? -36.255 -8.660 29.779 1.00 92.31 322 TYR A O 1
ATOM 2526 N N . LEU A 1 323 ? -38.166 -9.770 30.180 1.00 91.19 323 LEU A N 1
ATOM 2527 C CA . LEU A 1 323 ? -39.040 -8.646 29.837 1.00 91.19 323 LEU A CA 1
ATOM 2528 C C . LEU A 1 323 ? -38.928 -7.489 30.835 1.00 91.19 323 LEU A C 1
ATOM 2530 O O . LEU A 1 323 ? -38.919 -6.336 30.420 1.00 91.19 323 LEU A O 1
ATOM 2534 N N . LYS A 1 324 ? -38.812 -7.784 32.136 1.00 90.31 324 LYS A N 1
ATOM 2535 C CA . LYS A 1 324 ? -38.691 -6.761 33.185 1.00 90.31 324 LYS A CA 1
ATOM 2536 C C . LYS A 1 324 ? -37.368 -5.999 33.098 1.00 90.31 324 LYS A C 1
ATOM 2538 O O . LYS A 1 324 ? -37.345 -4.796 33.322 1.00 90.31 324 LYS A O 1
ATOM 2543 N N . ARG A 1 325 ? -36.261 -6.697 32.825 1.00 87.88 325 ARG A N 1
ATOM 2544 C CA . ARG A 1 325 ? -34.911 -6.107 32.777 1.00 87.88 325 ARG A CA 1
ATOM 2545 C C . ARG A 1 325 ? -34.501 -5.649 31.375 1.00 87.88 325 ARG A C 1
ATOM 2547 O O . ARG A 1 325 ? -33.524 -4.917 31.249 1.00 87.88 325 ARG A O 1
ATOM 2554 N N . GLY A 1 326 ? -35.207 -6.094 30.334 1.00 90.38 326 GLY A N 1
ATOM 2555 C CA . GLY A 1 326 ? -34.821 -5.884 28.937 1.00 90.38 326 GLY A CA 1
ATOM 2556 C C . GLY A 1 326 ? -33.523 -6.607 28.573 1.00 90.38 326 GLY A C 1
ATOM 2557 O O . GLY A 1 326 ? -32.739 -6.108 27.777 1.00 90.38 326 GLY A O 1
ATOM 2558 N N . HIS A 1 327 ? -33.232 -7.729 29.229 1.00 91.88 327 HIS A N 1
ATOM 2559 C CA . HIS A 1 327 ? -31.938 -8.418 29.205 1.00 91.88 327 HIS A CA 1
ATOM 2560 C C . HIS A 1 327 ? -32.128 -9.821 28.641 1.00 91.88 327 HIS A C 1
ATOM 2562 O O . HIS A 1 327 ? -32.737 -10.664 29.296 1.00 91.88 327 HIS A O 1
ATOM 2568 N N . PHE A 1 328 ? -31.606 -10.081 27.447 1.00 92.62 328 PHE A N 1
ATOM 2569 C CA . PHE A 1 328 ? -31.849 -11.320 26.710 1.00 92.62 328 PHE A CA 1
ATOM 2570 C C . PHE A 1 328 ? -30.525 -12.018 26.389 1.00 92.62 328 PHE A C 1
ATOM 2572 O O . PHE A 1 328 ? -29.580 -11.337 25.994 1.00 92.62 328 PHE A O 1
ATOM 2579 N N . PRO A 1 329 ? -30.419 -13.355 26.504 1.00 92.62 329 PRO A N 1
ATOM 2580 C CA . PRO A 1 329 ? -29.329 -14.086 25.859 1.00 92.62 329 PRO A CA 1
ATOM 2581 C C . PRO A 1 329 ? -29.284 -13.743 24.366 1.00 92.62 329 PRO A C 1
ATOM 2583 O O . PRO A 1 329 ? -30.341 -13.577 23.752 1.00 92.62 329 PRO A O 1
ATOM 2586 N N . LEU A 1 330 ? -28.092 -13.655 23.772 1.00 93.19 330 LEU A N 1
ATOM 2587 C CA . LEU A 1 330 ? -27.938 -13.250 22.372 1.00 93.19 330 LEU A CA 1
ATOM 2588 C C . LEU A 1 330 ? -28.767 -14.113 21.408 1.00 93.19 330 LEU A C 1
ATOM 2590 O O . LEU A 1 330 ? -29.430 -13.575 20.525 1.00 93.19 330 LEU A O 1
ATOM 2594 N N . SER A 1 331 ? -28.804 -15.429 21.626 1.00 91.06 331 SER A N 1
ATOM 2595 C CA . SER A 1 331 ? -29.612 -16.366 20.834 1.00 91.06 331 SER A CA 1
ATOM 2596 C C . SER A 1 331 ? -31.111 -16.045 20.868 1.00 91.06 331 SER A C 1
ATOM 2598 O O . SER A 1 331 ? -31.779 -16.086 19.839 1.00 91.06 331 SER A O 1
ATOM 2600 N N . VAL A 1 332 ? -31.638 -15.660 22.034 1.00 92.62 332 VAL A N 1
ATOM 2601 C CA . VAL A 1 332 ? -33.042 -15.251 22.197 1.00 92.62 332 VAL A CA 1
ATOM 2602 C C . VAL A 1 332 ? -33.285 -13.885 21.557 1.00 92.62 332 VAL A C 1
ATOM 2604 O O . VAL A 1 332 ? -34.294 -13.696 20.879 1.00 92.62 332 VAL A O 1
ATOM 2607 N N . TYR A 1 333 ? -32.364 -12.934 21.746 1.00 94.06 333 TYR A N 1
ATOM 2608 C CA . TYR A 1 333 ? -32.466 -11.604 21.146 1.00 94.06 333 TYR A CA 1
ATOM 2609 C C . TYR A 1 333 ? -32.520 -11.669 19.618 1.00 94.06 333 TYR A C 1
ATOM 2611 O O . TYR A 1 333 ? -33.367 -11.003 19.042 1.00 94.06 333 TYR A O 1
ATOM 2619 N N . LEU A 1 334 ? -31.680 -12.477 18.962 1.00 92.75 334 LEU A N 1
ATOM 2620 C CA . LEU A 1 334 ? -31.651 -12.575 17.495 1.00 92.75 334 LEU A CA 1
ATOM 2621 C C . LEU A 1 334 ? -33.004 -13.010 16.906 1.00 92.75 334 LEU A C 1
ATOM 2623 O O . LEU A 1 334 ? -33.408 -12.531 15.849 1.00 92.75 334 LEU A O 1
ATOM 2627 N N . LEU A 1 335 ? -33.731 -13.881 17.610 1.00 92.44 335 LEU A N 1
ATOM 2628 C CA . LEU A 1 335 ? -35.075 -14.300 17.211 1.00 92.44 335 LEU A CA 1
ATOM 2629 C C . LEU A 1 335 ? -36.104 -13.190 17.445 1.00 92.44 335 LEU A C 1
ATOM 2631 O O . LEU A 1 335 ? -36.919 -12.912 16.569 1.00 92.44 335 LEU A O 1
ATOM 2635 N N . LEU A 1 336 ? -36.041 -12.515 18.596 1.00 92.81 336 LEU A N 1
ATOM 2636 C CA . LEU A 1 336 ? -36.902 -11.363 18.880 1.00 92.81 336 LEU A CA 1
ATOM 2637 C C . LEU A 1 336 ? -36.660 -10.216 17.897 1.00 92.81 336 LEU A C 1
ATOM 2639 O O . LEU A 1 336 ? -37.610 -9.596 17.442 1.00 92.81 336 LEU A O 1
ATOM 2643 N N . GLU A 1 337 ? -35.409 -9.936 17.557 1.00 93.62 337 GLU A N 1
ATOM 2644 C CA . GLU A 1 337 ? -35.025 -8.936 16.570 1.00 93.62 337 GLU A CA 1
ATOM 2645 C C . GLU A 1 337 ? -35.623 -9.247 15.203 1.00 93.62 337 GLU A C 1
ATOM 2647 O O . GLU A 1 337 ? -36.225 -8.358 14.605 1.00 93.62 337 GLU A O 1
ATOM 2652 N N . LYS A 1 338 ? -35.496 -10.496 14.740 1.00 92.75 338 LYS A N 1
ATOM 2653 C CA . LYS A 1 338 ? -36.050 -10.941 13.459 1.00 92.75 338 LYS A CA 1
ATOM 2654 C C . LYS A 1 338 ? -37.572 -10.782 13.411 1.00 92.75 338 LYS A C 1
ATOM 2656 O O . LYS A 1 338 ? -38.096 -10.232 12.452 1.00 92.75 338 LYS A O 1
ATOM 2661 N N . GLU A 1 339 ? -38.271 -11.232 14.450 1.00 94.19 339 GLU A N 1
ATOM 2662 C CA . GLU A 1 339 ? -39.741 -11.245 14.491 1.00 94.19 339 GLU A CA 1
ATOM 2663 C C . GLU A 1 339 ? -40.362 -9.878 14.805 1.00 94.19 339 GLU A C 1
ATOM 2665 O O . GLU A 1 339 ? -41.495 -9.597 14.420 1.00 94.19 339 GLU A O 1
ATOM 2670 N N . LEU A 1 340 ? -39.656 -9.035 15.560 1.00 93.31 340 LEU A N 1
ATOM 2671 C CA . LEU A 1 340 ? -40.180 -7.760 16.050 1.00 93.31 340 LEU A CA 1
ATOM 2672 C C . LEU A 1 340 ? -39.520 -6.555 15.384 1.00 93.31 340 LEU A C 1
ATOM 2674 O O . LEU A 1 340 ? -39.877 -5.434 15.744 1.00 93.31 340 LEU A O 1
ATOM 2678 N N . ALA A 1 341 ? -38.570 -6.744 14.465 1.00 92.12 341 ALA A N 1
ATOM 2679 C CA . ALA A 1 341 ? -37.768 -5.679 13.859 1.00 92.12 341 ALA A CA 1
ATOM 2680 C C . ALA A 1 341 ? -37.209 -4.714 14.925 1.00 92.12 341 ALA A C 1
ATOM 2682 O O . ALA A 1 341 ? -37.531 -3.521 14.948 1.00 92.12 341 ALA A O 1
ATOM 2683 N N . LEU A 1 342 ? -36.461 -5.258 15.894 1.00 91.56 342 LEU A N 1
ATOM 2684 C CA . LEU A 1 342 ? -35.880 -4.454 16.973 1.00 91.56 342 LEU A CA 1
ATOM 2685 C C . LEU A 1 342 ? -34.648 -3.674 16.477 1.00 91.56 342 LEU A C 1
ATOM 2687 O O . LEU A 1 342 ? -33.812 -4.242 15.776 1.00 91.56 342 LEU A O 1
ATOM 2691 N N . PRO A 1 343 ? -34.498 -2.394 16.861 1.00 90.81 343 PRO A N 1
ATOM 2692 C CA . PRO A 1 343 ? -33.357 -1.575 16.456 1.00 90.81 343 PRO A CA 1
ATOM 2693 C C . PRO A 1 343 ? -32.057 -1.983 17.175 1.00 90.81 343 PRO A C 1
ATOM 2695 O O . PRO A 1 343 ? -31.994 -1.953 18.409 1.00 90.81 343 PRO A O 1
ATOM 2698 N N . ARG A 1 344 ? -31.000 -2.314 16.412 1.00 92.00 344 ARG A N 1
ATOM 2699 C CA . ARG A 1 344 ? -29.663 -2.661 16.949 1.00 92.00 344 ARG A CA 1
ATOM 2700 C C . ARG A 1 344 ? -28.917 -1.473 17.554 1.00 92.00 344 ARG A C 1
ATOM 2702 O O . ARG A 1 344 ? -28.162 -1.655 18.503 1.00 92.00 344 ARG A O 1
ATOM 2709 N N . ASP A 1 345 ? -29.124 -0.262 17.051 1.00 88.75 345 ASP A N 1
ATOM 2710 C CA . ASP A 1 345 ? -28.469 0.970 17.517 1.00 88.75 345 ASP A CA 1
ATOM 2711 C C . ASP A 1 345 ? -28.822 1.327 18.971 1.00 88.75 345 ASP A C 1
ATOM 2713 O O . ASP A 1 345 ? -28.026 1.945 19.677 1.00 88.75 345 ASP A O 1
ATOM 2717 N N . LYS A 1 346 ? -29.983 0.870 19.454 1.00 88.56 346 LYS A N 1
ATOM 2718 C CA . LYS A 1 346 ? -30.421 1.042 20.850 1.00 88.56 346 LYS A CA 1
ATOM 2719 C C . LYS A 1 346 ? -29.999 -0.106 21.767 1.00 88.56 346 LYS A C 1
ATOM 2721 O O . LYS A 1 346 ? -30.217 -0.035 22.978 1.00 88.56 346 LYS A O 1
ATOM 2726 N N . ALA A 1 347 ? -29.428 -1.171 21.208 1.00 93.25 347 ALA A N 1
ATOM 2727 C CA . ALA A 1 347 ? -29.032 -2.348 21.957 1.00 93.25 347 ALA A CA 1
ATOM 2728 C C . ALA A 1 347 ? -27.627 -2.189 22.559 1.00 93.25 347 ALA A C 1
ATOM 2730 O O . ALA A 1 347 ? -26.750 -1.514 22.016 1.00 93.25 347 ALA A O 1
ATOM 2731 N N . ARG A 1 348 ? -27.393 -2.844 23.698 1.00 93.38 348 ARG A N 1
ATOM 2732 C CA . ARG A 1 348 ? -26.080 -2.906 24.356 1.00 93.38 348 ARG A CA 1
ATOM 2733 C C . ARG A 1 348 ? -25.697 -4.350 24.641 1.00 93.38 348 ARG A C 1
ATOM 2735 O O . ARG A 1 348 ? -26.549 -5.148 25.011 1.00 93.38 348 ARG A O 1
ATOM 2742 N N . LEU A 1 349 ? -24.419 -4.679 24.515 1.00 92.44 349 LEU A N 1
ATOM 2743 C CA . LEU A 1 349 ? -23.885 -6.017 24.759 1.00 92.44 349 LEU A CA 1
ATOM 2744 C C . LEU A 1 349 ? -23.185 -6.088 26.108 1.00 92.44 349 LEU A C 1
ATOM 2746 O O . LEU A 1 349 ? -22.466 -5.164 26.486 1.00 92.44 349 LEU A O 1
ATOM 2750 N N . TYR A 1 350 ? -23.368 -7.195 26.819 1.00 90.25 350 TYR A N 1
ATOM 2751 C CA . TYR A 1 350 ? -22.659 -7.506 28.058 1.00 90.25 350 TYR A CA 1
ATOM 2752 C C . TYR A 1 350 ? -22.442 -9.024 28.192 1.00 90.25 350 TYR A C 1
ATOM 2754 O O . TYR A 1 350 ? -23.067 -9.811 27.485 1.00 90.25 350 TYR A O 1
ATOM 2762 N N . LEU A 1 351 ? -21.534 -9.448 29.076 1.00 88.56 351 LEU A N 1
ATOM 2763 C CA . LEU A 1 351 ? -21.282 -10.869 29.355 1.00 88.56 351 LEU A CA 1
ATOM 2764 C C . LEU A 1 351 ? -22.034 -11.331 30.607 1.00 88.56 351 LEU A C 1
ATOM 2766 O O . LEU A 1 351 ? -22.136 -10.583 31.580 1.00 88.56 351 LEU A O 1
ATOM 2770 N N . ARG A 1 352 ? -22.477 -12.594 30.623 1.00 82.62 352 ARG A N 1
ATOM 2771 C CA . ARG A 1 352 ? -23.185 -13.221 31.757 1.00 82.62 352 ARG A CA 1
ATOM 2772 C C . ARG A 1 352 ? -22.406 -13.168 33.076 1.00 82.62 352 ARG A C 1
ATOM 2774 O O . ARG A 1 352 ? -22.991 -12.895 34.117 1.00 82.62 352 ARG A O 1
ATOM 2781 N N . SER A 1 353 ? -21.110 -13.483 33.033 1.00 69.12 353 SER A N 1
ATOM 2782 C CA . SER A 1 353 ? -20.242 -13.691 34.207 1.00 69.12 353 SER A CA 1
ATOM 2783 C C . SER A 1 353 ? -19.341 -12.495 34.547 1.00 69.12 353 SER A C 1
ATOM 2785 O O . SER A 1 353 ? -18.607 -12.531 35.533 1.00 69.12 353 SER A O 1
ATOM 2787 N N . GLY A 1 354 ? -19.366 -11.424 33.749 1.00 56.12 354 GLY A N 1
ATOM 2788 C CA . GLY A 1 354 ? -18.350 -10.374 33.784 1.00 56.12 354 GLY A CA 1
ATOM 2789 C C . GLY A 1 354 ? -18.917 -9.005 34.121 1.00 56.12 354 GLY A C 1
ATOM 2790 O O . GLY A 1 354 ? -19.594 -8.386 33.305 1.00 56.12 354 GLY A O 1
ATOM 2791 N N . LYS A 1 355 ? -18.584 -8.523 35.319 1.00 54.31 355 LYS A N 1
ATOM 2792 C CA . LYS A 1 355 ? -18.898 -7.197 35.852 1.00 54.31 355 LYS A CA 1
ATOM 2793 C C . LYS A 1 355 ? -18.720 -6.075 34.808 1.00 54.31 355 LYS A C 1
ATOM 2795 O O . LYS A 1 355 ? -17.674 -5.905 34.191 1.00 54.31 355 LYS A O 1
ATOM 2800 N N . ALA A 1 356 ? -19.728 -5.216 34.776 1.00 57.19 356 ALA A N 1
ATOM 2801 C CA . ALA A 1 356 ? -19.630 -3.772 34.640 1.00 57.19 356 ALA A CA 1
ATOM 2802 C C . ALA A 1 356 ? -19.565 -3.062 33.280 1.00 57.19 356 ALA A C 1
ATOM 2804 O O . ALA A 1 356 ? -20.132 -1.968 33.204 1.00 57.19 356 ALA A O 1
ATOM 2805 N N . ASN A 1 357 ? -18.951 -3.631 32.245 1.00 76.75 357 ASN A N 1
ATOM 2806 C CA . ASN A 1 357 ? -18.707 -2.898 30.997 1.00 76.75 357 ASN A CA 1
ATOM 2807 C C . ASN A 1 357 ? -19.563 -3.409 29.844 1.00 76.75 357 ASN A C 1
ATOM 2809 O O . ASN A 1 357 ? -19.143 -4.283 29.089 1.00 76.75 357 ASN A O 1
ATOM 2813 N N . CYS A 1 358 ? -20.764 -2.840 29.717 1.00 85.94 358 CYS A N 1
ATOM 2814 C CA . CYS A 1 358 ? -21.571 -3.004 28.519 1.00 85.94 358 CYS A CA 1
ATOM 2815 C C . CYS A 1 358 ? -21.080 -2.067 27.410 1.00 85.94 358 CYS A C 1
ATOM 2817 O O . CYS A 1 358 ? -20.690 -0.932 27.679 1.00 85.94 358 CYS A O 1
ATOM 2819 N N . VAL A 1 359 ? -21.130 -2.526 26.164 1.00 91.12 359 VAL A N 1
ATOM 2820 C CA . VAL A 1 359 ? -20.782 -1.727 24.978 1.00 91.12 359 VAL A CA 1
ATOM 2821 C C . VAL A 1 359 ? -22.012 -1.548 24.089 1.00 91.12 359 VAL A C 1
ATOM 2823 O O . VAL A 1 359 ? -22.914 -2.384 24.155 1.00 91.12 359 VAL A O 1
ATOM 2826 N N . PRO A 1 360 ? -22.098 -0.495 23.264 1.00 94.19 360 PRO A N 1
ATOM 2827 C CA . PRO A 1 360 ? -23.151 -0.387 22.261 1.00 94.19 360 PRO A CA 1
ATOM 2828 C C . PRO A 1 360 ? -23.058 -1.569 21.290 1.00 94.19 360 PRO A C 1
ATOM 2830 O O . PRO A 1 360 ? -21.956 -1.980 20.932 1.00 94.19 360 PRO A O 1
ATOM 2833 N N . ALA A 1 361 ? -24.193 -2.128 20.872 1.00 94.69 361 ALA A N 1
ATOM 2834 C CA . ALA A 1 361 ? -24.212 -3.199 19.876 1.00 94.69 361 ALA A CA 1
ATOM 2835 C C . ALA A 1 361 ? -23.762 -2.709 18.492 1.00 94.69 361 ALA A C 1
ATOM 2837 O O . ALA A 1 361 ? -23.215 -3.488 17.718 1.00 94.69 361 ALA A O 1
ATOM 2838 N N . VAL A 1 362 ? -23.944 -1.417 18.210 1.00 95.88 362 VAL A N 1
ATOM 2839 C CA . VAL A 1 362 ? -23.447 -0.745 17.009 1.00 95.88 362 VAL A CA 1
ATOM 2840 C C . VAL A 1 362 ? -22.544 0.406 17.436 1.00 95.88 362 VAL A C 1
ATOM 2842 O O . VAL A 1 362 ? -22.980 1.298 18.162 1.00 95.88 362 VAL A O 1
ATOM 2845 N N . ILE A 1 363 ? -21.283 0.391 17.003 1.00 95.56 363 ILE A N 1
ATOM 2846 C CA . ILE A 1 363 ? -20.335 1.488 17.243 1.00 95.56 363 ILE A CA 1
ATOM 2847 C C . ILE A 1 363 ? -20.203 2.309 15.954 1.00 95.56 363 ILE A C 1
ATOM 2849 O O . ILE A 1 363 ? -19.787 1.742 14.941 1.00 95.56 363 ILE A O 1
ATOM 2853 N N . PRO A 1 364 ? -20.531 3.613 15.946 1.00 96.06 364 PRO A N 1
ATOM 2854 C CA . PRO A 1 364 ? -20.307 4.454 14.775 1.00 96.06 364 PRO A CA 1
ATOM 2855 C C . PRO A 1 364 ? -18.806 4.604 14.497 1.00 96.06 364 PRO A C 1
ATOM 2857 O O . PRO A 1 364 ? -18.001 4.744 15.417 1.00 96.06 364 PRO A O 1
ATOM 2860 N N . ILE A 1 365 ? -18.427 4.591 13.219 1.00 96.94 365 ILE A N 1
ATOM 2861 C CA . ILE A 1 365 ? -17.064 4.913 12.787 1.00 96.94 365 ILE A CA 1
ATOM 2862 C C . ILE A 1 365 ? -17.014 6.420 12.539 1.00 96.94 365 ILE A C 1
ATOM 2864 O O . ILE A 1 365 ? -17.139 6.910 11.418 1.00 96.94 365 ILE A O 1
ATOM 2868 N N . ASP A 1 366 ? -16.898 7.159 13.637 1.00 97.25 366 ASP A N 1
ATOM 2869 C CA . ASP A 1 366 ? -16.839 8.614 13.664 1.00 97.25 366 ASP A CA 1
ATOM 2870 C C . ASP A 1 366 ? -15.453 9.123 14.098 1.00 97.25 366 ASP A C 1
ATOM 2872 O O . ASP A 1 366 ? -14.480 8.375 14.241 1.00 97.25 366 ASP A O 1
ATOM 2876 N N . GLU A 1 367 ? -15.345 10.438 14.277 1.00 98.12 367 GLU A N 1
ATOM 2877 C CA . GLU A 1 367 ? -14.104 11.093 14.681 1.00 98.12 367 GLU A CA 1
ATOM 2878 C C . GLU A 1 367 ? -13.612 10.658 16.066 1.00 98.12 367 GLU A C 1
ATOM 2880 O O . GLU A 1 367 ? -12.404 10.622 16.304 1.00 98.12 367 GLU A O 1
ATOM 2885 N N . GLU A 1 368 ? -14.521 10.325 16.982 1.00 97.81 368 GLU A N 1
ATOM 2886 C CA . GLU A 1 368 ? -14.179 9.893 18.336 1.00 97.81 368 GLU A CA 1
ATOM 2887 C C . GLU A 1 368 ? -13.663 8.462 18.336 1.00 97.81 368 GLU A C 1
ATOM 2889 O O . GLU A 1 368 ? -12.643 8.176 18.962 1.00 97.81 368 GLU A O 1
ATOM 2894 N N . PHE A 1 369 ? -14.309 7.580 17.574 1.00 97.88 369 PHE A N 1
ATOM 2895 C CA . PHE A 1 369 ? -13.839 6.221 17.362 1.00 97.88 369 PHE A CA 1
ATOM 2896 C C . PHE A 1 369 ? -12.461 6.199 16.689 1.00 97.88 369 PHE A C 1
ATOM 2898 O O . PHE A 1 369 ? -11.545 5.526 17.167 1.00 97.88 369 PHE A O 1
ATOM 2905 N N . ALA A 1 370 ? -12.268 6.985 15.625 1.00 98.31 370 ALA A N 1
ATOM 2906 C CA . ALA A 1 370 ? -10.975 7.095 14.954 1.00 98.31 370 ALA A CA 1
ATOM 2907 C C . ALA A 1 370 ? -9.878 7.622 15.900 1.00 98.31 370 ALA A C 1
ATOM 2909 O O . ALA A 1 370 ? -8.764 7.091 15.927 1.00 98.31 370 ALA A O 1
ATOM 2910 N N . ARG A 1 371 ? -10.197 8.616 16.740 1.00 98.06 371 ARG A N 1
ATOM 2911 C CA . ARG A 1 371 ? -9.264 9.147 17.743 1.00 98.06 371 ARG A CA 1
ATOM 2912 C C . ARG A 1 371 ? -8.965 8.149 18.864 1.00 98.06 371 ARG A C 1
ATOM 2914 O O . ARG A 1 371 ? -7.815 8.048 19.286 1.00 98.06 371 ARG A O 1
ATOM 2921 N N . LEU A 1 372 ? -9.952 7.361 19.295 1.00 97.94 372 LEU A N 1
ATOM 2922 C CA . LEU A 1 372 ? -9.767 6.256 20.240 1.00 97.94 372 LEU A CA 1
ATOM 2923 C C . LEU A 1 372 ? -8.805 5.197 19.689 1.00 97.94 372 LEU A C 1
ATOM 2925 O O . LEU A 1 372 ? -7.930 4.732 20.419 1.00 97.94 372 LEU A O 1
ATOM 2929 N N . VAL A 1 373 ? -8.925 4.850 18.403 1.00 98.00 373 VAL A N 1
ATOM 2930 C CA . VAL A 1 373 ? -7.954 3.978 17.729 1.00 98.00 373 VAL A CA 1
ATOM 2931 C C . VAL A 1 373 ? -6.562 4.612 17.743 1.00 98.00 373 VAL A C 1
ATOM 2933 O O . VAL A 1 373 ? -5.603 3.935 18.099 1.00 98.00 373 VAL A O 1
ATOM 2936 N N . GLY A 1 374 ? -6.442 5.911 17.456 1.00 97.81 374 GLY A N 1
ATOM 2937 C CA . GLY A 1 374 ? -5.175 6.641 17.577 1.00 97.81 374 GLY A CA 1
ATOM 2938 C C . GLY A 1 374 ? -4.543 6.529 18.972 1.00 97.81 374 GLY A C 1
ATOM 2939 O O . GLY A 1 374 ? -3.365 6.196 19.083 1.00 97.81 374 GLY A O 1
ATOM 2940 N N . TYR A 1 375 ? -5.330 6.723 20.037 1.00 97.62 375 TYR A N 1
ATOM 2941 C CA . TYR A 1 375 ? -4.866 6.542 21.420 1.00 97.62 375 TYR A CA 1
ATOM 2942 C C . TYR A 1 375 ? -4.454 5.100 21.727 1.00 97.62 375 TYR A C 1
ATOM 2944 O O . TYR A 1 375 ? -3.495 4.868 22.461 1.00 97.62 375 TYR A O 1
ATOM 2952 N N . TYR A 1 376 ? -5.169 4.110 21.187 1.00 96.94 376 TYR A N 1
ATOM 2953 C CA . TYR A 1 376 ? -4.772 2.709 21.317 1.00 96.94 376 TYR A CA 1
ATOM 2954 C C . TYR A 1 376 ? -3.417 2.446 20.648 1.00 96.94 376 TYR A C 1
ATOM 2956 O O . TYR A 1 376 ? -2.556 1.770 21.213 1.00 96.94 376 TYR A O 1
ATOM 2964 N N . LEU A 1 377 ? -3.200 3.007 19.457 1.00 96.69 377 LEU A N 1
ATOM 2965 C CA . LEU A 1 377 ? -1.983 2.784 18.684 1.00 96.69 377 LEU A CA 1
ATOM 2966 C C . LEU A 1 377 ? -0.738 3.445 19.287 1.00 96.69 377 LEU A C 1
ATOM 2968 O O . LEU A 1 377 ? 0.353 2.935 19.068 1.00 96.69 377 LEU A O 1
ATOM 2972 N N . SER A 1 378 ? -0.890 4.497 20.087 1.00 93.56 378 SER A N 1
ATOM 2973 C CA . SER A 1 378 ? 0.216 5.121 20.817 1.00 93.56 378 SER A CA 1
ATOM 2974 C C . SER A 1 378 ? 0.456 4.441 22.172 1.00 93.56 378 SER A C 1
ATOM 2976 O O . SER A 1 378 ? 1.052 3.362 22.241 1.00 93.56 378 SER A O 1
ATOM 2978 N N . GLY A 1 379 ? -0.137 4.979 23.240 1.00 85.19 379 GLY A N 1
ATOM 2979 C CA . GLY A 1 379 ? 0.055 4.535 24.625 1.00 85.19 379 GLY A CA 1
ATOM 2980 C C . GLY A 1 379 ? -0.850 3.386 25.087 1.00 85.19 379 GLY A C 1
ATOM 2981 O O . GLY A 1 379 ? -0.814 3.019 26.263 1.00 85.19 379 GLY A O 1
ATOM 2982 N N . GLY A 1 380 ? -1.696 2.842 24.206 1.00 89.50 380 GLY A N 1
ATOM 2983 C CA . GLY A 1 380 ? -2.602 1.737 24.522 1.00 89.50 380 GLY A CA 1
ATOM 2984 C C . GLY A 1 380 ? -1.917 0.369 24.563 1.00 89.50 380 GLY A C 1
ATOM 2985 O O . GLY A 1 380 ? -1.093 0.037 23.709 1.00 89.50 380 GLY A O 1
ATOM 2986 N N . CYS A 1 381 ? -2.306 -0.448 25.538 1.00 90.94 381 CYS A N 1
ATOM 2987 C CA . CYS A 1 381 ? -1.915 -1.844 25.688 1.00 90.94 381 CYS A CA 1
ATOM 2988 C C . CYS A 1 381 ? -3.149 -2.692 26.014 1.00 90.94 381 CYS A C 1
ATOM 2990 O O . CYS A 1 381 ? -3.966 -2.313 26.857 1.00 90.94 381 CYS A O 1
ATOM 2992 N N . CYS A 1 382 ? -3.275 -3.844 25.356 1.00 91.38 382 CYS A N 1
ATOM 2993 C CA . CYS A 1 382 ? -4.321 -4.827 25.607 1.00 91.38 382 CYS A CA 1
ATOM 2994 C C . CYS A 1 382 ? -3.675 -6.161 25.975 1.00 91.38 382 CYS A C 1
ATOM 2996 O O . CYS A 1 382 ? -2.869 -6.694 25.218 1.00 91.38 382 CYS A O 1
ATOM 2998 N N . SER A 1 383 ? -4.032 -6.704 27.137 1.00 90.94 383 SER A N 1
ATOM 2999 C CA . SER A 1 383 ? -3.543 -8.002 27.598 1.00 90.94 383 SER A CA 1
ATOM 3000 C C . SER A 1 383 ? -4.677 -8.858 28.148 1.00 90.94 383 SER A C 1
ATOM 3002 O O . SER A 1 383 ? -5.661 -8.362 28.709 1.00 90.94 383 SER A O 1
ATOM 3004 N N . ARG A 1 384 ? -4.567 -10.175 27.966 1.00 88.06 384 ARG A N 1
ATOM 3005 C CA . ARG A 1 384 ? -5.550 -11.125 28.494 1.00 88.06 384 ARG A CA 1
ATOM 3006 C C . ARG A 1 384 ? -5.454 -11.165 30.020 1.00 88.06 384 ARG A C 1
ATOM 3008 O O . ARG A 1 384 ? -4.366 -11.282 30.576 1.00 88.06 384 ARG A O 1
ATOM 3015 N N . HIS A 1 385 ? -6.594 -11.089 30.699 1.00 83.94 385 HIS A N 1
ATOM 3016 C CA . HIS A 1 385 ? -6.683 -11.136 32.156 1.00 83.94 385 HIS A CA 1
ATOM 3017 C C . HIS A 1 385 ? -7.869 -12.015 32.571 1.00 83.94 385 HIS A C 1
ATOM 3019 O O . HIS A 1 385 ? -9.022 -11.579 32.576 1.00 83.94 385 HIS A O 1
ATOM 3025 N N . GLY A 1 386 ? -7.590 -13.288 32.865 1.00 84.94 386 GLY A N 1
ATOM 3026 C CA . GLY A 1 386 ? -8.622 -14.302 33.088 1.00 84.94 386 GLY A CA 1
ATOM 3027 C C . GLY A 1 386 ? -9.468 -14.540 31.831 1.00 84.94 386 GLY A C 1
ATOM 3028 O O . GLY A 1 386 ? -8.945 -14.851 30.758 1.00 84.94 386 GLY A O 1
ATOM 3029 N N . THR A 1 387 ? -10.787 -14.378 31.963 1.00 82.25 387 THR A N 1
ATOM 3030 C CA . THR A 1 387 ? -11.782 -14.555 30.885 1.00 82.25 387 THR A CA 1
ATOM 3031 C C . THR A 1 387 ? -12.113 -13.262 30.124 1.00 82.25 387 THR A C 1
ATOM 3033 O O . THR A 1 387 ? -13.004 -13.255 29.268 1.00 82.25 387 THR A O 1
ATOM 3036 N N . THR A 1 388 ? -11.413 -12.165 30.434 1.00 87.88 388 THR A N 1
ATOM 3037 C CA . THR A 1 388 ? -11.584 -10.837 29.826 1.00 87.88 388 THR A CA 1
ATOM 3038 C C . THR A 1 388 ? -10.234 -10.254 29.388 1.00 87.88 388 THR A C 1
ATOM 3040 O O . THR A 1 388 ? -9.191 -10.899 29.513 1.00 87.88 388 THR A O 1
ATOM 3043 N N . TYR A 1 389 ? -10.248 -9.030 28.868 1.00 91.00 389 TYR A N 1
ATOM 3044 C CA . TYR A 1 389 ? -9.049 -8.268 28.535 1.00 91.00 389 TYR A CA 1
ATOM 3045 C C . TYR A 1 389 ? -8.928 -7.054 29.442 1.00 91.00 389 TYR A C 1
ATOM 3047 O O . TYR A 1 389 ? -9.920 -6.375 29.723 1.00 91.00 389 TYR A O 1
ATOM 3055 N N . ARG A 1 390 ? -7.701 -6.771 29.874 1.00 92.88 390 ARG A N 1
ATOM 3056 C CA . ARG A 1 390 ? -7.333 -5.525 30.534 1.00 92.88 390 ARG A CA 1
ATOM 3057 C C . ARG A 1 390 ? -6.763 -4.583 29.478 1.00 92.88 390 ARG A C 1
ATOM 3059 O O . ARG A 1 390 ? -5.802 -4.934 28.798 1.00 92.88 390 ARG A O 1
ATOM 3066 N N . LEU A 1 391 ? -7.359 -3.401 29.362 1.00 94.06 391 LEU A N 1
ATOM 3067 C CA . LEU A 1 391 ? -6.878 -2.331 28.496 1.00 94.06 391 LEU A CA 1
ATOM 3068 C C . LEU A 1 391 ? -6.316 -1.209 29.364 1.00 94.06 391 LEU A C 1
ATOM 3070 O O . LEU A 1 391 ? -6.943 -0.809 30.350 1.00 94.06 391 LEU A O 1
ATOM 3074 N N . ILE A 1 392 ? -5.122 -0.740 29.013 1.00 95.25 392 ILE A N 1
ATOM 3075 C CA . ILE A 1 392 ? -4.394 0.300 29.737 1.00 95.25 392 ILE A CA 1
ATOM 3076 C C . ILE A 1 392 ? -3.909 1.330 28.726 1.00 95.25 392 ILE A C 1
ATOM 3078 O O . ILE A 1 392 ? -3.244 0.963 27.764 1.00 95.25 392 ILE A O 1
ATOM 3082 N N . TRP A 1 393 ? -4.190 2.603 28.980 1.00 96.19 393 TRP A N 1
ATOM 3083 C CA . TRP A 1 393 ? -3.526 3.720 28.314 1.00 96.19 393 TRP A CA 1
ATOM 3084 C C . TRP A 1 393 ? -2.657 4.455 29.318 1.00 96.19 393 TRP A C 1
ATOM 3086 O O . TRP A 1 393 ? -3.117 4.757 30.423 1.00 96.19 393 TRP A O 1
ATOM 3096 N N . VAL A 1 394 ? -1.415 4.735 28.938 1.00 94.50 394 VAL A N 1
ATOM 3097 C CA . VAL A 1 394 ? -0.450 5.458 29.769 1.00 94.50 394 VAL A CA 1
ATOM 3098 C C . VAL A 1 394 ? -0.167 6.814 29.135 1.00 94.50 394 VAL A C 1
ATOM 3100 O O . VAL A 1 394 ? 0.142 6.884 27.952 1.00 94.50 394 VAL A O 1
ATOM 3103 N N . PHE A 1 395 ? -0.268 7.869 29.938 1.00 93.62 395 PHE A N 1
ATOM 3104 C CA . PHE A 1 395 ? 0.023 9.250 29.557 1.00 93.62 395 PHE A CA 1
ATOM 3105 C C . PHE A 1 395 ? 0.979 9.881 30.568 1.00 93.62 395 PHE A C 1
ATOM 3107 O O . PHE A 1 395 ? 1.021 9.474 31.736 1.00 93.62 395 PHE A O 1
ATOM 3114 N N . ASN A 1 396 ? 1.704 10.918 30.164 1.00 91.06 396 ASN A N 1
ATOM 3115 C CA . ASN A 1 396 ? 2.487 11.731 31.090 1.00 91.06 396 ASN A CA 1
ATOM 3116 C C . ASN A 1 396 ? 1.564 12.540 32.014 1.00 91.06 396 ASN A C 1
ATOM 3118 O O . ASN A 1 396 ? 0.450 12.918 31.645 1.00 91.06 396 ASN A O 1
ATOM 3122 N N . LYS A 1 397 ? 2.026 12.874 33.226 1.00 87.94 397 LYS A N 1
ATOM 3123 C CA . LYS A 1 397 ? 1.221 13.632 34.207 1.00 87.94 397 LYS A CA 1
ATOM 3124 C C . LYS A 1 397 ? 0.690 14.969 33.663 1.00 87.94 397 LYS A C 1
ATOM 3126 O O . LYS A 1 397 ? -0.407 15.374 34.039 1.00 87.94 397 LYS A O 1
ATOM 3131 N N . GLY A 1 398 ? 1.422 15.626 32.761 1.00 85.88 398 GLY A N 1
ATOM 3132 C CA . GLY A 1 398 ? 1.012 16.886 32.125 1.00 85.88 398 GLY A CA 1
ATOM 3133 C C . GLY A 1 398 ? -0.060 16.757 31.032 1.00 85.88 398 GLY A C 1
ATOM 3134 O O . GLY A 1 398 ? -0.600 17.762 30.582 1.00 85.88 398 GLY A O 1
ATOM 3135 N N . GLU A 1 399 ? -0.418 15.545 30.606 1.00 90.31 399 GLU A N 1
ATOM 3136 C CA . GLU A 1 399 ? -1.285 15.290 29.443 1.00 90.31 399 GLU A CA 1
ATOM 3137 C C . GLU A 1 399 ? -2.771 15.127 29.815 1.00 90.31 399 GLU A C 1
ATOM 3139 O O . GLU A 1 399 ? -3.540 14.434 29.145 1.00 90.31 399 GLU A O 1
ATOM 3144 N N . GLN A 1 400 ? -3.222 15.801 30.878 1.00 92.62 400 GLN A N 1
ATOM 3145 C CA . GLN A 1 400 ? -4.587 15.658 31.408 1.00 92.62 400 GLN A CA 1
ATOM 3146 C C . GLN A 1 400 ? -5.688 16.052 30.410 1.00 92.62 400 GLN A C 1
ATOM 3148 O O . GLN A 1 400 ? -6.830 15.618 30.541 1.00 92.62 400 GLN A O 1
ATOM 3153 N N . GLU A 1 401 ? -5.394 16.892 29.413 1.00 94.69 401 GLU A N 1
ATOM 3154 C CA . GLU A 1 401 ? -6.324 17.169 28.306 1.00 94.69 401 GLU A CA 1
ATOM 3155 C C . GLU A 1 401 ? -6.635 15.903 27.492 1.00 94.69 401 GLU A C 1
ATOM 3157 O O . GLU A 1 401 ? -7.798 15.638 27.193 1.00 94.69 401 GLU A O 1
ATOM 3162 N N . TYR A 1 402 ? -5.623 15.085 27.195 1.00 95.44 402 TYR A N 1
ATOM 3163 C CA . TYR A 1 402 ? -5.780 13.862 26.404 1.00 95.44 402 TYR A CA 1
ATOM 3164 C C . TYR A 1 402 ? -6.454 12.757 27.218 1.00 95.44 402 TYR A C 1
ATOM 3166 O O . TYR A 1 402 ? -7.337 12.071 26.709 1.00 95.44 402 TYR A O 1
ATOM 3174 N N . VAL A 1 403 ? -6.105 12.645 28.506 1.00 96.25 403 VAL A N 1
ATOM 3175 C CA . VAL A 1 403 ? -6.775 11.734 29.449 1.00 96.25 403 VAL A CA 1
ATOM 3176 C C . VAL A 1 403 ? -8.270 12.049 29.525 1.00 96.25 403 VAL A C 1
ATOM 3178 O O . VAL A 1 403 ? -9.093 11.138 29.450 1.00 96.25 403 VAL A O 1
ATOM 3181 N N . ARG A 1 404 ? -8.639 13.334 29.635 1.00 96.81 404 ARG A N 1
ATOM 3182 C CA . ARG A 1 404 ? -10.044 13.773 29.667 1.00 96.81 404 ARG A CA 1
ATOM 3183 C C . ARG A 1 404 ? -10.784 13.437 28.376 1.00 96.81 404 ARG A C 1
ATOM 3185 O O . ARG A 1 404 ? -11.899 12.930 28.462 1.00 96.81 404 ARG A O 1
ATOM 3192 N N . ASP A 1 405 ? -10.174 13.675 27.216 1.00 97.31 405 ASP A N 1
ATOM 3193 C CA . ASP A 1 405 ? -10.754 13.322 25.913 1.00 97.31 405 ASP A CA 1
ATOM 3194 C C . ASP A 1 405 ? -10.989 11.808 25.794 1.00 97.31 405 ASP A C 1
ATOM 3196 O O . ASP A 1 405 ? -12.122 11.387 25.564 1.00 97.31 405 ASP A O 1
ATOM 3200 N N . LEU A 1 406 ? -9.981 10.976 26.089 1.00 97.56 406 LEU A N 1
ATOM 3201 C CA . LEU A 1 406 ? -10.132 9.515 26.122 1.00 97.56 406 LEU A CA 1
ATOM 3202 C C . LEU A 1 406 ? -11.267 9.085 27.064 1.00 97.56 406 LEU A C 1
ATOM 3204 O O . LEU A 1 406 ? -12.121 8.278 26.698 1.00 97.56 406 LEU A O 1
ATOM 3208 N N . CYS A 1 407 ? -11.305 9.643 28.274 1.00 97.75 407 CYS A N 1
ATOM 3209 C CA . CYS A 1 407 ? -12.342 9.348 29.256 1.00 97.75 407 CYS A CA 1
ATOM 3210 C C . CYS A 1 407 ? -13.741 9.748 28.759 1.00 97.75 407 CYS A C 1
ATOM 3212 O O . CYS A 1 407 ? -14.698 9.014 28.995 1.00 97.75 407 CYS A O 1
ATOM 3214 N N . ASN A 1 408 ? -13.880 10.880 28.062 1.00 98.00 408 ASN A N 1
ATOM 3215 C CA . ASN A 1 408 ? -15.147 11.301 27.462 1.00 98.00 408 ASN A CA 1
ATOM 3216 C C . ASN A 1 408 ? -15.621 10.296 26.404 1.00 98.00 408 ASN A C 1
ATOM 3218 O O . ASN A 1 408 ? -16.780 9.881 26.450 1.00 98.00 408 ASN A O 1
ATOM 3222 N N . ILE A 1 409 ? -14.722 9.852 25.520 1.00 97.38 409 ILE A N 1
ATOM 3223 C CA . ILE A 1 409 ? -15.030 8.851 24.488 1.00 97.38 409 ILE A CA 1
ATOM 3224 C C . ILE A 1 409 ? -15.478 7.533 25.141 1.00 97.38 409 ILE A C 1
ATOM 3226 O O . ILE A 1 409 ? -16.531 6.987 24.807 1.00 97.38 409 ILE A O 1
ATOM 3230 N N . LEU A 1 410 ? -14.739 7.050 26.147 1.00 96.00 410 LEU A N 1
ATOM 3231 C CA . LEU A 1 410 ? -15.091 5.829 26.880 1.00 96.00 410 LEU A CA 1
ATOM 3232 C C . LEU A 1 410 ? -16.441 5.949 27.610 1.00 96.00 410 LEU A C 1
ATOM 3234 O O . LEU A 1 410 ? -17.226 4.999 27.590 1.00 96.00 410 LEU A O 1
ATOM 3238 N N . ARG A 1 411 ? -16.755 7.110 28.210 1.00 95.44 411 ARG A N 1
ATOM 3239 C CA . ARG A 1 411 ? -18.063 7.357 28.849 1.00 95.44 411 ARG A CA 1
ATOM 3240 C C . ARG A 1 411 ? -19.208 7.348 27.842 1.00 95.44 411 ARG A C 1
ATOM 3242 O O . ARG A 1 411 ? -20.257 6.798 28.159 1.00 95.44 411 ARG A O 1
ATOM 3249 N N . ARG A 1 412 ? -19.019 7.895 26.638 1.00 93.56 412 ARG A N 1
ATOM 3250 C CA . ARG A 1 412 ? -20.036 7.865 25.569 1.00 93.56 412 ARG A CA 1
ATOM 3251 C C . ARG A 1 412 ? -20.313 6.452 25.068 1.00 93.56 412 ARG A C 1
ATOM 3253 O O . ARG A 1 412 ? -21.464 6.084 24.862 1.00 93.56 412 ARG A O 1
ATOM 3260 N N . LEU A 1 413 ? -19.281 5.615 25.001 1.00 92.38 413 LEU A N 1
ATOM 3261 C CA . LEU A 1 413 ? -19.438 4.175 24.780 1.00 92.38 413 LEU A CA 1
ATOM 3262 C C . LEU A 1 413 ? -20.076 3.456 25.995 1.00 92.38 413 LEU A C 1
ATOM 3264 O O . LEU A 1 413 ? -20.474 2.297 25.908 1.00 92.38 413 LEU A O 1
ATOM 3268 N N . GLY A 1 414 ? -20.234 4.132 27.136 1.00 89.25 414 GLY A N 1
ATOM 3269 C CA . GLY A 1 414 ? -20.774 3.589 28.386 1.00 89.25 414 GLY A CA 1
ATOM 3270 C C . GLY A 1 414 ? -19.849 2.573 29.055 1.00 89.25 414 GLY A C 1
ATOM 3271 O O . GLY A 1 414 ? -20.307 1.663 29.744 1.00 89.25 414 GLY A O 1
ATOM 3272 N N . ILE A 1 415 ? -18.542 2.727 28.845 1.00 91.19 415 ILE A N 1
ATOM 3273 C CA . ILE A 1 415 ? -17.512 1.889 29.443 1.00 91.19 415 ILE A CA 1
ATOM 3274 C C . ILE A 1 415 ? -17.057 2.524 30.752 1.00 91.19 415 ILE A C 1
ATOM 3276 O O . ILE A 1 415 ? -16.688 3.697 30.805 1.00 91.19 415 ILE A O 1
ATOM 3280 N N . ARG A 1 416 ? -17.024 1.723 31.814 1.00 91.44 416 ARG A N 1
ATOM 3281 C CA . ARG A 1 416 ? -16.412 2.085 33.090 1.00 91.44 416 ARG A CA 1
ATOM 3282 C C . ARG A 1 416 ? -14.913 1.818 33.059 1.00 91.44 416 ARG A C 1
ATOM 3284 O O . ARG A 1 416 ? -14.443 0.777 32.593 1.00 91.44 416 ARG A O 1
ATOM 3291 N N . PHE A 1 417 ? -14.171 2.756 33.620 1.00 94.69 417 PHE A N 1
ATOM 3292 C CA . PHE A 1 417 ? -12.719 2.737 33.716 1.00 94.69 417 PHE A CA 1
ATOM 3293 C C . PHE A 1 417 ? -12.291 3.318 35.064 1.00 94.69 417 PHE A C 1
ATOM 3295 O O . PHE A 1 417 ? -13.069 3.986 35.746 1.00 94.69 417 PHE A O 1
ATOM 3302 N N . LYS A 1 418 ? -11.039 3.067 35.434 1.00 95.94 418 LYS A N 1
ATOM 3303 C CA . LYS A 1 418 ? -10.359 3.676 36.573 1.00 95.94 418 LYS A CA 1
ATOM 3304 C C . LYS A 1 418 ? -9.220 4.542 36.051 1.00 95.94 418 LYS A C 1
ATOM 3306 O O . LYS A 1 418 ? -8.475 4.105 35.177 1.00 95.94 418 LYS A O 1
ATOM 3311 N N . VAL A 1 419 ? -9.076 5.742 36.598 1.00 97.12 419 VAL A N 1
ATOM 3312 C CA . VAL A 1 419 ? -7.906 6.591 36.360 1.00 97.12 419 VAL A CA 1
ATOM 3313 C C . VAL A 1 419 ? -7.009 6.485 37.588 1.00 97.12 419 VAL A C 1
ATOM 3315 O O . VAL A 1 419 ? -7.463 6.727 38.702 1.00 97.12 419 VAL A O 1
ATOM 3318 N N . ASN A 1 420 ? -5.764 6.064 37.389 1.00 95.69 420 ASN A N 1
ATOM 3319 C CA . ASN A 1 420 ? -4.746 6.016 38.432 1.00 95.69 420 ASN A CA 1
ATOM 3320 C C . ASN A 1 420 ? -3.701 7.093 38.138 1.00 95.69 420 ASN A C 1
ATOM 3322 O O . ASN A 1 420 ? -3.230 7.201 37.003 1.00 95.69 420 ASN A O 1
ATOM 3326 N N . HIS A 1 421 ? -3.328 7.856 39.156 1.00 94.19 421 HIS A N 1
ATOM 3327 C CA . HIS A 1 421 ? -2.280 8.863 39.062 1.00 94.19 421 HIS A CA 1
ATOM 3328 C C . HIS A 1 421 ? -1.056 8.377 39.835 1.00 94.19 421 HIS A C 1
ATOM 3330 O O . HIS A 1 421 ? -1.144 8.146 41.037 1.00 94.19 421 HIS A O 1
ATOM 3336 N N . ASP A 1 422 ? 0.064 8.240 39.131 1.00 89.50 422 ASP A N 1
ATOM 3337 C CA . ASP A 1 422 ? 1.378 7.968 39.712 1.00 89.50 422 ASP A CA 1
ATOM 3338 C C . ASP A 1 422 ? 2.214 9.269 39.703 1.00 89.50 422 ASP A C 1
ATOM 3340 O O . ASP A 1 422 ? 1.803 10.287 39.137 1.00 89.50 422 ASP A O 1
ATOM 3344 N N . ASN A 1 423 ? 3.425 9.248 40.274 1.00 85.06 423 ASN A N 1
ATOM 3345 C CA . ASN A 1 423 ? 4.283 10.442 40.368 1.00 85.06 423 ASN A CA 1
ATOM 3346 C C . ASN A 1 423 ? 4.573 11.104 39.006 1.00 85.06 423 ASN A C 1
ATOM 3348 O O . ASN A 1 423 ? 4.570 12.333 38.912 1.00 85.06 423 ASN A O 1
ATOM 3352 N N . ALA A 1 424 ? 4.780 10.301 37.956 1.00 90.06 424 ALA A N 1
ATOM 3353 C CA . ALA A 1 424 ? 5.148 10.773 36.615 1.00 90.06 424 ALA A CA 1
ATOM 3354 C C . ALA A 1 424 ? 4.080 10.524 35.533 1.00 90.06 424 ALA A C 1
ATOM 3356 O O . ALA A 1 424 ? 4.094 11.183 34.492 1.00 90.06 424 ALA A O 1
ATOM 3357 N N . THR A 1 425 ? 3.143 9.596 35.756 1.00 93.81 425 THR A N 1
ATOM 3358 C CA . THR A 1 425 ? 2.210 9.131 34.714 1.00 93.81 425 THR A CA 1
ATOM 3359 C C . THR A 1 425 ? 0.767 9.110 35.199 1.00 93.81 425 THR A C 1
ATOM 3361 O O . THR A 1 425 ? 0.487 9.022 36.391 1.00 93.81 425 THR A O 1
ATOM 3364 N N . THR A 1 426 ? -0.173 9.198 34.264 1.00 95.31 426 THR A N 1
ATOM 3365 C CA . THR A 1 426 ? -1.596 8.945 34.493 1.00 95.31 426 THR A CA 1
ATOM 3366 C C . THR A 1 426 ? -2.020 7.758 33.642 1.00 95.31 426 THR A C 1
ATOM 3368 O O . THR A 1 426 ? -1.789 7.736 32.434 1.00 95.31 426 THR A O 1
ATOM 3371 N N . LYS A 1 427 ? -2.630 6.757 34.277 1.00 96.38 427 LYS A N 1
ATOM 3372 C CA . LYS A 1 427 ? -3.037 5.501 33.643 1.00 96.38 427 LYS A CA 1
ATOM 3373 C C . LYS A 1 427 ? -4.553 5.393 33.624 1.00 96.38 427 LYS A C 1
ATOM 3375 O O . LYS A 1 427 ? -5.183 5.424 34.680 1.00 96.38 427 LYS A O 1
ATOM 3380 N N . VAL A 1 428 ? -5.138 5.201 32.446 1.00 97.00 428 VAL A N 1
ATOM 3381 C CA . VAL A 1 428 ? -6.558 4.855 32.294 1.00 97.00 428 VAL A CA 1
ATOM 3382 C C . VAL A 1 428 ? -6.655 3.348 32.115 1.00 97.00 428 VAL A C 1
ATOM 3384 O O . VAL A 1 428 ? -6.138 2.805 31.143 1.00 97.00 428 VAL A O 1
ATOM 3387 N N . VAL A 1 429 ? -7.289 2.666 33.065 1.00 95.75 429 VAL A N 1
ATOM 3388 C CA . VAL A 1 429 ? -7.367 1.203 33.124 1.00 95.75 429 VAL A CA 1
ATOM 3389 C C . VAL A 1 429 ? -8.820 0.762 33.069 1.00 95.75 429 VAL A C 1
ATOM 3391 O O . VAL A 1 429 ? -9.653 1.229 33.844 1.00 95.75 429 VAL A O 1
ATOM 3394 N N . LEU A 1 430 ? -9.128 -0.192 32.199 1.00 93.69 430 LEU A N 1
ATOM 3395 C CA . LEU A 1 430 ? -10.440 -0.827 32.149 1.00 93.69 430 LEU A CA 1
ATOM 3396 C C . LEU A 1 430 ? -10.327 -2.322 31.871 1.00 93.69 430 LEU A C 1
ATOM 3398 O O . LEU A 1 430 ? -9.290 -2.825 31.443 1.00 93.69 430 LEU A O 1
ATOM 3402 N N . SER A 1 431 ? -11.407 -3.050 32.142 1.00 91.94 431 SER A N 1
ATOM 3403 C CA . SER A 1 431 ? -11.536 -4.464 31.783 1.00 91.94 431 SER A CA 1
ATOM 3404 C C . SER A 1 431 ? -12.756 -4.643 30.892 1.00 91.94 431 SER A C 1
ATOM 3406 O O . SER A 1 431 ? -13.871 -4.331 31.306 1.00 91.94 431 SER A O 1
ATOM 3408 N N . SER A 1 432 ? -12.558 -5.086 29.654 1.00 91.19 432 SER A N 1
ATOM 3409 C CA . SER A 1 432 ? -13.641 -5.261 28.684 1.00 91.19 432 SER A CA 1
ATOM 3410 C C . SER A 1 432 ? -13.267 -6.323 27.666 1.00 91.19 432 SER A C 1
ATOM 3412 O O . SER A 1 432 ? -12.316 -6.157 26.903 1.00 91.19 432 SER A O 1
ATOM 3414 N N . TRP A 1 433 ? -14.044 -7.406 27.635 1.00 91.00 433 TRP A N 1
ATOM 3415 C CA . TRP A 1 433 ? -13.844 -8.461 26.651 1.00 91.00 433 TRP A CA 1
ATOM 3416 C C . TRP A 1 433 ? -14.138 -7.954 25.237 1.00 91.00 433 TRP A C 1
ATOM 3418 O O . TRP A 1 433 ? -13.323 -8.151 24.342 1.00 91.00 433 TRP A O 1
ATOM 3428 N N . PHE A 1 434 ? -15.247 -7.223 25.070 1.00 91.62 434 PHE A N 1
ATOM 3429 C CA . PHE A 1 434 ? -15.663 -6.679 23.778 1.00 91.62 434 PHE A CA 1
ATOM 3430 C C . PHE A 1 434 ? -14.617 -5.742 23.183 1.00 91.62 434 PHE A C 1
ATOM 3432 O O . PHE A 1 434 ? -14.244 -5.925 22.033 1.00 91.62 434 PHE A O 1
ATOM 3439 N N . LEU A 1 435 ? -14.106 -4.773 23.955 1.00 92.31 435 LEU A N 1
ATOM 3440 C CA . LEU A 1 435 ? -13.074 -3.876 23.430 1.00 92.31 435 LEU A CA 1
ATOM 3441 C C . LEU A 1 435 ? -11.749 -4.592 23.181 1.00 92.31 435 LEU A C 1
ATOM 3443 O O . LEU A 1 435 ? -11.092 -4.295 22.189 1.00 92.31 435 LEU A O 1
ATOM 3447 N N . GLY A 1 436 ? -11.352 -5.520 24.055 1.00 92.56 436 GLY A N 1
ATOM 3448 C CA . GLY A 1 436 ? -10.116 -6.276 23.864 1.00 92.56 436 GLY A CA 1
ATOM 3449 C C . GLY A 1 436 ? -10.126 -7.058 22.555 1.00 92.56 436 GLY A C 1
ATOM 3450 O O . GLY A 1 436 ? -9.219 -6.903 21.744 1.00 92.56 436 GLY A O 1
ATOM 3451 N N . ILE A 1 437 ? -11.193 -7.821 22.303 1.00 91.56 437 ILE A N 1
ATOM 3452 C CA . ILE A 1 437 ? -11.384 -8.544 21.038 1.00 91.56 437 ILE A CA 1
ATOM 3453 C C . ILE A 1 437 ? -11.549 -7.585 19.860 1.00 91.56 437 ILE A C 1
ATOM 3455 O O . ILE A 1 437 ? -10.992 -7.840 18.794 1.00 91.56 437 ILE A O 1
ATOM 3459 N N . LEU A 1 438 ? -12.271 -6.475 20.036 1.00 93.62 438 LEU A N 1
ATOM 3460 C CA . LEU A 1 438 ? -12.443 -5.477 18.985 1.00 93.62 438 LEU A CA 1
ATOM 3461 C C . LEU A 1 438 ? -11.086 -4.951 18.502 1.00 93.62 438 LEU A C 1
ATOM 3463 O O . LEU A 1 438 ? -10.816 -4.996 17.309 1.00 93.62 438 LEU A O 1
ATOM 3467 N N . PHE A 1 439 ? -10.208 -4.507 19.404 1.00 94.62 439 PHE A N 1
ATOM 3468 C CA . PHE A 1 439 ? -8.880 -4.022 19.020 1.00 94.62 439 PHE A CA 1
ATOM 3469 C C . PHE A 1 439 ? -7.959 -5.138 18.519 1.00 94.62 439 PHE A C 1
ATOM 3471 O O . PHE A 1 439 ? -7.243 -4.937 17.536 1.00 94.62 439 PHE A O 1
ATOM 3478 N N . LYS A 1 440 ? -7.973 -6.301 19.178 1.00 90.31 440 LYS A N 1
ATOM 3479 C CA . LYS A 1 440 ? -7.042 -7.398 18.902 1.00 90.31 440 LYS A CA 1
ATOM 3480 C C . LYS A 1 440 ? -7.393 -8.177 17.635 1.00 90.31 440 LYS A C 1
ATOM 3482 O O . LYS A 1 440 ? -6.550 -8.314 16.757 1.00 90.31 440 LYS A O 1
ATOM 3487 N N . GLU A 1 441 ? -8.618 -8.685 17.552 1.00 89.31 441 GLU A N 1
ATOM 3488 C CA . GLU A 1 441 ? -9.020 -9.693 16.562 1.00 89.31 441 GLU A CA 1
ATOM 3489 C C . GLU A 1 441 ? -9.800 -9.083 15.395 1.00 89.31 441 GLU A C 1
ATOM 3491 O O . GLU A 1 441 ? -9.579 -9.446 14.240 1.00 89.31 441 GLU A O 1
ATOM 3496 N N . VAL A 1 442 ? -10.699 -8.133 15.683 1.00 92.00 442 VAL A N 1
ATOM 3497 C CA . VAL A 1 442 ? -11.562 -7.526 14.655 1.00 92.00 442 VAL A CA 1
ATOM 3498 C C . VAL A 1 442 ? -10.808 -6.452 13.879 1.00 92.00 442 VAL A C 1
ATOM 3500 O O . VAL A 1 442 ? -10.663 -6.543 12.664 1.00 92.00 442 VAL A O 1
ATOM 3503 N N . LEU A 1 443 ? -10.313 -5.432 14.582 1.00 93.62 443 LEU A N 1
ATOM 3504 C CA . LEU A 1 443 ? -9.601 -4.302 13.987 1.00 93.62 443 LEU A CA 1
ATOM 3505 C C . LEU A 1 443 ? -8.137 -4.633 13.685 1.00 93.62 443 LEU A C 1
ATOM 3507 O O . LEU A 1 443 ? -7.523 -3.969 12.852 1.00 93.62 443 LEU A O 1
ATOM 3511 N N . LYS A 1 444 ? -7.579 -5.660 14.340 1.00 93.44 444 LYS A N 1
ATOM 3512 C CA . LYS A 1 444 ? -6.184 -6.097 14.172 1.00 93.44 444 LYS A CA 1
ATOM 3513 C C . LYS A 1 444 ? -5.191 -4.950 14.383 1.00 93.44 444 LYS A C 1
ATOM 3515 O O . LYS A 1 444 ? -4.213 -4.799 13.650 1.00 93.44 444 LYS A O 1
ATOM 3520 N N . CYS A 1 445 ? -5.436 -4.148 15.420 1.00 94.62 445 CYS A N 1
ATOM 3521 C CA . CYS A 1 445 ? -4.614 -2.989 15.760 1.00 94.62 445 CYS A CA 1
ATOM 3522 C C . CYS A 1 445 ? -3.241 -3.356 16.346 1.00 94.62 445 CYS A C 1
ATOM 3524 O O . CYS A 1 445 ? -2.428 -2.458 16.551 1.00 94.62 445 CYS A O 1
ATOM 3526 N N . GLY A 1 446 ? -2.983 -4.640 16.619 1.00 90.44 446 GLY A N 1
ATOM 3527 C CA . GLY A 1 446 ? -1.762 -5.137 17.258 1.00 90.44 446 GLY A CA 1
ATOM 3528 C C . GLY A 1 446 ? -1.814 -5.102 18.789 1.00 90.44 446 GLY A C 1
ATOM 3529 O O . GLY A 1 446 ? -2.621 -4.395 19.391 1.00 90.44 446 GLY A O 1
ATOM 3530 N N . GLU A 1 447 ? -0.946 -5.890 19.422 1.00 86.25 447 GLU A N 1
ATOM 3531 C CA . GLU A 1 447 ? -0.800 -5.991 20.887 1.00 86.25 447 GLU A CA 1
ATOM 3532 C C . GLU A 1 447 ? 0.569 -5.504 21.373 1.00 86.25 447 GLU A C 1
ATOM 3534 O O . GLU A 1 447 ? 0.676 -4.904 22.440 1.00 86.25 447 GLU A O 1
ATOM 3539 N N . LYS A 1 448 ? 1.618 -5.765 20.589 1.00 89.38 448 LYS A N 1
ATOM 3540 C CA . LYS A 1 448 ? 3.003 -5.380 20.860 1.00 89.38 448 LYS A CA 1
ATOM 3541 C C . LYS A 1 448 ? 3.375 -4.155 20.036 1.00 89.38 448 LYS A C 1
ATOM 3543 O O . LYS A 1 448 ? 2.800 -3.908 18.979 1.00 89.38 448 LYS A O 1
ATOM 3548 N N . ALA A 1 449 ? 4.387 -3.416 20.478 1.00 88.56 449 ALA A N 1
ATOM 3549 C CA . ALA A 1 449 ? 4.859 -2.233 19.763 1.00 88.56 449 ALA A CA 1
ATOM 3550 C C . ALA A 1 449 ? 5.264 -2.544 18.308 1.00 88.56 449 ALA A C 1
ATOM 3552 O O . ALA A 1 449 ? 4.962 -1.750 17.418 1.00 88.56 449 ALA A O 1
ATOM 3553 N N . GLU A 1 450 ? 5.880 -3.705 18.042 1.00 90.94 450 GLU A N 1
ATOM 3554 C CA . GLU A 1 450 ? 6.300 -4.087 16.687 1.00 90.94 450 GLU A CA 1
ATOM 3555 C C . GLU A 1 450 ? 5.160 -4.482 15.737 1.00 90.94 450 GLU A C 1
ATOM 3557 O O . GLU A 1 450 ? 5.364 -4.484 14.526 1.00 90.94 450 GLU A O 1
ATOM 3562 N N . ASN A 1 451 ? 3.964 -4.800 16.249 1.00 91.69 451 ASN A N 1
ATOM 3563 C CA . ASN A 1 451 ? 2.846 -5.279 15.428 1.00 91.69 451 ASN A CA 1
ATOM 3564 C C . ASN A 1 451 ? 1.641 -4.332 15.404 1.00 91.69 451 ASN A C 1
ATOM 3566 O O . ASN A 1 451 ? 0.599 -4.685 14.846 1.00 91.69 451 ASN A O 1
ATOM 3570 N N . LYS A 1 452 ? 1.772 -3.127 15.974 1.00 94.62 452 LYS A N 1
ATOM 3571 C CA . LYS A 1 452 ? 0.715 -2.119 15.892 1.00 94.62 452 LYS A CA 1
ATOM 3572 C C . LYS A 1 452 ? 0.429 -1.742 14.442 1.00 94.62 452 LYS A C 1
ATOM 3574 O O . LYS A 1 452 ? 1.357 -1.640 13.641 1.00 94.62 452 LYS A O 1
ATOM 3579 N N . SER A 1 453 ? -0.836 -1.524 14.093 1.00 95.62 453 SER A N 1
ATOM 3580 C CA . SER A 1 453 ? -1.214 -1.022 12.767 1.00 95.62 453 SER A CA 1
ATOM 3581 C C . SER A 1 453 ? -2.564 -0.317 12.781 1.00 95.62 453 SER A C 1
ATOM 3583 O O . SER A 1 453 ? -3.461 -0.711 13.520 1.00 95.62 453 SER A O 1
ATOM 3585 N N . VAL A 1 454 ? -2.717 0.717 11.956 1.00 96.50 454 VAL A N 1
ATOM 3586 C CA . VAL A 1 454 ? -4.010 1.357 11.699 1.00 96.50 454 VAL A CA 1
ATOM 3587 C C . VAL A 1 454 ? -4.944 0.321 11.072 1.00 96.50 454 VAL A C 1
ATOM 3589 O O . VAL A 1 454 ? -4.537 -0.352 10.115 1.00 96.50 454 VAL A O 1
ATOM 3592 N N . PRO A 1 455 ? -6.170 0.160 11.597 1.00 94.94 455 PRO A N 1
ATOM 3593 C CA . PRO A 1 455 ? -7.086 -0.842 11.098 1.00 94.94 455 PRO A CA 1
ATOM 3594 C C . PRO A 1 455 ? -7.537 -0.495 9.686 1.00 94.94 455 PRO A C 1
ATOM 3596 O O . PRO A 1 455 ? -7.779 0.666 9.352 1.00 94.94 455 PRO A O 1
ATOM 3599 N N . GLU A 1 456 ? -7.681 -1.538 8.881 1.00 91.94 456 GLU A N 1
ATOM 3600 C CA . GLU A 1 456 ? -8.055 -1.466 7.471 1.00 91.94 456 GLU A CA 1
ATOM 3601 C C . GLU A 1 456 ? -9.289 -0.589 7.237 1.00 91.94 456 GLU A C 1
ATOM 3603 O O . GLU A 1 456 ? -9.263 0.293 6.383 1.00 91.94 456 GLU A O 1
ATOM 3608 N N . VAL A 1 457 ? -10.315 -0.742 8.078 1.00 93.06 457 VAL A N 1
ATOM 3609 C CA . VAL A 1 457 ? -11.554 0.028 7.972 1.00 93.06 457 VAL A CA 1
ATOM 3610 C C . VAL A 1 457 ? -11.308 1.540 7.968 1.00 93.06 457 VAL A C 1
ATOM 3612 O O . VAL A 1 457 ? -11.865 2.249 7.137 1.00 93.06 457 VAL A O 1
ATOM 3615 N N . LEU A 1 458 ? -10.401 2.047 8.813 1.00 94.88 458 LEU A N 1
ATOM 3616 C CA . LEU A 1 458 ? -10.066 3.475 8.868 1.00 94.88 458 LEU A CA 1
ATOM 3617 C C . LEU A 1 458 ? -9.170 3.915 7.707 1.00 94.88 458 LEU A C 1
ATOM 3619 O O . LEU A 1 458 ? -9.255 5.068 7.284 1.00 94.88 458 LEU A O 1
ATOM 3623 N N . MET A 1 459 ? -8.369 3.008 7.142 1.00 93.00 459 MET A N 1
ATOM 3624 C CA . MET A 1 459 ? -7.561 3.292 5.951 1.00 93.00 459 MET A CA 1
ATOM 3625 C C . MET A 1 459 ? -8.420 3.547 4.708 1.00 93.00 459 MET A C 1
ATOM 3627 O O . MET A 1 459 ? -7.952 4.203 3.789 1.00 93.00 459 MET A O 1
ATOM 3631 N N . ARG A 1 460 ? -9.680 3.102 4.669 1.00 90.56 460 ARG A N 1
ATOM 3632 C CA . ARG A 1 460 ? -10.615 3.329 3.547 1.00 90.56 460 ARG A CA 1
ATOM 3633 C C . ARG A 1 460 ? -11.417 4.628 3.637 1.00 90.56 460 ARG A C 1
ATOM 3635 O O . ARG A 1 460 ? -11.989 5.071 2.645 1.00 90.56 460 ARG A O 1
ATOM 3642 N N . HIS A 1 461 ? -11.520 5.192 4.837 1.00 93.75 461 HIS A N 1
ATOM 3643 C CA . HIS A 1 461 ? -12.410 6.314 5.128 1.00 93.75 461 HIS A CA 1
ATOM 3644 C C . HIS A 1 461 ? -11.856 7.665 4.667 1.00 93.75 461 HIS A C 1
ATOM 3646 O O . HIS A 1 461 ? -10.741 7.771 4.178 1.00 93.75 461 HIS A O 1
ATOM 3652 N N . SER A 1 462 ? -12.646 8.726 4.827 1.00 93.62 462 SER A N 1
ATOM 3653 C CA . SER A 1 462 ? -12.252 10.073 4.417 1.00 93.62 462 SER A CA 1
ATOM 3654 C C . SER A 1 462 ? -11.005 10.591 5.159 1.00 93.62 462 SER A C 1
ATOM 3656 O O . SER A 1 462 ? -10.768 10.219 6.319 1.00 93.62 462 SER A O 1
ATOM 3658 N N . PRO A 1 463 ? -10.263 11.549 4.562 1.00 93.50 463 PRO A N 1
ATOM 3659 C CA . PRO A 1 463 ? -9.143 12.229 5.219 1.00 93.50 463 PRO A CA 1
ATOM 3660 C C . PRO A 1 463 ? -9.500 12.820 6.591 1.00 93.50 463 PRO A C 1
ATOM 3662 O O . PRO A 1 463 ? -8.657 12.883 7.483 1.00 93.50 463 PRO A O 1
ATOM 3665 N N . LYS A 1 464 ? -10.769 13.202 6.805 1.00 94.81 464 LYS A N 1
ATOM 3666 C CA . LYS A 1 464 ? -11.273 13.709 8.090 1.00 94.81 464 LYS A CA 1
ATOM 3667 C C . LYS A 1 464 ? -11.144 12.674 9.214 1.00 94.81 464 LYS A C 1
ATOM 3669 O O . LYS A 1 464 ? -10.632 12.999 10.283 1.00 94.81 464 LYS A O 1
ATOM 3674 N N . LEU A 1 465 ? -11.575 11.433 8.974 1.00 96.31 465 LEU A N 1
ATOM 3675 C CA . LEU A 1 465 ? -11.495 10.349 9.962 1.00 96.31 465 LEU A CA 1
ATOM 3676 C C . LEU A 1 465 ? -10.055 9.860 10.136 1.00 96.31 465 LEU A C 1
ATOM 3678 O O . LEU A 1 465 ? -9.577 9.712 11.259 1.00 96.31 465 LEU A O 1
ATOM 3682 N N . ARG A 1 466 ? -9.325 9.707 9.030 1.00 96.12 466 ARG A N 1
ATOM 3683 C CA . ARG A 1 466 ? -7.894 9.370 9.023 1.00 96.12 466 ARG A CA 1
ATOM 3684 C C . ARG A 1 466 ? -7.053 10.360 9.839 1.00 96.12 466 ARG A C 1
ATOM 3686 O O . ARG A 1 466 ? -6.216 9.951 10.644 1.00 96.12 466 ARG A O 1
ATOM 3693 N N . ARG A 1 467 ? -7.342 11.662 9.732 1.00 97.38 467 ARG A N 1
ATOM 3694 C CA . ARG A 1 467 ? -6.714 12.712 10.549 1.00 97.38 467 ARG A CA 1
ATOM 3695 C C . ARG A 1 467 ? -6.943 12.510 12.049 1.00 97.38 467 ARG A C 1
ATOM 3697 O O . ARG A 1 467 ? -6.043 12.793 12.834 1.00 97.38 467 ARG A O 1
ATOM 3704 N N . GLN A 1 468 ? -8.104 12.017 12.475 1.00 98.12 468 GLN A N 1
ATOM 3705 C CA . GLN A 1 468 ? -8.375 11.782 13.899 1.00 98.12 468 GLN A CA 1
ATOM 3706 C C . GLN A 1 468 ? -7.546 10.628 14.473 1.00 98.12 468 GLN A C 1
ATOM 3708 O O . GLN A 1 468 ? -7.108 10.713 15.622 1.00 98.12 468 GLN A O 1
ATOM 3713 N N . VAL A 1 469 ? -7.233 9.612 13.658 1.00 98.12 469 VAL A N 1
ATOM 3714 C CA . VAL A 1 469 ? -6.258 8.571 14.028 1.00 98.12 469 VAL A CA 1
ATOM 3715 C C . VAL A 1 469 ? -4.899 9.201 14.312 1.00 98.12 469 VAL A C 1
ATOM 3717 O O . VAL A 1 469 ? -4.318 8.954 15.368 1.00 98.12 469 VAL A O 1
ATOM 3720 N N . LEU A 1 470 ? -4.419 10.067 13.412 1.00 98.00 470 LEU A N 1
ATOM 3721 C CA . LEU A 1 470 ? -3.157 10.785 13.603 1.00 98.00 470 LEU A CA 1
ATOM 3722 C C . LEU A 1 470 ? -3.175 11.667 14.852 1.00 98.00 470 LEU A C 1
ATOM 3724 O O . LEU A 1 470 ? -2.198 11.670 15.593 1.00 98.00 470 LEU A O 1
ATOM 3728 N N . ILE A 1 471 ? -4.272 12.378 15.124 1.00 97.56 471 ILE A N 1
ATOM 3729 C CA . ILE A 1 471 ? -4.398 13.203 16.333 1.00 97.56 471 ILE A CA 1
ATOM 3730 C C . ILE A 1 471 ? -4.234 12.341 17.590 1.00 97.56 471 ILE A C 1
ATOM 3732 O O . ILE A 1 471 ? -3.419 12.677 18.445 1.00 97.56 471 ILE A O 1
ATOM 3736 N N . GLY A 1 472 ? -4.958 11.222 17.709 1.00 97.06 472 GLY A N 1
ATOM 3737 C CA . GLY A 1 472 ? -4.823 10.327 18.867 1.00 97.06 472 GLY A CA 1
ATOM 3738 C C . GLY A 1 472 ? -3.419 9.722 18.990 1.00 97.06 472 GLY A C 1
ATOM 3739 O O . GLY A 1 472 ? -2.874 9.617 20.090 1.00 97.06 472 GLY A O 1
ATOM 3740 N N . LEU A 1 473 ? -2.801 9.388 17.854 1.00 97.00 473 LEU A N 1
ATOM 3741 C CA . LEU A 1 473 ? -1.459 8.816 17.800 1.00 97.00 473 LEU A CA 1
ATOM 3742 C C . LEU A 1 473 ? -0.387 9.824 18.251 1.00 97.00 473 LEU A C 1
ATOM 3744 O O . LEU A 1 473 ? 0.370 9.545 19.177 1.00 97.00 473 LEU A O 1
ATOM 3748 N N . PHE A 1 474 ? -0.364 11.023 17.657 1.00 96.62 474 PHE A N 1
ATOM 3749 C CA . PHE A 1 474 ? 0.596 12.083 17.990 1.00 96.62 474 PHE A CA 1
ATOM 3750 C C . PHE A 1 474 ? 0.365 12.686 19.378 1.00 96.62 474 PHE A C 1
ATOM 3752 O O . PHE A 1 474 ? 1.309 13.182 19.982 1.00 96.62 474 PHE A O 1
ATOM 3759 N N . ARG A 1 475 ? -0.856 12.644 19.918 1.00 94.50 475 ARG A N 1
ATOM 3760 C CA . ARG A 1 475 ? -1.099 13.037 21.313 1.00 94.50 475 ARG A CA 1
ATOM 3761 C C . ARG A 1 475 ? -0.488 12.067 22.322 1.00 94.50 475 ARG A C 1
ATOM 3763 O O . ARG A 1 475 ? -0.157 12.508 23.412 1.00 94.50 475 ARG A O 1
ATOM 3770 N N . GLY A 1 476 ? -0.390 10.779 21.988 1.00 89.75 476 GLY A N 1
ATOM 3771 C CA . GLY A 1 476 ? 0.206 9.782 22.883 1.00 89.75 476 GLY A CA 1
ATOM 3772 C C . GLY A 1 476 ? 1.721 9.655 22.721 1.00 89.75 476 GLY A C 1
ATOM 3773 O O . GLY A 1 476 ? 2.440 9.733 23.706 1.00 89.75 476 GLY A O 1
ATOM 3774 N N . ASP A 1 477 ? 2.202 9.519 21.481 1.00 91.44 477 ASP A N 1
ATOM 3775 C CA . ASP A 1 477 ? 3.614 9.196 21.195 1.00 91.44 477 ASP A CA 1
ATOM 3776 C C . ASP A 1 477 ? 4.349 10.306 20.422 1.00 91.44 477 ASP A C 1
ATOM 3778 O O . ASP A 1 477 ? 5.529 10.179 20.082 1.00 91.44 477 ASP A O 1
ATOM 3782 N N . GLY A 1 478 ? 3.659 11.397 20.085 1.00 91.88 478 GLY A N 1
ATOM 3783 C CA . GLY A 1 478 ? 4.266 12.527 19.395 1.00 91.88 478 GLY A CA 1
ATOM 3784 C C . GLY A 1 478 ? 5.077 13.395 20.351 1.00 91.88 478 GLY A C 1
ATOM 3785 O O . GLY A 1 478 ? 4.630 13.750 21.438 1.00 91.88 478 GLY A O 1
ATOM 3786 N N . SER A 1 479 ? 6.265 13.796 19.914 1.00 92.06 479 SER A N 1
ATOM 3787 C CA . SER A 1 479 ? 7.131 14.721 20.642 1.00 92.06 479 SER A CA 1
ATOM 3788 C C . SER A 1 479 ? 7.265 16.041 19.895 1.00 92.06 479 SER A C 1
ATOM 3790 O O . SER A 1 479 ? 7.400 16.065 18.669 1.00 92.06 479 SER A O 1
ATOM 3792 N N . VAL A 1 480 ? 7.237 17.145 20.644 1.00 92.44 480 VAL A N 1
ATOM 3793 C CA . VAL A 1 480 ? 7.423 18.504 20.131 1.00 92.44 480 VAL A CA 1
ATOM 3794 C C . VAL A 1 480 ? 8.690 19.090 20.736 1.00 92.44 480 VAL A C 1
ATOM 3796 O O . VAL A 1 480 ? 8.787 19.302 21.944 1.00 92.44 480 VAL A O 1
ATOM 3799 N N . THR A 1 481 ? 9.667 19.372 19.881 1.00 90.50 481 THR A N 1
ATOM 3800 C CA . THR A 1 481 ? 10.912 20.048 20.250 1.00 90.50 481 THR A CA 1
ATOM 3801 C C . THR A 1 481 ? 10.878 21.482 19.736 1.00 90.50 481 THR A C 1
ATOM 3803 O O . THR A 1 481 ? 10.654 21.707 18.548 1.00 90.50 481 THR A O 1
ATOM 3806 N N . THR A 1 482 ? 11.111 22.443 20.625 1.00 86.69 482 THR A N 1
ATOM 3807 C CA . THR A 1 482 ? 11.234 23.875 20.315 1.00 86.69 482 THR A CA 1
ATOM 3808 C C . THR A 1 482 ? 12.688 24.294 20.476 1.00 86.69 482 THR A C 1
ATOM 3810 O O . THR A 1 482 ? 13.314 23.923 21.469 1.00 86.69 482 THR A O 1
ATOM 3813 N N . TYR A 1 483 ? 13.219 25.067 19.536 1.00 80.50 483 TYR A N 1
ATOM 3814 C CA . TYR A 1 483 ? 14.616 25.495 19.521 1.00 80.50 483 TYR A CA 1
ATOM 3815 C C . TYR A 1 483 ? 14.740 26.998 19.796 1.00 80.50 483 TYR A C 1
ATOM 3817 O O . TYR A 1 483 ? 13.926 27.807 19.347 1.00 80.50 483 TYR A O 1
ATOM 3825 N N . THR A 1 484 ? 15.782 27.372 20.538 1.00 69.06 484 THR A N 1
ATOM 3826 C CA . THR A 1 484 ? 16.085 28.763 20.913 1.00 69.06 484 THR A CA 1
ATOM 3827 C C . THR A 1 484 ? 17.076 29.443 19.967 1.00 69.06 484 THR A C 1
ATOM 3829 O O . THR A 1 484 ? 17.187 30.664 19.985 1.00 69.06 484 THR A O 1
ATOM 3832 N N . HIS A 1 485 ? 17.786 28.684 19.127 1.00 64.62 485 HIS A N 1
ATOM 3833 C CA . HIS A 1 485 ? 18.803 29.222 18.223 1.00 64.62 485 HIS A CA 1
ATOM 3834 C C . HIS A 1 485 ? 18.209 29.764 16.917 1.00 64.62 485 HIS A C 1
ATOM 3836 O O . HIS A 1 485 ? 17.467 29.065 16.230 1.00 64.62 485 HIS A O 1
ATOM 3842 N N . GLN A 1 486 ? 18.666 30.950 16.498 1.00 56.84 486 GLN A N 1
ATOM 3843 C CA . GLN A 1 486 ? 18.221 31.620 15.266 1.00 56.84 486 GLN A CA 1
ATOM 3844 C C . GLN A 1 486 ? 18.504 30.829 13.966 1.00 56.84 486 GLN A C 1
ATOM 3846 O O . GLN A 1 486 ? 17.857 31.054 12.943 1.00 56.84 486 GLN A O 1
ATOM 3851 N N . LYS A 1 487 ? 19.443 29.869 13.987 1.00 56.19 487 LYS A N 1
ATOM 3852 C CA . LYS A 1 487 ? 19.813 29.030 12.833 1.00 56.19 487 LYS A CA 1
ATOM 3853 C C . LYS A 1 487 ? 19.111 27.664 12.890 1.00 56.19 487 LYS A C 1
ATOM 3855 O O . LYS A 1 487 ? 19.633 26.725 13.484 1.00 56.19 487 LYS A O 1
ATOM 3860 N N . GLY A 1 488 ? 17.961 27.507 12.228 1.00 64.81 488 GLY A N 1
ATOM 3861 C CA . GLY A 1 488 ? 17.305 26.195 12.100 1.00 64.81 488 GLY A CA 1
ATOM 3862 C C . GLY A 1 488 ? 15.793 26.237 11.885 1.00 64.81 488 GLY A C 1
ATOM 3863 O O . GLY A 1 488 ? 15.225 27.280 11.580 1.00 64.81 488 GLY A O 1
ATOM 3864 N N . SER A 1 489 ? 15.144 25.076 12.019 1.00 71.94 489 SER A N 1
ATOM 3865 C CA . SER A 1 489 ? 13.685 25.003 12.166 1.00 71.94 489 SER A CA 1
ATOM 3866 C C . SER A 1 489 ? 13.338 25.335 13.621 1.00 71.94 489 SER A C 1
ATOM 3868 O O . SER A 1 489 ? 13.881 24.674 14.506 1.00 71.94 489 SER A O 1
ATOM 3870 N N . PRO A 1 490 ? 12.447 26.301 13.896 1.00 81.75 490 PRO A N 1
ATOM 3871 C CA . PRO A 1 490 ? 12.132 26.714 15.266 1.00 81.75 490 PRO A CA 1
ATOM 3872 C C . PRO A 1 490 ? 11.409 25.612 16.047 1.00 81.75 490 PRO A C 1
ATOM 3874 O O . PRO A 1 490 ? 11.591 25.464 17.252 1.00 81.75 490 PRO A O 1
ATOM 3877 N N . VAL A 1 491 ? 10.639 24.781 15.343 1.00 88.56 491 VAL A N 1
ATOM 3878 C CA . VAL A 1 491 ? 9.853 23.692 15.917 1.00 88.56 491 VAL A CA 1
ATOM 3879 C C . VAL A 1 491 ? 10.048 22.426 15.093 1.00 88.56 491 VAL A C 1
ATOM 3881 O O . VAL A 1 491 ? 10.091 22.465 13.862 1.00 88.56 491 VAL A O 1
ATOM 3884 N N . LYS A 1 492 ? 10.128 21.291 15.782 1.00 91.31 492 LYS A N 1
ATOM 3885 C CA . LYS A 1 492 ? 10.096 19.951 15.203 1.00 91.31 492 LYS A CA 1
ATOM 3886 C C . LYS A 1 492 ? 9.029 19.125 15.907 1.00 91.31 492 LYS A C 1
ATOM 3888 O O . LYS A 1 492 ? 9.050 19.017 17.130 1.00 91.31 492 LYS A O 1
ATOM 3893 N N . ILE A 1 493 ? 8.154 18.499 15.129 1.00 95.12 493 ILE A N 1
ATOM 3894 C CA . ILE A 1 493 ? 7.229 17.471 15.610 1.00 95.12 493 ILE A CA 1
ATOM 3895 C C . ILE A 1 493 ? 7.762 16.121 15.132 1.00 95.12 493 ILE A C 1
ATOM 3897 O O . ILE A 1 493 ? 8.109 15.981 13.961 1.00 95.12 493 ILE A O 1
ATOM 3901 N N . SER A 1 494 ? 7.846 15.131 16.012 1.00 95.75 494 SER A N 1
ATOM 3902 C CA . SER A 1 494 ? 8.332 13.792 15.670 1.00 95.75 494 SER A CA 1
ATOM 3903 C C . SER A 1 494 ? 7.435 12.700 16.229 1.00 95.75 494 SER A C 1
ATOM 3905 O O . SER A 1 494 ? 6.924 12.843 17.334 1.00 95.75 494 SER A O 1
ATOM 3907 N N . PHE A 1 495 ? 7.308 11.600 15.497 1.00 96.81 495 PHE A N 1
ATOM 3908 C CA . PHE A 1 495 ? 6.684 10.358 15.952 1.00 96.81 495 PHE A CA 1
ATOM 3909 C C . PHE A 1 495 ? 7.637 9.190 15.682 1.00 96.81 495 PHE A C 1
ATOM 3911 O O . PHE A 1 495 ? 8.390 9.213 14.703 1.00 96.81 495 PHE A O 1
ATOM 3918 N N . ALA A 1 496 ? 7.617 8.187 16.557 1.00 95.81 496 ALA A N 1
ATOM 3919 C CA . ALA A 1 496 ? 8.485 7.024 16.475 1.00 95.81 496 ALA A CA 1
ATOM 3920 C C . ALA A 1 496 ? 7.694 5.735 16.710 1.00 95.81 496 ALA A C 1
ATOM 3922 O O . ALA A 1 496 ? 6.804 5.697 17.553 1.00 95.81 496 ALA A O 1
ATOM 3923 N N . THR A 1 497 ? 8.030 4.664 15.993 1.00 96.06 497 THR A N 1
ATOM 3924 C CA . THR A 1 497 ? 7.404 3.352 16.194 1.00 96.06 497 THR A CA 1
ATOM 3925 C C . THR A 1 497 ? 8.347 2.202 15.848 1.00 96.06 497 THR A C 1
ATOM 3927 O O . THR A 1 497 ? 9.173 2.302 14.939 1.00 96.06 497 THR A O 1
ATOM 3930 N N . ALA A 1 498 ? 8.217 1.085 16.565 1.00 94.69 498 ALA A N 1
ATOM 3931 C CA . ALA A 1 498 ? 8.897 -0.167 16.231 1.00 94.69 498 ALA A CA 1
ATOM 3932 C C . ALA A 1 498 ? 8.181 -0.938 15.103 1.00 94.69 498 ALA A C 1
ATOM 3934 O O . ALA A 1 498 ? 8.789 -1.783 14.450 1.00 94.69 498 ALA A O 1
ATOM 3935 N N . SER A 1 499 ? 6.902 -0.644 14.840 1.00 94.62 499 SER A N 1
ATOM 3936 C CA . SER A 1 499 ? 6.132 -1.299 13.780 1.00 94.62 499 SER A CA 1
ATOM 3937 C C . SER A 1 499 ? 6.424 -0.674 12.420 1.00 94.62 499 SER A C 1
ATOM 3939 O O . SER A 1 499 ? 6.042 0.468 12.150 1.00 94.62 499 SER A O 1
ATOM 3941 N N . ARG A 1 500 ? 7.044 -1.448 11.518 1.00 92.88 500 ARG A N 1
ATOM 3942 C CA . ARG A 1 500 ? 7.252 -1.016 10.126 1.00 92.88 500 ARG A CA 1
ATOM 3943 C C . ARG A 1 500 ? 5.923 -0.718 9.430 1.00 92.88 500 ARG A C 1
ATOM 3945 O O . ARG A 1 500 ? 5.821 0.267 8.710 1.00 92.88 500 ARG A O 1
ATOM 3952 N N . LYS A 1 501 ? 4.895 -1.531 9.682 1.00 94.12 501 LYS A N 1
ATOM 3953 C CA . LYS A 1 501 ? 3.567 -1.358 9.084 1.00 94.12 501 LYS A CA 1
ATOM 3954 C C . LYS A 1 501 ? 2.907 -0.053 9.530 1.00 94.12 501 LYS A C 1
ATOM 3956 O O . LYS A 1 501 ? 2.423 0.695 8.687 1.00 94.12 501 LYS A O 1
ATOM 3961 N N . LEU A 1 502 ? 2.922 0.245 10.834 1.00 95.94 502 LEU A N 1
ATOM 3962 C CA . LEU A 1 502 ? 2.382 1.506 11.350 1.00 95.94 502 LEU A CA 1
ATOM 3963 C C . LEU A 1 502 ? 3.162 2.702 10.807 1.00 95.94 502 LEU A C 1
ATOM 3965 O O . LEU A 1 502 ? 2.558 3.710 10.469 1.00 95.94 502 LEU A O 1
ATOM 3969 N N . PHE A 1 503 ? 4.485 2.584 10.692 1.00 96.25 503 PHE A N 1
ATOM 3970 C CA . PHE A 1 503 ? 5.325 3.623 10.105 1.00 96.25 503 PHE A CA 1
ATOM 3971 C C . PHE A 1 503 ? 4.900 3.977 8.670 1.00 96.25 503 PHE A C 1
ATOM 3973 O O . PHE A 1 503 ? 4.665 5.151 8.392 1.00 96.25 503 PHE A O 1
ATOM 3980 N N . GLU A 1 504 ? 4.713 2.982 7.797 1.00 95.06 504 GLU A N 1
ATOM 3981 C CA . GLU A 1 504 ? 4.237 3.204 6.421 1.00 95.06 504 GLU A CA 1
ATOM 3982 C C . GLU A 1 504 ? 2.831 3.821 6.387 1.00 95.06 504 GLU A C 1
ATOM 3984 O O . GLU A 1 504 ? 2.570 4.753 5.629 1.00 95.06 504 GLU A O 1
ATOM 3989 N N . GLN A 1 505 ? 1.925 3.367 7.263 1.00 95.75 505 GLN A N 1
ATOM 3990 C CA . GLN A 1 505 ? 0.581 3.946 7.370 1.00 95.75 505 GLN A CA 1
ATOM 3991 C C . GLN A 1 505 ? 0.636 5.408 7.799 1.00 95.75 505 GLN A C 1
ATOM 3993 O O . GLN A 1 505 ? -0.026 6.243 7.199 1.00 95.75 505 GLN A O 1
ATOM 3998 N N . VAL A 1 506 ? 1.439 5.744 8.809 1.00 96.88 506 VAL A N 1
ATOM 3999 C CA . VAL A 1 506 ? 1.566 7.124 9.291 1.00 96.88 506 VAL A CA 1
ATOM 4000 C C . VAL A 1 506 ? 2.115 8.042 8.203 1.00 96.88 506 VAL A C 1
ATOM 4002 O O . VAL A 1 506 ? 1.638 9.169 8.092 1.00 96.88 506 VAL A O 1
ATOM 4005 N N . ILE A 1 507 ? 3.059 7.574 7.379 1.00 95.62 507 ILE A N 1
ATOM 4006 C CA . ILE A 1 507 ? 3.550 8.331 6.219 1.00 95.62 507 ILE A CA 1
ATOM 4007 C C . ILE A 1 507 ? 2.389 8.683 5.282 1.00 95.62 507 ILE A C 1
ATOM 4009 O O . ILE A 1 507 ? 2.169 9.866 5.022 1.00 95.62 507 ILE A O 1
ATOM 4013 N N . LEU A 1 508 ? 1.600 7.689 4.865 1.00 93.88 508 LEU A N 1
ATOM 4014 C CA . LEU A 1 508 ? 0.468 7.904 3.960 1.00 93.88 508 LEU A CA 1
ATOM 4015 C C . LEU A 1 508 ? -0.631 8.784 4.565 1.00 93.88 508 LEU A C 1
ATOM 4017 O O . LEU A 1 508 ? -1.147 9.682 3.906 1.00 93.88 508 LEU A O 1
ATOM 4021 N N . LEU A 1 509 ? -0.973 8.568 5.836 1.00 95.75 509 LEU A N 1
ATOM 4022 C CA . LEU A 1 509 ? -1.987 9.372 6.518 1.00 95.75 509 LEU A CA 1
ATOM 4023 C C . LEU A 1 509 ? -1.539 10.834 6.689 1.00 95.75 509 LEU A C 1
ATOM 4025 O O . LEU A 1 509 ? -2.372 11.738 6.698 1.00 95.75 509 LEU A O 1
ATOM 4029 N N . LEU A 1 510 ? -0.237 11.096 6.861 1.00 95.88 510 LEU A N 1
ATOM 4030 C CA . LEU A 1 510 ? 0.291 12.465 6.867 1.00 95.88 510 LEU A CA 1
ATOM 4031 C C . LEU A 1 510 ? 0.222 13.082 5.463 1.00 95.88 510 LEU A C 1
ATOM 4033 O O . LEU A 1 510 ? -0.100 14.265 5.331 1.00 95.88 510 LEU A O 1
ATOM 4037 N N . GLN A 1 511 ? 0.464 12.287 4.420 1.00 92.94 511 GLN A N 1
ATOM 4038 C CA . GLN A 1 511 ? 0.333 12.737 3.035 1.00 92.94 511 GLN A CA 1
ATOM 4039 C C . GLN A 1 511 ? -1.119 13.134 2.716 1.00 92.94 511 GLN A C 1
ATOM 4041 O O . GLN A 1 511 ? -1.309 14.223 2.180 1.00 92.94 511 GLN A O 1
ATOM 4046 N N . ASP A 1 512 ? -2.126 12.399 3.210 1.00 90.81 512 ASP A N 1
ATOM 4047 C CA . ASP A 1 512 ? -3.563 12.735 3.078 1.00 90.81 512 ASP A CA 1
ATOM 4048 C C . ASP A 1 512 ? -3.945 14.153 3.531 1.00 90.81 512 ASP A C 1
ATOM 4050 O O . ASP A 1 512 ? -4.945 14.711 3.079 1.00 90.81 512 ASP A O 1
ATOM 4054 N N . ILE A 1 513 ? -3.180 14.746 4.450 1.00 91.50 513 ILE A N 1
ATOM 4055 C CA . ILE A 1 513 ? -3.402 16.113 4.951 1.00 91.50 513 ILE A CA 1
ATOM 4056 C C . ILE A 1 513 ? -2.397 17.122 4.370 1.00 91.50 513 ILE A C 1
ATOM 4058 O O . ILE A 1 513 ? -2.212 18.242 4.872 1.00 91.50 513 ILE A O 1
ATOM 4062 N N . GLY A 1 514 ?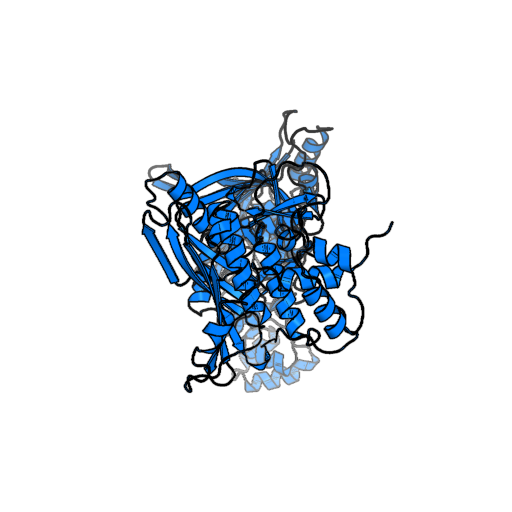 -1.724 16.732 3.293 1.00 91.31 514 GLY A N 1
ATOM 4063 C CA . GLY A 1 514 ? -0.744 17.533 2.586 1.00 91.31 514 GLY A CA 1
ATOM 4064 C C . GLY A 1 514 ? 0.553 17.720 3.374 1.00 91.31 514 GLY A C 1
ATOM 4065 O O . GLY A 1 514 ? 1.116 18.817 3.335 1.00 91.31 514 GLY A O 1
ATOM 4066 N N . ILE A 1 515 ? 1.012 16.714 4.125 1.00 93.69 515 ILE A N 1
ATOM 4067 C CA . ILE A 1 515 ? 2.309 16.724 4.820 1.00 93.69 515 ILE A CA 1
ATOM 4068 C C . ILE A 1 515 ? 3.175 15.580 4.289 1.00 93.69 515 ILE A C 1
ATOM 4070 O O . ILE A 1 515 ? 2.839 14.414 4.440 1.00 93.69 515 ILE A O 1
ATOM 4074 N N . THR A 1 516 ? 4.334 15.897 3.706 1.00 94.75 516 THR A N 1
ATOM 4075 C CA . THR A 1 516 ? 5.352 14.884 3.371 1.00 94.75 516 THR A CA 1
ATOM 4076 C C . THR A 1 516 ? 6.408 14.874 4.484 1.00 94.75 516 THR A C 1
ATOM 4078 O O . THR A 1 516 ? 7.214 15.804 4.551 1.00 94.75 516 THR A O 1
ATOM 4081 N N . PRO A 1 517 ? 6.414 13.887 5.402 1.00 95.06 517 PRO A N 1
ATOM 4082 C CA . PRO A 1 517 ? 7.321 13.903 6.551 1.00 95.06 517 PRO A CA 1
ATOM 4083 C C . PRO A 1 517 ? 8.738 13.468 6.165 1.00 95.06 517 PRO A C 1
ATOM 4085 O O . PRO A 1 517 ? 8.909 12.651 5.261 1.00 95.06 517 PRO A O 1
ATOM 4088 N N . TYR A 1 518 ? 9.757 13.949 6.878 1.00 95.25 518 TYR A N 1
ATOM 4089 C CA . TYR A 1 518 ? 11.109 13.382 6.815 1.00 95.25 518 TYR A CA 1
ATOM 4090 C C . TYR A 1 518 ? 11.127 12.036 7.543 1.00 95.25 518 TYR A C 1
ATOM 4092 O O . TYR A 1 518 ? 10.502 11.904 8.591 1.00 95.25 518 TYR A O 1
ATOM 4100 N N . CYS A 1 519 ? 11.814 11.037 6.999 1.00 95.19 519 CYS A N 1
ATOM 4101 C CA . CYS A 1 519 ? 11.818 9.675 7.523 1.00 95.19 519 CYS A CA 1
ATOM 4102 C C . CYS A 1 519 ? 13.231 9.178 7.791 1.00 95.19 519 CYS A C 1
ATOM 4104 O O . CYS A 1 519 ? 14.154 9.482 7.049 1.00 95.19 519 CYS A O 1
ATOM 4106 N N . TYR A 1 520 ? 13.412 8.383 8.837 1.00 94.00 520 TYR A N 1
ATOM 4107 C CA . TYR A 1 520 ? 14.644 7.623 9.033 1.00 94.00 520 TYR A CA 1
ATOM 4108 C C . TYR A 1 520 ? 14.397 6.439 9.958 1.00 94.00 520 TYR A C 1
ATOM 4110 O O . TYR A 1 520 ? 13.364 6.334 10.618 1.00 94.00 520 TYR A O 1
ATOM 4118 N N . ARG A 1 521 ? 15.368 5.535 10.011 1.00 92.38 521 ARG A N 1
ATOM 4119 C CA . ARG A 1 521 ? 15.373 4.387 10.912 1.00 92.38 521 ARG A CA 1
ATOM 4120 C C . ARG A 1 521 ? 16.633 4.445 11.761 1.00 92.38 521 ARG A C 1
ATOM 4122 O O . ARG A 1 521 ? 17.700 4.765 11.245 1.00 92.38 521 ARG A O 1
ATOM 4129 N N . LYS A 1 522 ? 16.495 4.138 13.047 1.00 91.75 522 LYS A N 1
ATOM 4130 C CA . LYS A 1 522 ? 17.616 3.803 13.925 1.00 91.75 522 LYS A CA 1
ATOM 4131 C C . LYS A 1 522 ? 17.582 2.305 14.155 1.00 91.75 522 LYS A C 1
ATOM 4133 O O . LYS A 1 522 ? 16.532 1.766 14.512 1.00 91.75 522 LYS A O 1
ATOM 4138 N N . ASP A 1 523 ? 18.700 1.642 13.908 1.00 88.62 523 ASP A N 1
ATOM 4139 C CA . ASP A 1 523 ? 18.791 0.218 14.174 1.00 88.62 523 ASP A CA 1
ATOM 4140 C C . ASP A 1 523 ? 18.769 -0.063 15.674 1.00 88.62 523 ASP A C 1
ATOM 4142 O O . ASP A 1 523 ? 19.095 0.786 16.507 1.00 88.62 523 ASP A O 1
ATOM 4146 N N . GLY A 1 524 ? 18.283 -1.257 15.994 1.00 83.38 524 GLY A N 1
ATOM 4147 C CA . GLY A 1 524 ? 18.293 -1.774 17.348 1.00 83.38 524 GLY A CA 1
ATOM 4148 C C . GLY A 1 524 ? 19.710 -2.103 17.808 1.00 83.38 524 GLY A C 1
ATOM 4149 O O . GLY A 1 524 ? 20.643 -2.156 17.010 1.00 83.38 524 GLY A O 1
ATOM 4150 N N . GLY A 1 525 ? 19.859 -2.373 19.097 1.00 83.50 525 GLY A N 1
ATOM 4151 C CA . GLY A 1 525 ? 21.135 -2.762 19.687 1.00 83.50 525 GLY A CA 1
ATOM 4152 C C . GLY A 1 525 ? 20.931 -3.645 20.905 1.00 83.50 525 GLY A C 1
ATOM 4153 O O . GLY A 1 525 ? 19.816 -3.754 21.424 1.00 83.50 525 GLY A O 1
ATOM 4154 N N . GLU A 1 526 ? 22.007 -4.268 21.362 1.00 84.81 526 GLU A N 1
ATOM 4155 C CA . GLU A 1 526 ? 22.032 -5.014 22.615 1.00 84.81 526 GLU A CA 1
ATOM 4156 C C . GLU A 1 526 ? 22.738 -4.184 23.684 1.00 84.81 526 GLU A C 1
ATOM 4158 O O . GLU A 1 526 ? 23.789 -3.598 23.440 1.00 84.81 526 GLU A O 1
ATOM 4163 N N . ALA A 1 527 ? 22.140 -4.110 24.868 1.00 82.88 527 ALA A N 1
ATOM 4164 C CA . ALA A 1 527 ? 22.706 -3.421 26.015 1.00 82.88 527 ALA A CA 1
ATOM 4165 C C . ALA A 1 527 ? 22.507 -4.266 27.271 1.00 82.88 527 ALA A C 1
ATOM 4167 O O . ALA A 1 527 ? 21.481 -4.927 27.429 1.00 82.88 527 ALA A O 1
ATOM 4168 N N . VAL A 1 528 ? 23.470 -4.228 28.189 1.00 81.69 528 VAL A N 1
ATOM 4169 C CA . VAL A 1 528 ? 23.297 -4.792 29.529 1.00 81.69 528 VAL A CA 1
ATOM 4170 C C . VAL A 1 528 ? 22.872 -3.662 30.456 1.00 81.69 528 VAL A C 1
ATOM 4172 O O . VAL A 1 528 ? 23.643 -2.740 30.701 1.00 81.69 528 VAL A O 1
ATOM 4175 N N . ILE A 1 529 ? 21.641 -3.718 30.959 1.00 77.56 529 ILE A N 1
ATOM 4176 C CA . ILE A 1 529 ? 21.106 -2.738 31.912 1.00 77.56 529 ILE A CA 1
ATOM 4177 C C . ILE A 1 529 ? 20.821 -3.493 33.205 1.00 77.56 529 ILE A C 1
ATOM 4179 O O . ILE A 1 529 ? 20.084 -4.479 33.201 1.00 77.56 529 ILE A O 1
ATOM 4183 N N . CYS A 1 530 ? 21.446 -3.070 34.306 1.00 79.69 530 CYS A N 1
ATOM 4184 C CA . CYS A 1 530 ? 21.311 -3.714 35.619 1.00 79.69 530 CYS A CA 1
ATOM 4185 C C . CYS A 1 530 ? 21.549 -5.243 35.580 1.00 79.69 530 CYS A C 1
ATOM 4187 O O . CYS A 1 530 ? 20.777 -6.014 36.146 1.00 79.69 530 CYS A O 1
ATOM 4189 N N . GLY A 1 531 ? 22.583 -5.693 34.857 1.00 79.12 531 GLY A N 1
ATOM 4190 C CA . GLY A 1 531 ? 22.955 -7.113 34.752 1.00 79.12 531 GLY A CA 1
ATOM 4191 C C . GLY A 1 531 ? 22.059 -7.967 33.844 1.00 79.12 531 GLY A C 1
ATOM 4192 O O . GLY A 1 531 ? 22.319 -9.156 33.676 1.00 79.12 531 GLY A O 1
ATOM 4193 N N . ARG A 1 532 ? 21.024 -7.391 33.220 1.00 76.81 532 ARG A N 1
ATOM 4194 C CA . ARG A 1 532 ? 20.144 -8.092 32.274 1.00 76.81 532 ARG A CA 1
ATOM 4195 C C . ARG A 1 532 ? 20.472 -7.682 30.847 1.00 76.81 532 ARG A C 1
ATOM 4197 O O . ARG A 1 532 ? 20.658 -6.500 30.570 1.00 76.81 532 ARG A O 1
ATOM 4204 N N . ARG A 1 533 ? 20.523 -8.650 29.928 1.00 82.12 533 ARG A N 1
ATOM 4205 C CA . ARG A 1 533 ? 20.640 -8.362 28.492 1.00 82.12 533 ARG A CA 1
ATOM 4206 C C . ARG A 1 533 ? 19.301 -7.845 27.973 1.00 82.12 533 ARG A C 1
ATOM 4208 O O . ARG A 1 533 ? 18.285 -8.528 28.066 1.00 82.12 533 ARG A O 1
ATOM 4215 N N . HIS A 1 534 ? 19.321 -6.649 27.408 1.00 80.31 534 HIS A N 1
ATOM 4216 C CA . HIS A 1 534 ? 18.198 -6.008 26.748 1.00 80.31 534 HIS A CA 1
ATOM 4217 C C . HIS A 1 534 ? 18.505 -5.873 25.261 1.00 80.31 534 HIS A C 1
ATOM 4219 O O . HIS A 1 534 ? 19.510 -5.280 24.876 1.00 80.31 534 HIS A O 1
ATOM 4225 N N . ARG A 1 535 ? 17.611 -6.393 24.421 1.00 83.00 535 ARG A N 1
ATOM 4226 C CA . ARG A 1 535 ? 17.644 -6.173 22.976 1.00 83.00 535 ARG A CA 1
ATOM 4227 C C . ARG A 1 535 ? 16.627 -5.099 22.619 1.00 83.00 535 ARG A C 1
ATOM 4229 O O . ARG A 1 535 ? 15.432 -5.266 22.854 1.00 83.00 535 ARG A O 1
ATOM 4236 N N . THR A 1 536 ? 17.104 -4.005 22.047 1.00 82.56 536 THR A N 1
ATOM 4237 C CA . THR A 1 536 ? 16.265 -2.923 21.533 1.00 82.56 536 THR A CA 1
ATOM 4238 C C . THR A 1 536 ? 15.894 -3.237 20.090 1.00 82.56 536 THR A C 1
ATOM 4240 O O . THR A 1 536 ? 16.756 -3.611 19.297 1.00 82.56 536 THR A O 1
ATOM 4243 N N . LEU A 1 537 ? 14.615 -3.107 19.739 1.00 86.38 537 LEU A N 1
ATOM 4244 C CA . LEU A 1 537 ? 14.150 -3.275 18.362 1.00 86.38 537 LEU A CA 1
ATOM 4245 C C . LEU A 1 537 ? 14.535 -2.059 17.500 1.00 86.38 537 LEU A C 1
ATOM 4247 O O . LEU A 1 537 ? 14.668 -0.959 18.038 1.00 86.38 537 LEU A O 1
ATOM 4251 N N . PRO A 1 538 ? 14.672 -2.213 16.170 1.00 90.06 538 PRO A N 1
ATOM 4252 C CA . PRO A 1 538 ? 14.786 -1.070 15.271 1.00 90.06 538 PRO A CA 1
ATOM 4253 C C . PRO A 1 538 ? 13.578 -0.137 15.400 1.00 90.06 538 PRO A C 1
ATOM 4255 O O . PRO A 1 538 ? 12.435 -0.591 15.471 1.00 90.06 538 PRO A O 1
ATOM 4258 N N . VAL A 1 539 ? 13.828 1.171 15.385 1.00 94.06 539 VAL A N 1
ATOM 4259 C CA . VAL A 1 539 ? 12.789 2.197 15.533 1.00 94.06 539 VAL A CA 1
ATOM 4260 C C . VAL A 1 539 ? 12.757 3.085 14.297 1.00 94.06 539 VAL A C 1
ATOM 4262 O O . VAL A 1 539 ? 13.782 3.592 13.836 1.00 94.06 539 VAL A O 1
ATOM 4265 N N . HIS A 1 540 ? 11.557 3.283 13.766 1.00 95.50 540 HIS A N 1
ATOM 4266 C CA . HIS A 1 540 ? 11.284 4.122 12.611 1.00 95.50 540 HIS A CA 1
ATOM 4267 C C . HIS A 1 540 ? 10.753 5.475 13.069 1.00 95.50 540 HIS A C 1
ATOM 4269 O O . HIS A 1 540 ? 9.883 5.538 13.935 1.00 95.50 540 HIS A O 1
ATOM 4275 N N . PHE A 1 541 ? 11.264 6.548 12.477 1.00 96.81 541 PHE A N 1
ATOM 4276 C CA . PHE A 1 541 ? 10.957 7.921 12.849 1.00 96.81 541 PHE A CA 1
ATOM 4277 C C . PHE A 1 541 ? 10.378 8.685 11.667 1.00 96.81 541 PHE A C 1
ATOM 4279 O O . PHE A 1 541 ? 10.914 8.636 10.559 1.00 96.81 541 PHE A O 1
ATOM 4286 N N . VAL A 1 542 ? 9.335 9.458 11.948 1.00 96.50 542 VAL A N 1
ATOM 4287 C CA . VAL A 1 542 ? 8.806 10.511 11.077 1.00 96.50 542 VAL A CA 1
ATOM 4288 C C . VAL A 1 542 ? 8.987 11.855 11.766 1.00 96.50 542 VAL A C 1
ATOM 4290 O O . VAL A 1 542 ? 8.693 12.003 12.952 1.00 96.50 542 VAL A O 1
ATOM 4293 N N . GLU A 1 543 ? 9.456 12.848 11.019 1.00 95.38 543 GLU A N 1
ATOM 4294 C CA . GLU A 1 543 ? 9.669 14.207 11.504 1.00 95.38 543 GLU A CA 1
ATOM 4295 C C . GLU A 1 543 ? 9.034 15.247 10.580 1.00 95.38 543 GLU A C 1
ATOM 4297 O O . GLU A 1 543 ? 9.188 15.217 9.358 1.00 95.38 543 GLU A O 1
ATOM 4302 N N . ILE A 1 544 ? 8.368 16.219 11.193 1.00 94.12 544 ILE A N 1
ATOM 4303 C CA . ILE A 1 544 ? 7.748 17.365 10.546 1.00 94.12 544 ILE A CA 1
ATOM 4304 C C . ILE A 1 544 ? 8.489 18.613 11.024 1.00 94.12 544 ILE A C 1
ATOM 4306 O O . ILE A 1 544 ? 8.505 18.931 12.216 1.00 94.12 544 ILE A O 1
ATOM 4310 N N . ARG A 1 545 ? 9.145 19.294 10.081 1.00 89.19 545 ARG A N 1
ATOM 4311 C CA . ARG A 1 545 ? 10.014 20.456 10.346 1.00 89.19 545 ARG A CA 1
ATOM 4312 C C . ARG A 1 545 ? 9.635 21.706 9.552 1.00 89.19 545 ARG A C 1
ATOM 4314 O O . ARG A 1 545 ? 10.098 22.794 9.884 1.00 89.19 545 ARG A O 1
ATOM 4321 N N . ALA A 1 546 ? 8.845 21.557 8.488 1.00 87.19 546 ALA A N 1
ATOM 4322 C CA . ALA A 1 546 ? 8.436 22.690 7.669 1.00 87.19 546 ALA A CA 1
ATOM 4323 C C . ALA A 1 546 ? 7.385 23.525 8.414 1.00 87.19 546 ALA A C 1
ATOM 4325 O O . ALA A 1 546 ? 6.437 22.956 8.959 1.00 87.19 546 ALA A O 1
ATOM 4326 N N . LEU A 1 547 ? 7.519 24.859 8.417 1.00 85.19 547 LEU A N 1
ATOM 4327 C CA . LEU A 1 547 ? 6.619 25.730 9.197 1.00 85.19 547 LEU A CA 1
ATOM 4328 C C . LEU A 1 547 ? 5.157 25.516 8.823 1.00 85.19 547 LEU A C 1
ATOM 4330 O O . LEU A 1 547 ? 4.324 25.352 9.709 1.00 85.19 547 LEU A O 1
ATOM 4334 N N . ARG A 1 548 ? 4.860 25.466 7.518 1.00 87.44 548 ARG A N 1
ATOM 4335 C CA . ARG A 1 548 ? 3.495 25.268 7.012 1.00 87.44 548 ARG A CA 1
ATOM 4336 C C . ARG A 1 548 ? 2.863 23.979 7.545 1.00 87.44 548 ARG A C 1
ATOM 4338 O O . ARG A 1 548 ? 1.681 23.955 7.865 1.00 87.44 548 ARG A O 1
ATOM 4345 N N . ASP A 1 549 ? 3.654 22.917 7.687 1.00 91.31 549 ASP A N 1
ATOM 4346 C CA . ASP A 1 549 ? 3.169 21.610 8.129 1.00 91.31 549 ASP A CA 1
ATOM 4347 C C . ASP A 1 549 ? 2.992 21.585 9.650 1.00 91.31 549 ASP A C 1
ATOM 4349 O O . ASP A 1 549 ? 1.974 21.116 10.154 1.00 91.31 549 ASP A O 1
ATOM 4353 N N . VAL A 1 550 ? 3.930 22.185 10.394 1.00 90.81 550 VAL A N 1
ATOM 4354 C CA . VAL A 1 550 ? 3.792 22.394 11.844 1.00 90.81 550 VAL A CA 1
ATOM 4355 C C . VAL A 1 550 ? 2.551 23.241 12.151 1.00 90.81 550 VAL A C 1
ATOM 4357 O O . VAL A 1 550 ? 1.796 22.923 13.070 1.00 90.81 550 VAL A O 1
ATOM 4360 N N . GLN A 1 551 ? 2.278 24.277 11.353 1.00 87.56 551 GLN A N 1
ATOM 4361 C CA . GLN A 1 551 ? 1.084 25.113 11.490 1.00 87.56 551 GLN A CA 1
ATOM 4362 C C . GLN A 1 551 ? -0.216 24.321 11.289 1.00 87.56 551 GLN A C 1
ATOM 4364 O O . GLN A 1 551 ? -1.165 24.548 12.041 1.00 87.56 551 GLN A O 1
ATOM 4369 N N . LYS A 1 552 ? -0.261 23.357 10.355 1.00 90.88 552 LYS A N 1
ATOM 4370 C CA . LYS A 1 552 ? -1.410 22.439 10.183 1.00 90.88 552 LYS A CA 1
ATOM 4371 C C . LYS A 1 552 ? -1.644 21.548 11.412 1.00 90.88 552 LYS A C 1
ATOM 4373 O O . LYS A 1 552 ? -2.779 21.148 11.683 1.00 90.88 552 LYS A O 1
ATOM 4378 N N . MET A 1 553 ? -0.581 21.239 12.155 1.00 93.38 553 MET A N 1
ATOM 4379 C CA . MET A 1 553 ? -0.608 20.323 13.301 1.00 93.38 553 MET A CA 1
ATOM 4380 C C . MET A 1 553 ? -0.738 21.020 14.663 1.00 93.38 553 MET A C 1
ATOM 4382 O O . MET A 1 553 ? -1.027 20.355 15.653 1.00 93.38 553 MET A O 1
ATOM 4386 N N . LYS A 1 554 ? -0.563 22.346 14.753 1.00 83.25 554 LYS A N 1
ATOM 4387 C CA . LYS A 1 554 ? -0.484 23.070 16.041 1.00 83.25 554 LYS A CA 1
ATOM 4388 C C . LYS A 1 554 ? -1.682 22.831 16.973 1.00 83.25 554 LYS A C 1
ATOM 4390 O O . LYS A 1 554 ? -1.515 22.658 18.174 1.00 83.25 554 LYS A O 1
ATOM 4395 N N . GLN A 1 555 ? -2.886 22.728 16.406 1.00 86.31 555 GLN A N 1
ATOM 4396 C CA . GLN A 1 555 ? -4.136 22.515 17.150 1.00 86.31 555 GLN A CA 1
ATOM 4397 C C . GLN A 1 555 ? -4.349 21.064 17.606 1.00 86.31 555 GLN A C 1
ATOM 4399 O O . GLN A 1 555 ? -5.355 20.755 18.239 1.00 86.31 555 GLN A O 1
ATOM 4404 N N . TRP A 1 556 ? -3.451 20.145 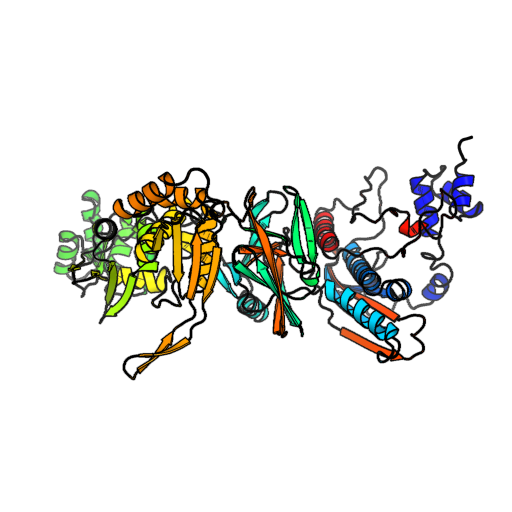17.250 1.00 93.56 556 TRP A N 1
ATOM 4405 C CA . TRP A 1 556 ? -3.603 18.743 17.624 1.00 93.56 556 TRP A CA 1
ATOM 4406 C C . TRP A 1 556 ? -3.202 18.521 19.076 1.00 93.56 556 TRP A C 1
ATOM 4408 O O . TRP A 1 556 ? -3.774 17.658 19.734 1.00 93.56 556 TRP A O 1
ATOM 4418 N N . PHE A 1 557 ? -2.250 19.298 19.583 1.00 92.31 557 PHE A N 1
ATOM 4419 C CA . PHE A 1 557 ? -1.679 19.119 20.912 1.00 92.31 557 PHE A CA 1
ATOM 4420 C C . PHE A 1 557 ? -2.429 19.922 21.983 1.00 92.31 557 PHE A C 1
ATOM 4422 O O . PHE A 1 557 ? -3.323 20.713 21.683 1.00 92.31 557 PHE A O 1
ATOM 4429 N N . SER A 1 558 ? -2.066 19.695 23.245 1.00 90.69 558 SER A N 1
ATOM 4430 C CA . SER A 1 558 ? -2.609 20.402 24.404 1.00 90.69 558 SER A CA 1
ATOM 4431 C C . SER A 1 558 ? -2.380 21.904 24.298 1.00 90.69 558 SER A C 1
ATOM 4433 O O . SER A 1 558 ? -1.469 22.360 23.599 1.00 90.69 558 SER A O 1
ATOM 4435 N N . ARG A 1 559 ? -3.164 22.692 25.040 1.00 89.62 559 ARG A N 1
ATOM 4436 C CA . ARG A 1 559 ? -3.033 24.160 25.035 1.00 89.62 559 ARG A CA 1
ATOM 4437 C C . ARG A 1 559 ? -1.608 24.612 25.343 1.00 89.62 559 ARG A C 1
ATOM 4439 O O . ARG A 1 559 ? -1.096 25.498 24.667 1.00 89.62 559 ARG A O 1
ATOM 4446 N N . HIS A 1 560 ? -0.956 23.964 26.308 1.00 89.31 560 HIS A N 1
ATOM 4447 C CA . HIS A 1 560 ? 0.422 24.272 26.687 1.00 89.31 560 HIS A CA 1
ATOM 4448 C C . HIS A 1 560 ? 1.427 23.993 25.555 1.00 89.31 560 HIS A C 1
ATOM 4450 O O . HIS A 1 560 ? 2.261 24.843 25.247 1.00 89.31 560 HIS A O 1
ATOM 4456 N N . ILE A 1 561 ? 1.339 22.832 24.894 1.00 89.19 561 ILE A N 1
ATOM 4457 C CA . ILE A 1 561 ? 2.233 22.501 23.772 1.00 89.19 561 ILE A CA 1
ATOM 4458 C C . ILE A 1 561 ? 1.952 23.416 22.577 1.00 89.19 561 ILE A C 1
ATOM 4460 O O . ILE A 1 561 ? 2.888 23.929 21.971 1.00 89.19 561 ILE A O 1
ATOM 4464 N N . ASN A 1 562 ? 0.681 23.664 22.259 1.00 90.38 562 ASN A N 1
ATOM 4465 C CA . ASN A 1 562 ? 0.290 24.578 21.190 1.00 90.38 562 ASN A CA 1
ATOM 4466 C C . ASN A 1 562 ? 0.826 25.997 21.441 1.00 90.38 562 ASN A C 1
ATOM 4468 O O . ASN A 1 562 ? 1.378 26.608 20.531 1.00 90.38 562 ASN A O 1
ATOM 4472 N N . TRP A 1 563 ? 0.749 26.496 22.680 1.00 89.69 563 TRP A N 1
ATOM 4473 C CA . TRP A 1 563 ? 1.344 27.781 23.052 1.00 89.69 563 TRP A CA 1
ATOM 4474 C C . TRP A 1 563 ? 2.859 27.795 22.815 1.00 89.69 563 TRP A C 1
ATOM 4476 O O . TRP A 1 563 ? 3.345 28.697 22.144 1.00 89.69 563 TRP A O 1
ATOM 4486 N N . ARG A 1 564 ? 3.592 26.755 23.239 1.00 89.81 564 ARG A N 1
ATOM 4487 C CA . ARG A 1 564 ? 5.039 26.631 22.970 1.00 89.81 564 ARG A CA 1
ATOM 4488 C C . ARG A 1 564 ? 5.367 26.613 21.475 1.00 89.81 564 ARG A C 1
ATOM 4490 O O . ARG A 1 564 ? 6.367 27.193 21.058 1.00 89.81 564 ARG A O 1
ATOM 4497 N N . ILE A 1 565 ? 4.542 25.946 20.663 1.00 89.00 565 ILE A N 1
ATOM 4498 C CA . ILE A 1 565 ? 4.685 25.951 19.200 1.00 89.00 565 ILE A CA 1
ATOM 4499 C C . ILE A 1 565 ? 4.488 27.374 18.671 1.00 89.00 565 ILE A C 1
ATOM 4501 O O . ILE A 1 565 ? 5.333 27.859 17.929 1.00 89.00 565 ILE A O 1
ATOM 4505 N N . LEU A 1 566 ? 3.397 28.044 19.048 1.00 88.31 566 LEU A N 1
ATOM 4506 C CA . LEU A 1 566 ? 3.066 29.394 18.583 1.00 88.31 566 LEU A CA 1
ATOM 4507 C C . LEU A 1 566 ? 4.114 30.427 18.997 1.00 88.31 566 LEU A C 1
ATOM 4509 O O . LEU A 1 566 ? 4.547 31.213 18.163 1.00 88.31 566 LEU A O 1
ATOM 4513 N N . GLU A 1 567 ? 4.551 30.388 20.251 1.00 88.19 567 GLU A N 1
ATOM 4514 C CA . GLU A 1 567 ? 5.608 31.247 20.774 1.00 88.19 567 GLU A CA 1
ATOM 4515 C C . GLU A 1 567 ? 6.907 31.038 19.988 1.00 88.19 567 GLU A C 1
ATOM 4517 O O . GLU A 1 567 ? 7.521 31.990 19.510 1.00 88.19 567 GLU A O 1
ATOM 4522 N N . SER A 1 568 ? 7.301 29.779 19.783 1.00 85.56 568 SER A N 1
ATOM 4523 C CA . SER A 1 568 ? 8.500 29.450 19.019 1.00 85.56 568 SER A CA 1
ATOM 4524 C C . SER A 1 568 ? 8.387 29.851 17.546 1.00 85.56 568 SER A C 1
ATOM 4526 O O . SER A 1 568 ? 9.381 30.291 16.983 1.00 85.56 568 SER A O 1
ATOM 4528 N N . LEU A 1 569 ? 7.205 29.754 16.927 1.00 83.44 569 LEU A N 1
ATOM 4529 C CA . LEU A 1 569 ? 6.963 30.229 15.561 1.00 83.44 569 LEU A CA 1
ATOM 4530 C C . LEU A 1 569 ? 6.994 31.764 15.466 1.00 83.44 569 LEU A C 1
ATOM 4532 O O . LEU A 1 569 ? 7.517 32.287 14.489 1.00 83.44 569 LEU A O 1
ATOM 4536 N N . GLY A 1 570 ? 6.473 32.478 16.469 1.00 80.06 570 GLY A N 1
ATOM 4537 C CA . GLY A 1 570 ? 6.403 33.944 16.488 1.00 80.06 570 GLY A CA 1
ATOM 4538 C C . GLY A 1 570 ? 7.759 34.639 16.638 1.00 80.06 570 GLY A C 1
ATOM 4539 O O . GLY A 1 570 ? 7.910 35.783 16.225 1.00 80.06 570 GLY A O 1
ATOM 4540 N N . ARG A 1 571 ? 8.771 33.943 17.169 1.00 77.88 571 ARG A N 1
ATOM 4541 C CA . ARG A 1 571 ? 10.137 34.478 17.325 1.00 77.88 571 ARG A CA 1
ATOM 4542 C C . ARG A 1 571 ? 10.921 34.604 16.008 1.00 77.88 571 ARG A C 1
ATOM 4544 O O . ARG A 1 571 ? 12.027 35.133 16.033 1.00 77.88 571 ARG A O 1
ATOM 4551 N N . TYR A 1 572 ? 10.409 34.099 14.880 1.00 70.62 572 TYR A N 1
ATOM 4552 C CA . TYR A 1 572 ? 11.173 33.997 13.631 1.00 70.62 572 TYR A CA 1
ATOM 4553 C C . TYR A 1 572 ? 10.385 34.546 12.442 1.00 70.62 572 TYR A C 1
ATOM 4555 O O . TYR A 1 572 ? 9.325 34.031 12.099 1.00 70.62 572 TYR A O 1
ATOM 4563 N N . THR A 1 573 ? 10.954 35.537 11.756 1.00 64.94 573 THR A N 1
ATOM 4564 C CA . THR A 1 573 ? 10.370 36.146 10.551 1.00 64.94 573 THR A CA 1
ATOM 4565 C C . THR A 1 573 ? 10.700 35.375 9.265 1.00 64.94 573 THR A C 1
ATOM 4567 O O . THR A 1 573 ? 9.862 35.327 8.370 1.00 64.94 573 THR A O 1
ATOM 4570 N N . ALA A 1 574 ? 11.866 34.711 9.169 1.00 63.88 574 ALA A N 1
ATOM 4571 C CA . ALA A 1 574 ? 12.253 33.896 8.001 1.00 63.88 574 ALA A CA 1
ATOM 4572 C C . ALA A 1 574 ? 13.331 32.821 8.317 1.00 63.88 574 ALA A C 1
ATOM 4574 O O . ALA A 1 574 ? 14.525 33.052 8.109 1.00 63.88 574 ALA A O 1
ATOM 4575 N N . PRO A 1 575 ? 12.980 31.616 8.812 1.00 64.19 575 PRO A N 1
ATOM 4576 C CA . PRO A 1 575 ? 13.986 30.622 9.190 1.00 64.19 575 PRO A CA 1
ATOM 4577 C C . PRO A 1 575 ? 14.530 29.828 7.986 1.00 64.19 575 PRO A C 1
ATOM 4579 O O . PRO A 1 575 ? 13.787 29.122 7.301 1.00 64.19 575 PRO A O 1
ATOM 4582 N N . GLN A 1 576 ? 15.855 29.841 7.791 1.00 58.47 576 GLN A N 1
ATOM 4583 C CA . GLN A 1 576 ? 16.555 29.257 6.627 1.00 58.47 576 GLN A CA 1
ATOM 4584 C C . GLN A 1 576 ? 16.313 27.752 6.374 1.00 58.47 576 GLN A C 1
ATOM 4586 O O . GLN A 1 576 ? 16.362 27.307 5.233 1.00 58.47 576 GLN A O 1
ATOM 4591 N N . ARG A 1 577 ? 16.063 26.932 7.409 1.00 62.66 577 ARG A N 1
ATOM 4592 C CA . ARG A 1 577 ? 15.883 25.460 7.278 1.00 62.66 577 ARG A CA 1
ATOM 4593 C C . ARG A 1 577 ? 14.437 24.994 7.439 1.00 62.66 577 ARG A C 1
ATOM 4595 O O . ARG A 1 577 ? 14.181 23.805 7.615 1.00 62.66 577 ARG A O 1
ATOM 4602 N N . SER A 1 578 ? 13.504 25.933 7.403 1.00 62.84 578 SER A N 1
ATOM 4603 C CA . SER A 1 578 ? 12.092 25.690 7.684 1.00 62.84 578 SER A CA 1
ATOM 4604 C C . SER A 1 578 ? 11.221 25.588 6.423 1.00 62.84 578 SER A C 1
ATOM 4606 O O . SER A 1 578 ? 10.019 25.321 6.512 1.00 62.84 578 SER A O 1
ATOM 4608 N N . TYR A 1 579 ? 11.851 25.733 5.252 1.00 65.62 579 TYR A N 1
ATOM 4609 C CA . TYR A 1 579 ? 11.231 25.506 3.956 1.00 65.62 579 TYR A CA 1
ATOM 4610 C C . TYR A 1 579 ? 11.009 24.008 3.693 1.00 65.62 579 TYR A C 1
ATOM 4612 O O . TYR A 1 579 ? 11.841 23.174 4.079 1.00 65.62 579 TYR A O 1
ATOM 4620 N N . PRO A 1 580 ? 9.902 23.641 3.028 1.00 77.38 580 PRO A N 1
ATOM 4621 C CA . PRO A 1 580 ? 9.663 22.272 2.595 1.00 77.38 580 PRO A CA 1
ATOM 4622 C C . PRO A 1 580 ? 10.772 21.813 1.643 1.00 77.38 580 PRO A C 1
ATOM 4624 O O . PRO A 1 580 ? 11.036 22.459 0.636 1.00 77.38 580 PRO A O 1
ATOM 4627 N N . ARG A 1 581 ? 11.392 20.663 1.924 1.00 84.69 581 ARG A N 1
ATOM 4628 C CA . ARG A 1 581 ? 12.372 20.020 1.019 1.00 84.69 581 ARG A CA 1
ATOM 4629 C C . ARG A 1 581 ? 11.707 19.130 -0.034 1.00 84.69 581 ARG A C 1
ATOM 4631 O O . ARG A 1 581 ? 12.301 18.185 -0.539 1.00 84.69 581 ARG A O 1
ATOM 4638 N N . TYR A 1 582 ? 10.439 19.401 -0.296 1.00 91.38 582 TYR A N 1
ATOM 4639 C CA . TYR A 1 582 ? 9.580 18.636 -1.175 1.00 91.38 582 TYR A CA 1
ATOM 4640 C C . TYR A 1 582 ? 8.569 19.602 -1.807 1.00 91.38 582 TYR A C 1
ATOM 4642 O O . TYR A 1 582 ? 8.213 20.624 -1.206 1.00 91.38 582 TYR A O 1
ATOM 4650 N N . LYS A 1 583 ? 8.094 19.287 -3.011 1.00 90.25 583 LYS A N 1
ATOM 4651 C CA . LYS A 1 583 ? 7.108 20.100 -3.741 1.00 90.25 583 LYS A CA 1
ATOM 4652 C C . LYS A 1 583 ? 5.793 19.329 -3.839 1.00 90.25 583 LYS A C 1
ATOM 4654 O O . LYS A 1 583 ? 5.825 18.145 -4.148 1.00 90.25 583 LYS A O 1
ATOM 4659 N N . TRP A 1 584 ? 4.676 19.974 -3.506 1.00 90.06 584 TRP A N 1
ATOM 4660 C CA . TRP A 1 584 ? 3.335 19.396 -3.660 1.00 90.06 584 TRP A CA 1
ATOM 4661 C C . TRP A 1 584 ? 2.812 19.675 -5.064 1.00 90.06 584 TRP A C 1
ATOM 4663 O O . TRP A 1 584 ? 3.035 20.767 -5.580 1.00 90.06 584 TRP A O 1
ATOM 4673 N N . HIS A 1 585 ? 2.094 18.701 -5.612 1.00 89.50 585 HIS A N 1
ATOM 4674 C CA . HIS A 1 585 ? 1.415 18.741 -6.904 1.00 89.50 585 HIS A CA 1
ATOM 4675 C C . HIS A 1 585 ? -0.007 18.194 -6.738 1.00 89.50 585 HIS A C 1
ATOM 4677 O O . HIS A 1 585 ? -0.420 17.840 -5.628 1.00 89.50 585 HIS A O 1
ATOM 4683 N N . ASN A 1 586 ? -0.766 18.113 -7.830 1.00 85.56 586 ASN A N 1
ATOM 4684 C CA . ASN A 1 586 ? -2.086 17.494 -7.801 1.00 85.56 586 ASN A CA 1
ATOM 4685 C C . ASN A 1 586 ? -1.957 15.985 -7.522 1.00 85.56 586 ASN A C 1
ATOM 4687 O O . ASN A 1 586 ? -1.389 15.270 -8.334 1.00 85.56 586 ASN A O 1
ATOM 4691 N N . GLY A 1 587 ? -2.429 15.518 -6.362 1.00 85.62 587 GLY A N 1
ATOM 4692 C CA . GLY A 1 587 ? -2.471 14.095 -5.989 1.00 85.62 587 GLY A CA 1
ATOM 4693 C C . GLY A 1 587 ? -1.134 13.420 -5.634 1.00 85.62 587 GLY A C 1
ATOM 4694 O O . GLY A 1 587 ? -1.142 12.268 -5.195 1.00 85.62 587 GLY A O 1
ATOM 4695 N N . PHE A 1 588 ? 0.006 14.117 -5.721 1.00 92.25 588 PHE A N 1
ATOM 4696 C CA . PHE A 1 588 ? 1.332 13.612 -5.324 1.00 92.25 588 PHE A CA 1
ATOM 4697 C C . PHE A 1 588 ? 2.271 14.724 -4.831 1.00 92.25 588 PHE A C 1
ATOM 4699 O O . PHE A 1 588 ? 1.993 15.916 -4.963 1.00 92.25 588 PHE A O 1
ATOM 4706 N N . SER A 1 589 ? 3.408 14.349 -4.246 1.00 93.25 589 SER A N 1
ATOM 4707 C CA . SER A 1 589 ? 4.511 15.270 -3.957 1.00 93.25 589 SER A CA 1
ATOM 4708 C C . SER A 1 589 ? 5.825 14.731 -4.522 1.00 93.25 589 SER A C 1
ATOM 4710 O O . SER A 1 589 ? 5.921 13.561 -4.875 1.00 93.25 589 SER A O 1
ATOM 4712 N N . THR A 1 590 ? 6.846 15.574 -4.663 1.00 94.38 590 THR A N 1
ATOM 4713 C CA . THR A 1 590 ? 8.164 15.145 -5.155 1.00 94.38 590 THR A CA 1
ATOM 4714 C C . THR A 1 590 ? 9.263 15.382 -4.143 1.00 94.38 590 THR A C 1
ATOM 4716 O O . THR A 1 590 ? 9.334 16.454 -3.532 1.00 94.38 590 THR A O 1
ATOM 4719 N N . VAL A 1 591 ? 10.162 14.406 -4.044 1.00 95.06 591 VAL A N 1
ATOM 4720 C CA . VAL A 1 591 ? 11.350 14.398 -3.185 1.00 95.06 591 VAL A CA 1
ATOM 4721 C C . VAL A 1 591 ? 12.595 14.176 -4.040 1.00 95.06 591 VAL A C 1
ATOM 4723 O O . VAL A 1 591 ? 12.520 13.535 -5.080 1.00 95.06 591 VAL A O 1
ATOM 4726 N N . THR A 1 592 ? 13.748 14.704 -3.636 1.00 95.88 592 THR A N 1
ATOM 4727 C CA . THR A 1 592 ? 14.973 14.598 -4.450 1.00 95.88 592 THR A CA 1
ATOM 4728 C C . THR A 1 592 ? 15.827 13.399 -4.060 1.00 95.88 592 THR A C 1
ATOM 4730 O O . THR A 1 592 ? 15.915 13.074 -2.878 1.00 95.88 592 THR A O 1
ATOM 4733 N N . VAL A 1 593 ? 16.498 12.763 -5.019 1.00 96.88 593 VAL A N 1
ATOM 4734 C CA . VAL A 1 593 ? 17.540 11.761 -4.757 1.00 96.88 593 VAL A CA 1
ATOM 4735 C C . VAL A 1 593 ? 18.694 12.425 -4.006 1.00 96.88 593 VAL A C 1
ATOM 4737 O O . VAL A 1 593 ? 19.176 13.484 -4.407 1.00 96.88 593 VAL A O 1
ATOM 4740 N N . ALA A 1 594 ? 19.115 11.820 -2.900 1.00 96.56 594 ALA A N 1
ATOM 4741 C CA . ALA A 1 594 ? 20.163 12.339 -2.024 1.00 96.56 594 ALA A CA 1
ATOM 4742 C C . ALA A 1 594 ? 21.383 11.418 -1.930 1.00 96.56 594 ALA A C 1
ATOM 4744 O O . ALA A 1 594 ? 22.466 11.900 -1.616 1.00 96.56 594 ALA A O 1
ATOM 4745 N N . ASP A 1 595 ? 21.217 10.120 -2.182 1.00 97.25 595 ASP A N 1
ATOM 4746 C CA . ASP A 1 595 ? 22.283 9.122 -2.097 1.00 97.25 595 ASP A CA 1
ATOM 4747 C C . ASP A 1 595 ? 21.884 7.891 -2.924 1.00 97.25 595 ASP A C 1
ATOM 4749 O O . ASP A 1 595 ? 20.709 7.513 -2.943 1.00 97.25 595 ASP A O 1
ATOM 4753 N N . ILE A 1 596 ? 22.848 7.290 -3.619 1.00 97.06 596 ILE A N 1
ATOM 4754 C CA . ILE A 1 596 ? 22.675 6.066 -4.411 1.00 97.06 596 ILE A CA 1
ATOM 4755 C C . ILE A 1 596 ? 23.846 5.157 -4.062 1.00 97.06 596 ILE A C 1
ATOM 4757 O O . ILE A 1 596 ? 24.999 5.575 -4.165 1.00 97.06 596 ILE A O 1
ATOM 4761 N N . ARG A 1 597 ? 23.560 3.927 -3.635 1.00 96.31 597 ARG A N 1
ATOM 4762 C CA . ARG A 1 597 ? 24.592 2.959 -3.251 1.00 96.31 597 ARG A CA 1
ATOM 4763 C C . ARG A 1 597 ? 24.323 1.607 -3.863 1.00 96.31 597 ARG A C 1
ATOM 4765 O O . ARG A 1 597 ? 23.188 1.145 -3.870 1.00 96.31 597 ARG A O 1
ATOM 4772 N N . GLU A 1 598 ? 25.381 0.960 -4.309 1.00 96.12 598 GLU A N 1
ATOM 4773 C CA . GLU A 1 598 ? 25.324 -0.441 -4.688 1.00 96.12 598 GLU A CA 1
ATOM 4774 C C . GLU A 1 598 ? 25.267 -1.318 -3.433 1.00 96.12 598 GLU A C 1
ATOM 4776 O O . GLU A 1 598 ? 25.964 -1.063 -2.448 1.00 96.12 598 GLU A O 1
ATOM 4781 N N . ILE A 1 599 ? 24.402 -2.328 -3.452 1.00 94.94 599 ILE A N 1
ATOM 4782 C CA . ILE A 1 599 ? 24.264 -3.316 -2.383 1.00 94.94 599 ILE A CA 1
ATOM 4783 C C . ILE A 1 599 ? 24.248 -4.729 -2.989 1.00 94.94 599 ILE A C 1
ATOM 4785 O O . ILE A 1 599 ? 23.928 -4.880 -4.176 1.00 94.94 599 ILE A O 1
ATOM 4789 N N . PRO A 1 600 ? 24.549 -5.772 -2.191 1.00 93.06 600 PRO A N 1
ATOM 4790 C CA . PRO A 1 600 ? 24.502 -7.147 -2.667 1.00 93.06 600 PRO A CA 1
ATOM 4791 C C . PRO A 1 600 ? 23.146 -7.524 -3.269 1.00 93.06 600 PRO A C 1
ATOM 4793 O O . PRO A 1 600 ? 22.088 -7.077 -2.815 1.00 93.06 600 PRO A O 1
ATOM 4796 N N . GLY A 1 601 ? 23.201 -8.378 -4.285 1.00 87.81 601 GLY A N 1
ATOM 4797 C CA . GLY A 1 601 ? 22.044 -8.967 -4.932 1.00 87.81 601 GLY A CA 1
ATOM 4798 C C . GLY A 1 601 ? 21.136 -9.777 -4.011 1.00 87.81 601 GLY A C 1
ATOM 4799 O O . GLY A 1 601 ? 21.505 -10.188 -2.911 1.00 87.81 601 GLY A O 1
ATOM 4800 N N . SER A 1 602 ? 19.917 -10.027 -4.479 1.00 91.06 602 SER A N 1
ATOM 4801 C CA . SER A 1 602 ? 18.965 -10.906 -3.801 1.00 91.06 602 SER A CA 1
ATOM 4802 C C . SER A 1 602 ? 17.944 -11.477 -4.790 1.00 91.06 602 SER A C 1
ATOM 4804 O O . SER A 1 6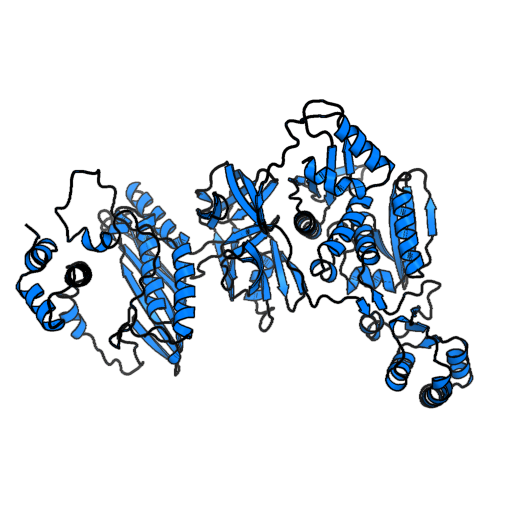02 ? 18.014 -11.245 -6.000 1.00 91.06 602 SER A O 1
ATOM 4806 N N . THR A 1 603 ? 16.992 -12.258 -4.280 1.00 89.75 603 THR A N 1
ATOM 4807 C CA . THR A 1 603 ? 15.791 -12.584 -5.057 1.00 89.75 603 THR A CA 1
ATOM 4808 C C . THR A 1 603 ? 14.932 -11.336 -5.162 1.00 89.75 603 THR A C 1
ATOM 4810 O O . THR A 1 603 ? 14.593 -10.743 -4.142 1.00 89.75 603 THR A O 1
ATOM 4813 N N . VAL A 1 604 ? 14.578 -10.964 -6.382 1.00 89.69 604 VAL A N 1
ATOM 4814 C CA . VAL A 1 604 ? 13.849 -9.741 -6.696 1.00 89.69 604 VAL A CA 1
ATOM 4815 C C . VAL A 1 604 ? 12.487 -10.070 -7.286 1.00 89.69 604 VAL A C 1
ATOM 4817 O O . VAL A 1 604 ? 12.303 -11.129 -7.895 1.00 89.69 604 VAL A O 1
ATOM 4820 N N . TYR A 1 605 ? 11.544 -9.159 -7.085 1.00 90.50 605 TYR A N 1
ATOM 4821 C CA . TYR A 1 605 ? 10.147 -9.333 -7.450 1.00 90.50 605 TYR A CA 1
ATOM 4822 C C . TYR A 1 605 ? 9.618 -8.117 -8.183 1.00 90.50 605 TYR A C 1
ATOM 4824 O O . TYR A 1 605 ? 10.090 -7.002 -7.975 1.00 90.50 605 TYR A O 1
ATOM 4832 N N . ASP A 1 606 ? 8.598 -8.333 -8.996 1.00 88.56 606 ASP A N 1
ATOM 4833 C CA . ASP A 1 606 ? 7.840 -7.244 -9.587 1.00 88.56 606 ASP A CA 1
ATOM 4834 C C . ASP A 1 606 ? 6.392 -7.660 -9.846 1.00 88.56 606 ASP A C 1
ATOM 4836 O O . ASP A 1 606 ? 6.020 -8.819 -9.633 1.00 88.56 606 ASP A O 1
ATOM 4840 N N . LEU A 1 607 ? 5.569 -6.720 -10.290 1.00 86.31 607 LEU A N 1
ATOM 4841 C CA . LEU A 1 607 ? 4.155 -6.926 -10.562 1.00 86.31 607 LEU A CA 1
ATOM 4842 C C . LEU A 1 607 ? 3.714 -6.162 -11.798 1.00 86.31 607 LEU A C 1
ATOM 4844 O O . LEU A 1 607 ? 4.074 -5.009 -11.970 1.00 86.31 607 LEU A O 1
ATOM 4848 N N . GLU A 1 608 ? 2.889 -6.783 -12.632 1.00 81.81 608 GLU A N 1
ATOM 4849 C CA . GLU A 1 608 ? 2.219 -6.097 -13.730 1.00 81.81 608 GLU A CA 1
ATOM 4850 C C . GLU A 1 608 ? 0.860 -5.587 -13.272 1.00 81.81 608 GLU A C 1
ATOM 4852 O O . GLU A 1 608 ? 0.070 -6.342 -12.699 1.00 81.81 608 GLU A O 1
ATOM 4857 N N . VAL A 1 609 ? 0.582 -4.317 -13.553 1.00 84.12 609 VAL A N 1
ATOM 4858 C CA . VAL A 1 609 ? -0.686 -3.666 -13.218 1.00 84.12 609 VAL A CA 1
ATOM 4859 C C . VAL A 1 609 ? -1.409 -3.198 -14.462 1.00 84.12 609 VAL A C 1
ATOM 4861 O O . VAL A 1 609 ? -0.794 -2.831 -15.459 1.00 84.12 609 VAL A O 1
ATOM 4864 N N . GLU A 1 610 ? -2.729 -3.216 -14.373 1.00 79.75 610 GLU A N 1
ATOM 4865 C CA . GLU A 1 610 ? -3.630 -2.775 -15.429 1.00 79.75 610 GLU A CA 1
ATOM 4866 C C . GLU A 1 610 ? -3.566 -1.245 -15.613 1.00 79.75 610 GLU A C 1
ATOM 4868 O O . GLU A 1 610 ? -3.666 -0.490 -14.642 1.00 79.75 610 GLU A O 1
ATOM 4873 N N . ASN A 1 611 ? -3.434 -0.809 -16.869 1.00 77.88 611 ASN A N 1
ATOM 4874 C CA . ASN A 1 611 ? -3.546 0.563 -17.390 1.00 77.88 611 ASN A CA 1
ATOM 4875 C C . ASN A 1 611 ? -2.484 1.577 -16.947 1.00 77.88 611 ASN A C 1
ATOM 4877 O O . ASN A 1 611 ? -1.950 2.306 -17.777 1.00 77.88 611 ASN A O 1
ATOM 4881 N N . THR A 1 612 ? -2.212 1.707 -15.648 1.00 81.75 612 THR A N 1
ATOM 4882 C CA . THR A 1 612 ? -1.356 2.804 -15.169 1.00 81.75 612 THR A CA 1
ATOM 4883 C C . THR A 1 612 ? 0.119 2.501 -15.313 1.00 81.75 612 THR A C 1
ATOM 4885 O O . THR A 1 612 ? 0.900 3.442 -15.368 1.00 81.75 612 THR A O 1
ATOM 4888 N N . HIS A 1 613 ? 0.506 1.221 -15.318 1.00 81.75 613 HIS A N 1
ATOM 4889 C CA . HIS A 1 613 ? 1.904 0.775 -15.265 1.00 81.75 613 HIS A CA 1
ATOM 4890 C C . HIS A 1 613 ? 2.680 1.260 -14.026 1.00 81.75 613 HIS A C 1
ATOM 4892 O O . HIS A 1 613 ? 3.892 1.093 -13.916 1.00 81.75 613 HIS A O 1
ATOM 4898 N N . LEU A 1 614 ? 1.980 1.840 -13.047 1.00 88.38 614 LEU A N 1
ATOM 4899 C CA . LEU A 1 614 ? 2.561 2.425 -11.847 1.00 88.38 614 LEU A CA 1
ATOM 4900 C C . LEU A 1 614 ? 2.038 1.729 -10.601 1.00 88.38 614 LEU A C 1
ATOM 4902 O O . LEU A 1 614 ? 0.875 1.335 -10.528 1.00 88.38 614 LEU A O 1
ATOM 4906 N N . PHE A 1 615 ? 2.854 1.672 -9.560 1.00 92.31 615 PHE A N 1
ATOM 4907 C CA . PHE A 1 615 ? 2.399 1.296 -8.228 1.00 92.31 615 PHE A CA 1
ATOM 4908 C C . PHE A 1 615 ? 3.206 2.001 -7.142 1.00 92.31 615 PHE A C 1
ATOM 4910 O O . PHE A 1 615 ? 4.311 2.501 -7.360 1.00 92.31 615 PHE A O 1
ATOM 4917 N N . VAL A 1 616 ? 2.619 2.073 -5.952 1.00 93.94 616 VAL A N 1
ATOM 4918 C CA . VAL A 1 616 ? 3.219 2.714 -4.785 1.00 93.94 616 VAL A CA 1
ATOM 4919 C C . VAL A 1 616 ? 3.948 1.680 -3.939 1.00 93.94 616 VAL A C 1
ATOM 4921 O O . VAL A 1 616 ? 3.370 0.663 -3.550 1.00 93.94 616 VAL A O 1
ATOM 4924 N N . THR A 1 617 ? 5.198 1.988 -3.608 1.00 93.12 617 THR A N 1
ATOM 4925 C CA . THR A 1 617 ? 6.076 1.170 -2.774 1.00 93.12 617 THR A CA 1
ATOM 4926 C C . THR A 1 617 ? 6.531 1.905 -1.502 1.00 93.12 617 THR A C 1
ATOM 4928 O O . THR A 1 617 ? 5.962 2.936 -1.123 1.00 93.12 617 THR A O 1
ATOM 4931 N N . SER A 1 618 ? 7.529 1.363 -0.802 1.00 92.81 618 SER A N 1
ATOM 4932 C CA . SER A 1 618 ? 8.064 1.829 0.481 1.00 92.81 618 SER A CA 1
ATOM 4933 C C . SER A 1 618 ? 8.173 3.348 0.605 1.00 92.81 618 SER A C 1
ATOM 4935 O O . SER A 1 618 ? 8.713 4.054 -0.252 1.00 92.81 618 SER A O 1
ATOM 4937 N N . GLY A 1 619 ? 7.678 3.872 1.727 1.00 91.31 619 GLY A N 1
ATOM 4938 C CA . GLY A 1 619 ? 7.669 5.299 2.015 1.00 91.31 619 GLY A CA 1
ATOM 4939 C C . GLY A 1 619 ? 6.783 6.127 1.076 1.00 91.31 619 GLY A C 1
ATOM 4940 O O . GLY A 1 619 ? 6.916 7.354 1.036 1.00 91.31 619 GLY A O 1
ATOM 4941 N N . GLY A 1 620 ? 5.897 5.472 0.325 1.00 92.75 620 GLY A N 1
ATOM 4942 C CA . GLY A 1 620 ? 4.976 6.098 -0.611 1.00 92.75 620 GLY A CA 1
ATOM 4943 C C . GLY A 1 620 ? 5.596 6.445 -1.963 1.00 92.75 620 GLY A C 1
ATOM 4944 O O . GLY A 1 620 ? 4.983 7.214 -2.692 1.00 92.75 620 GLY A O 1
ATOM 4945 N N . LEU A 1 621 ? 6.794 5.948 -2.299 1.00 94.62 621 LEU A N 1
ATOM 4946 C CA . LEU A 1 621 ? 7.417 6.185 -3.608 1.00 94.62 621 LEU A CA 1
ATOM 4947 C C . LEU A 1 621 ? 6.579 5.558 -4.722 1.00 94.62 621 LEU A C 1
ATOM 4949 O O . LEU A 1 621 ? 6.148 4.417 -4.594 1.00 94.62 621 LEU A O 1
ATOM 4953 N N . ILE A 1 622 ? 6.360 6.292 -5.808 1.00 93.25 622 ILE A N 1
ATOM 4954 C CA . ILE A 1 622 ? 5.695 5.758 -6.999 1.00 93.25 622 ILE A CA 1
ATOM 4955 C C . ILE A 1 622 ? 6.771 5.211 -7.933 1.00 93.25 622 ILE A C 1
ATOM 4957 O O . ILE A 1 622 ? 7.755 5.891 -8.232 1.00 93.25 622 ILE A O 1
ATOM 4961 N N . THR A 1 623 ? 6.588 3.976 -8.378 1.00 87.38 623 THR A N 1
ATOM 4962 C CA . THR A 1 623 ? 7.499 3.291 -9.290 1.00 87.38 623 THR A CA 1
ATOM 4963 C C . THR A 1 623 ? 6.725 2.640 -10.429 1.00 87.38 623 THR A C 1
ATOM 4965 O O . THR A 1 623 ? 5.500 2.540 -10.367 1.00 87.38 623 THR A O 1
ATOM 4968 N N . HIS A 1 624 ? 7.440 2.249 -11.478 1.00 83.69 624 HIS A N 1
ATOM 4969 C CA . HIS A 1 624 ? 6.872 1.639 -12.672 1.00 83.69 624 HIS A CA 1
ATOM 4970 C C . HIS A 1 624 ? 7.088 0.120 -12.642 1.00 83.69 624 HIS A C 1
ATOM 4972 O O . HIS A 1 624 ? 8.077 -0.349 -12.074 1.00 83.69 624 HIS A O 1
ATOM 4978 N N . ASN A 1 625 ? 6.172 -0.638 -13.243 1.00 75.06 625 ASN A N 1
ATOM 4979 C CA . ASN A 1 625 ? 6.313 -2.084 -13.406 1.00 75.06 625 ASN A CA 1
ATOM 4980 C C . ASN A 1 625 ? 7.268 -2.483 -14.543 1.00 75.06 625 ASN A C 1
ATOM 4982 O O . ASN A 1 625 ? 7.679 -1.677 -15.371 1.00 75.06 625 ASN A O 1
ATOM 4986 N N . CYS A 1 626 ? 7.625 -3.753 -14.626 1.00 68.25 626 CYS A N 1
ATOM 4987 C CA . CYS A 1 626 ? 8.297 -4.343 -15.772 1.00 68.25 626 CYS A CA 1
ATOM 4988 C C . CYS A 1 626 ? 7.309 -4.593 -16.918 1.00 68.25 626 CYS A C 1
ATOM 4990 O O . CYS A 1 626 ? 6.093 -4.680 -16.717 1.00 68.25 626 CYS A O 1
ATOM 4992 N N . ILE A 1 627 ? 7.847 -4.775 -18.131 1.00 66.81 627 ILE A N 1
ATOM 4993 C CA . ILE A 1 627 ? 7.072 -5.338 -19.249 1.00 66.81 627 ILE A CA 1
ATOM 4994 C C . ILE A 1 627 ? 6.596 -6.749 -18.879 1.00 66.81 627 ILE A C 1
ATOM 4996 O O . ILE A 1 627 ? 5.474 -7.133 -19.215 1.00 66.81 627 ILE A O 1
ATOM 5000 N N . GLY A 1 628 ? 7.431 -7.491 -18.143 1.00 62.31 628 GLY A N 1
ATOM 5001 C CA . GLY A 1 628 ? 7.049 -8.773 -17.570 1.00 62.31 628 GLY A CA 1
ATOM 5002 C C . GLY A 1 628 ? 7.150 -9.943 -18.544 1.00 62.31 628 GLY A C 1
ATOM 5003 O O . GLY A 1 628 ? 6.380 -10.895 -18.435 1.00 62.31 628 GLY A O 1
ATOM 5004 N N . ILE A 1 629 ? 8.071 -9.880 -19.509 1.00 72.94 629 ILE A N 1
ATOM 5005 C CA . ILE A 1 629 ? 8.349 -10.997 -20.418 1.00 72.94 629 ILE A CA 1
ATOM 5006 C C . ILE A 1 629 ? 9.671 -11.631 -19.968 1.00 72.94 629 ILE A C 1
ATOM 5008 O O . ILE A 1 629 ? 10.722 -11.009 -20.116 1.00 72.94 629 ILE A O 1
ATOM 5012 N N . PRO A 1 630 ? 9.646 -12.819 -19.344 1.00 70.62 630 PRO A N 1
ATOM 5013 C CA . PRO A 1 630 ? 10.865 -13.471 -18.891 1.00 70.62 630 PRO A CA 1
ATOM 5014 C C . PRO A 1 630 ? 11.663 -14.026 -20.074 1.00 70.62 630 PRO A C 1
ATOM 5016 O O . PRO A 1 630 ? 11.094 -14.693 -20.936 1.00 70.62 630 PRO A O 1
ATOM 5019 N N . THR A 1 631 ? 12.985 -13.859 -20.062 1.00 76.81 631 THR A N 1
ATOM 5020 C CA . THR A 1 631 ? 13.881 -14.728 -20.837 1.00 76.81 631 THR A CA 1
ATOM 5021 C C . THR A 1 631 ? 13.892 -16.107 -20.182 1.00 76.81 631 THR A C 1
ATOM 5023 O O . THR A 1 631 ? 14.427 -16.275 -19.085 1.00 76.81 631 THR A O 1
ATOM 5026 N N . VAL A 1 632 ? 13.230 -17.082 -20.809 1.00 76.88 632 VAL A N 1
ATOM 5027 C CA . VAL A 1 632 ? 13.027 -18.435 -20.247 1.00 76.88 632 VAL A CA 1
ATOM 5028 C C . VAL A 1 632 ? 14.047 -19.448 -20.748 1.00 76.88 632 VAL A C 1
ATOM 5030 O O . VAL A 1 632 ? 14.251 -20.479 -20.111 1.00 76.88 632 VAL A O 1
ATOM 5033 N N . ALA A 1 633 ? 14.682 -19.161 -21.879 1.00 71.69 633 ALA A N 1
ATOM 5034 C CA . ALA A 1 633 ? 15.745 -19.966 -22.447 1.00 71.69 633 ALA A CA 1
ATOM 5035 C C . ALA A 1 633 ? 16.744 -19.047 -23.150 1.00 71.69 633 ALA A C 1
ATOM 5037 O O . ALA A 1 633 ? 16.391 -17.979 -23.638 1.00 71.69 633 ALA A O 1
ATOM 5038 N N . GLY A 1 634 ? 18.002 -19.453 -23.186 1.00 76.12 634 GLY A N 1
ATOM 5039 C CA . GLY A 1 634 ? 19.009 -18.724 -23.927 1.00 76.12 634 GLY A CA 1
ATOM 5040 C C . GLY A 1 634 ? 20.346 -19.429 -23.875 1.00 76.12 634 GLY A C 1
ATOM 5041 O O . GLY A 1 634 ? 20.629 -20.193 -22.951 1.00 76.12 634 GLY A O 1
ATOM 5042 N N . GLU A 1 635 ? 21.154 -19.195 -24.892 1.00 87.69 635 GLU A N 1
ATOM 5043 C CA . GLU A 1 635 ? 22.469 -19.801 -25.035 1.00 87.69 635 GLU A CA 1
ATOM 5044 C C . GLU A 1 635 ? 23.509 -18.726 -25.312 1.00 87.69 635 GLU A C 1
ATOM 5046 O O . GLU A 1 635 ? 23.294 -17.830 -26.123 1.00 87.69 635 GLU A O 1
ATOM 5051 N N . VAL A 1 636 ? 24.659 -18.834 -24.651 1.00 92.19 636 VAL A N 1
ATOM 5052 C CA . VAL A 1 636 ? 25.803 -17.950 -24.873 1.00 92.19 636 VAL A CA 1
ATOM 5053 C C . VAL A 1 636 ? 26.979 -18.806 -25.316 1.00 92.19 636 VAL A C 1
ATOM 5055 O O . VAL A 1 636 ? 27.337 -19.764 -24.635 1.00 92.19 636 VAL A O 1
ATOM 5058 N N . GLY A 1 637 ? 27.573 -18.465 -26.457 1.00 93.94 637 GLY A N 1
ATOM 5059 C CA . GLY A 1 637 ? 28.774 -19.120 -26.975 1.00 93.94 637 GLY A CA 1
ATOM 5060 C C . GLY A 1 637 ? 29.880 -18.113 -27.262 1.00 93.94 637 GLY A C 1
ATOM 5061 O O . GLY A 1 637 ? 29.603 -16.998 -27.702 1.00 93.94 637 GLY A O 1
ATOM 5062 N N . PHE A 1 638 ? 31.130 -18.515 -27.036 1.00 95.50 638 PHE A N 1
ATOM 5063 C CA . PHE A 1 638 ? 32.297 -17.669 -27.274 1.00 95.50 638 PHE A CA 1
ATOM 5064 C C . PHE A 1 638 ? 33.198 -18.276 -28.351 1.00 95.50 638 PHE A C 1
ATOM 5066 O O . PHE A 1 638 ? 33.559 -19.449 -28.268 1.00 95.50 638 PHE A O 1
ATOM 5073 N N . ASN A 1 639 ? 33.528 -17.494 -29.378 1.00 94.50 639 ASN A N 1
ATOM 5074 C CA . ASN A 1 639 ? 34.486 -17.852 -30.421 1.00 94.50 639 ASN A CA 1
ATOM 5075 C C . ASN A 1 639 ? 35.025 -16.585 -31.099 1.00 94.50 639 ASN A C 1
ATOM 5077 O O . ASN A 1 639 ? 34.261 -15.667 -31.401 1.00 94.50 639 ASN A O 1
ATOM 5081 N N . ASP A 1 640 ? 36.320 -16.544 -31.395 1.00 91.19 640 ASP A N 1
ATOM 5082 C CA . ASP A 1 640 ? 36.961 -15.377 -32.010 1.00 91.19 640 ASP A CA 1
ATOM 5083 C C . ASP A 1 640 ? 36.417 -15.015 -33.400 1.00 91.19 640 ASP A C 1
ATOM 5085 O O . ASP A 1 640 ? 36.561 -13.866 -33.824 1.00 91.19 640 ASP A O 1
ATOM 5089 N N . CYS A 1 641 ? 35.715 -15.922 -34.090 1.00 91.81 641 CYS A N 1
ATOM 5090 C CA . CYS A 1 641 ? 35.027 -15.591 -35.341 1.00 91.81 641 CYS A CA 1
ATOM 5091 C C . CYS A 1 641 ? 33.980 -14.468 -35.183 1.00 91.81 641 CYS A C 1
ATOM 5093 O O . CYS A 1 641 ? 33.688 -13.770 -36.151 1.00 91.81 641 CYS A O 1
ATOM 5095 N N . TYR A 1 642 ? 33.479 -14.228 -33.965 1.00 91.44 642 TYR A N 1
ATOM 5096 C CA . TYR A 1 642 ? 32.522 -13.160 -33.653 1.00 91.44 642 TYR A CA 1
ATOM 5097 C C . TYR A 1 642 ? 33.182 -11.825 -33.264 1.00 91.44 642 TYR A C 1
ATOM 5099 O O . TYR A 1 642 ? 32.508 -10.903 -32.804 1.00 91.44 642 TYR A O 1
ATOM 5107 N N . LYS A 1 643 ? 34.506 -11.681 -33.418 1.00 87.62 643 LYS A N 1
ATOM 5108 C CA . LYS A 1 643 ? 35.242 -10.472 -32.998 1.00 87.62 643 LYS A CA 1
ATOM 5109 C C . LYS A 1 643 ? 34.860 -9.229 -33.802 1.00 87.62 643 LYS A C 1
ATOM 5111 O O . LYS A 1 643 ? 34.834 -8.118 -33.267 1.00 87.62 643 LYS A O 1
ATOM 5116 N N . THR A 1 644 ? 34.558 -9.413 -35.082 1.00 84.31 644 THR A N 1
ATOM 5117 C CA . THR A 1 644 ? 34.145 -8.341 -35.996 1.00 84.31 644 THR A CA 1
ATOM 5118 C C . THR A 1 644 ? 32.635 -8.129 -36.004 1.00 84.31 644 THR A C 1
ATOM 5120 O O . THR A 1 644 ? 32.201 -7.002 -36.231 1.00 84.31 644 THR A O 1
ATOM 5123 N N . ASN A 1 645 ? 31.848 -9.167 -35.710 1.00 84.56 645 ASN A N 1
ATOM 5124 C CA . ASN A 1 645 ? 30.393 -9.104 -35.642 1.00 84.56 645 ASN A CA 1
ATOM 5125 C C . ASN A 1 645 ? 29.854 -10.147 -34.652 1.00 84.56 645 ASN A C 1
ATOM 5127 O O . ASN A 1 645 ? 30.005 -11.349 -34.874 1.00 84.56 645 ASN A O 1
ATOM 5131 N N . CYS A 1 646 ? 29.227 -9.694 -33.570 1.00 91.19 646 CYS A N 1
ATOM 5132 C CA . CYS A 1 646 ? 28.527 -10.572 -32.640 1.00 91.19 646 CYS A CA 1
ATOM 5133 C C . CYS A 1 646 ? 27.265 -11.180 -33.271 1.00 91.19 646 CYS A C 1
ATOM 5135 O O . CYS A 1 646 ? 26.732 -10.670 -34.256 1.00 91.19 646 CYS A O 1
ATOM 5137 N N . LEU A 1 647 ? 26.775 -12.275 -32.690 1.00 92.31 647 LEU A N 1
ATOM 5138 C CA . LEU A 1 647 ? 25.457 -12.820 -33.004 1.00 92.31 647 LEU A CA 1
ATOM 5139 C C . LEU A 1 647 ? 24.526 -12.517 -31.835 1.00 92.31 647 LEU A C 1
ATOM 5141 O O . LEU A 1 647 ? 24.739 -13.001 -30.726 1.00 92.31 647 LEU A O 1
ATOM 5145 N N . VAL A 1 648 ? 23.497 -11.720 -32.086 1.00 90.44 648 VAL A N 1
ATOM 5146 C CA . VAL A 1 648 ? 22.451 -11.364 -31.128 1.00 90.44 648 VAL A CA 1
ATOM 5147 C C . VAL A 1 648 ? 21.129 -11.803 -31.729 1.00 90.44 648 VAL A C 1
ATOM 5149 O O . VAL A 1 648 ? 20.452 -11.033 -32.406 1.00 90.44 648 VAL A O 1
ATOM 5152 N N . GLY A 1 649 ? 20.808 -13.080 -31.544 1.00 90.38 649 GLY A N 1
ATOM 5153 C CA . GLY A 1 649 ? 19.519 -13.641 -31.914 1.00 90.38 649 GLY A CA 1
ATOM 5154 C C . GLY A 1 649 ? 18.552 -13.512 -30.749 1.00 90.38 649 GLY A C 1
ATOM 5155 O O . GLY A 1 649 ? 18.870 -13.936 -29.639 1.00 90.38 649 GLY A O 1
ATOM 5156 N N . VAL A 1 650 ? 17.389 -12.934 -31.004 1.00 89.06 650 VAL A N 1
ATOM 5157 C CA . VAL A 1 650 ? 16.346 -12.724 -30.003 1.00 89.06 650 VAL A CA 1
ATOM 5158 C C . VAL A 1 650 ? 15.035 -13.293 -30.521 1.00 89.06 650 VAL A C 1
ATOM 5160 O O . VAL A 1 650 ? 14.678 -13.102 -31.685 1.00 89.06 650 VAL A O 1
ATOM 5163 N N . MET A 1 651 ? 14.311 -13.9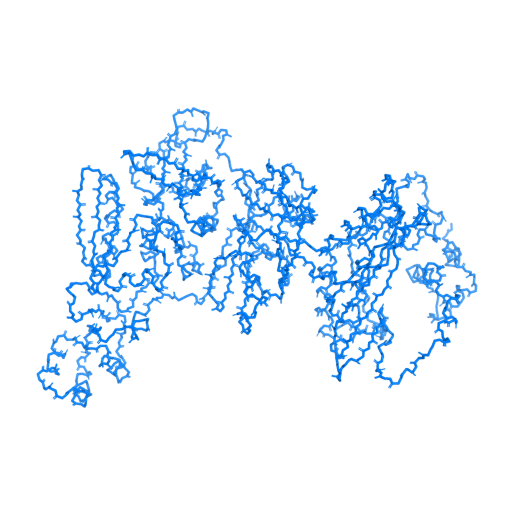99 -29.658 1.00 91.19 651 MET A N 1
ATOM 5164 C CA . MET A 1 651 ? 13.033 -14.618 -29.993 1.00 91.19 651 MET A CA 1
ATOM 5165 C C . MET A 1 651 ? 11.968 -14.235 -28.982 1.00 91.19 651 MET A C 1
ATOM 5167 O O . MET A 1 651 ? 12.217 -14.273 -27.781 1.00 91.19 651 MET A O 1
ATOM 5171 N N . CYS A 1 652 ? 10.760 -13.936 -29.446 1.00 90.69 652 CYS A N 1
ATOM 5172 C CA . CYS A 1 652 ? 9.598 -13.744 -28.593 1.00 90.69 652 CYS A CA 1
ATOM 5173 C C . CYS A 1 652 ? 8.559 -14.822 -28.880 1.00 90.69 652 CYS A C 1
ATOM 5175 O O . CYS A 1 652 ? 8.315 -15.172 -30.036 1.00 90.69 652 CYS A O 1
ATOM 5177 N N . ILE A 1 653 ? 7.944 -15.338 -27.819 1.00 91.75 653 ILE A N 1
ATOM 5178 C CA . ILE A 1 653 ? 6.828 -16.278 -27.876 1.00 91.75 653 ILE A CA 1
ATOM 5179 C C . ILE A 1 653 ? 5.596 -15.593 -27.295 1.00 91.75 653 ILE A C 1
ATOM 5181 O O . ILE A 1 653 ? 5.655 -15.027 -26.198 1.00 91.75 653 ILE A O 1
ATOM 5185 N N . GLY A 1 654 ? 4.471 -15.693 -27.998 1.00 90.88 654 GLY A N 1
ATOM 5186 C CA . GLY A 1 654 ? 3.173 -15.199 -27.553 1.00 90.88 654 GLY A CA 1
ATOM 5187 C C . GLY A 1 654 ? 2.063 -16.234 -27.658 1.00 90.88 654 GLY A C 1
ATOM 5188 O O . GLY A 1 654 ? 2.214 -17.267 -28.308 1.00 90.88 654 GLY A O 1
ATOM 5189 N N . I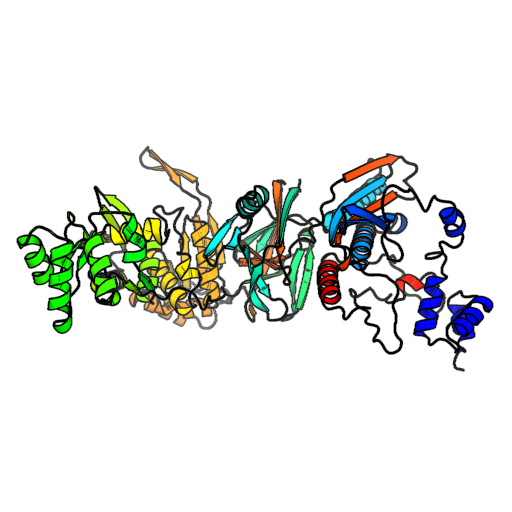LE A 1 655 ? 0.938 -15.943 -27.008 1.00 91.38 655 ILE A N 1
ATOM 5190 C CA . ILE A 1 655 ? -0.285 -16.750 -27.088 1.00 91.38 655 ILE A CA 1
ATOM 5191 C C . ILE A 1 655 ? -1.498 -15.879 -27.409 1.00 91.38 655 ILE A C 1
ATOM 5193 O O . ILE A 1 655 ? -1.589 -14.748 -26.927 1.00 91.38 655 ILE A O 1
ATOM 5197 N N . ALA A 1 656 ? -2.421 -16.423 -28.197 1.00 89.44 656 ALA A N 1
ATOM 5198 C CA . ALA A 1 656 ? -3.687 -15.787 -28.556 1.00 89.44 656 ALA A CA 1
ATOM 5199 C C . ALA A 1 656 ? -4.779 -16.831 -28.764 1.00 89.44 656 ALA A C 1
ATOM 5201 O O . ALA A 1 656 ? -4.506 -17.948 -29.218 1.00 89.44 656 ALA A O 1
ATOM 5202 N N . TRP A 1 657 ? -6.022 -16.450 -28.494 1.00 89.25 657 TRP A N 1
ATOM 5203 C CA . TRP A 1 657 ? -7.160 -17.150 -29.071 1.00 89.25 657 TRP A CA 1
ATOM 5204 C C . TRP A 1 657 ? -7.368 -16.727 -30.527 1.00 89.25 657 TRP A C 1
ATOM 5206 O O . TRP A 1 657 ? -7.055 -15.610 -30.914 1.00 89.25 657 TRP A O 1
ATOM 5216 N N . GLU A 1 658 ? -7.937 -17.611 -31.342 1.00 89.62 658 GLU A N 1
ATOM 5217 C CA . GLU A 1 658 ? -8.124 -17.393 -32.782 1.00 89.62 658 GLU A CA 1
ATOM 5218 C C . GLU A 1 658 ? -8.917 -16.118 -33.097 1.00 89.62 658 GLU A C 1
ATOM 5220 O O . GLU A 1 658 ? -8.591 -15.411 -34.041 1.00 89.62 658 GLU A O 1
ATOM 5225 N N . HIS A 1 659 ? -9.909 -15.784 -32.269 1.00 86.06 659 HIS A N 1
ATOM 5226 C CA . HIS A 1 659 ? -10.712 -14.566 -32.415 1.00 86.06 659 HIS A CA 1
ATOM 5227 C C . HIS A 1 659 ? -9.977 -13.277 -32.004 1.00 86.06 659 HIS A C 1
ATOM 5229 O O . HIS A 1 659 ? -10.506 -12.192 -32.220 1.00 86.06 659 HIS A O 1
ATOM 5235 N N . GLU A 1 660 ? -8.803 -13.387 -31.380 1.00 85.19 660 GLU A N 1
ATOM 5236 C CA . GLU A 1 660 ? -7.941 -12.257 -31.015 1.00 85.19 660 GLU A CA 1
ATOM 5237 C C . GLU A 1 660 ? -6.872 -11.993 -32.085 1.00 85.19 660 GLU A C 1
ATOM 5239 O O . GLU A 1 660 ? -6.207 -10.962 -32.029 1.00 85.19 660 GLU A O 1
ATOM 5244 N N . LEU A 1 661 ? -6.687 -12.915 -33.042 1.00 86.69 661 LEU A N 1
ATOM 5245 C CA . LEU A 1 661 ? -5.641 -12.804 -34.051 1.00 86.69 661 LEU A CA 1
ATOM 5246 C C . LEU A 1 661 ? -5.918 -11.664 -35.032 1.00 86.69 661 LEU A C 1
ATOM 5248 O O . LEU A 1 661 ? -6.996 -11.577 -35.619 1.00 86.69 661 LEU A O 1
ATOM 5252 N N . MET A 1 662 ? -4.892 -10.849 -35.258 1.00 83.38 662 MET A N 1
ATOM 5253 C CA . MET A 1 662 ? -4.902 -9.745 -36.213 1.00 83.38 662 MET A CA 1
ATOM 5254 C C . MET A 1 662 ? -4.081 -10.088 -37.455 1.00 83.38 662 MET A C 1
ATOM 5256 O O . MET A 1 662 ? -3.052 -10.761 -37.376 1.00 83.38 662 MET A O 1
ATOM 5260 N N . THR A 1 663 ? -4.546 -9.627 -38.616 1.00 77.06 663 THR A N 1
ATOM 5261 C CA . THR A 1 663 ? -3.840 -9.785 -39.896 1.00 77.06 663 THR A CA 1
ATOM 5262 C C . THR A 1 663 ? -3.115 -8.497 -40.254 1.00 77.06 663 THR A C 1
ATOM 5264 O O . THR A 1 663 ? -3.655 -7.425 -40.007 1.00 77.06 663 THR A O 1
ATOM 5267 N N . SER A 1 664 ? -1.964 -8.572 -40.926 1.00 72.62 664 SER A N 1
ATOM 5268 C CA . SER A 1 664 ? -1.273 -7.360 -41.401 1.00 72.62 664 SER A CA 1
ATOM 5269 C C . SER A 1 664 ? -1.933 -6.708 -42.626 1.00 72.62 664 SER A C 1
ATOM 5271 O O . SER A 1 664 ? -1.483 -5.667 -43.098 1.00 72.62 664 SER A O 1
ATOM 5273 N N . ALA A 1 665 ? -2.994 -7.310 -43.172 1.00 71.56 665 ALA A N 1
ATOM 5274 C CA . ALA A 1 665 ? -3.677 -6.821 -44.361 1.00 71.56 665 ALA A CA 1
ATOM 5275 C C . ALA A 1 665 ? -4.750 -5.777 -44.017 1.00 71.56 665 ALA A C 1
ATOM 5277 O O . ALA A 1 665 ? -5.874 -6.150 -43.692 1.00 71.56 665 ALA A O 1
ATOM 5278 N N . ALA A 1 666 ? -4.433 -4.494 -44.200 1.00 70.50 666 ALA A N 1
ATOM 5279 C CA . ALA A 1 666 ? -5.417 -3.415 -44.132 1.00 70.50 666 ALA A CA 1
ATOM 5280 C C . ALA A 1 666 ? -6.402 -3.486 -45.317 1.00 70.50 666 ALA A C 1
ATOM 5282 O O . ALA A 1 666 ? -5.998 -3.668 -46.472 1.00 70.50 666 ALA A O 1
ATOM 5283 N N . LYS A 1 667 ? -7.707 -3.332 -45.058 1.00 72.19 667 LYS A N 1
ATOM 5284 C CA . LYS A 1 667 ? -8.761 -3.325 -46.096 1.00 72.19 667 LYS A CA 1
ATOM 5285 C C . LYS A 1 667 ? -9.736 -2.161 -45.910 1.00 72.19 667 LYS A C 1
ATOM 5287 O O . LYS A 1 667 ? -9.993 -1.722 -44.796 1.00 72.19 667 LYS A O 1
ATOM 5292 N N . GLY A 1 668 ? -10.339 -1.716 -47.016 1.00 73.88 668 GLY A N 1
ATOM 5293 C CA . GLY A 1 668 ? -11.383 -0.683 -47.032 1.00 73.88 668 GLY A CA 1
ATOM 5294 C C . GLY A 1 668 ? -10.842 0.727 -47.285 1.00 73.88 668 GLY A C 1
ATOM 5295 O O . GLY A 1 668 ? -10.159 1.309 -46.448 1.00 73.88 668 GLY A O 1
ATOM 5296 N N . GLY A 1 669 ? -11.156 1.288 -48.456 1.00 77.19 669 GLY A N 1
ATOM 5297 C CA . GLY A 1 669 ? -10.796 2.668 -48.790 1.00 77.19 669 GLY A CA 1
ATOM 5298 C C . GLY A 1 669 ? -11.566 3.685 -47.939 1.00 77.19 669 GLY A C 1
ATOM 5299 O O . GLY A 1 669 ? -12.743 3.485 -47.651 1.00 77.19 669 GLY A O 1
ATOM 5300 N N . GLY A 1 670 ? -10.902 4.778 -47.553 1.00 77.25 670 GLY A N 1
ATOM 5301 C CA . GLY A 1 670 ? -11.480 5.842 -46.718 1.00 77.25 670 GLY A CA 1
ATOM 5302 C C . GLY A 1 670 ? -11.245 5.686 -45.211 1.00 77.25 670 GLY A C 1
ATOM 5303 O O . GLY A 1 670 ? -11.593 6.591 -44.455 1.00 77.25 670 GLY A O 1
ATOM 5304 N N . ASN A 1 671 ? -10.626 4.586 -44.770 1.00 77.25 671 ASN A N 1
ATOM 5305 C CA . ASN A 1 671 ? -10.199 4.408 -43.383 1.00 77.25 671 ASN A CA 1
ATOM 5306 C C . ASN A 1 671 ? -9.033 5.345 -43.028 1.00 77.25 671 ASN A C 1
ATOM 5308 O O . ASN A 1 671 ? -8.164 5.626 -43.855 1.00 77.25 671 ASN A O 1
ATOM 5312 N N . ALA A 1 672 ? -9.000 5.814 -41.780 1.00 77.12 672 ALA A N 1
ATOM 5313 C CA . ALA A 1 672 ? -7.898 6.627 -41.278 1.00 77.12 672 ALA A CA 1
ATOM 5314 C C . ALA A 1 672 ? -6.672 5.752 -40.973 1.00 77.12 672 ALA A C 1
ATOM 5316 O O . ALA A 1 672 ? -6.782 4.755 -40.261 1.00 77.12 672 ALA A O 1
ATOM 5317 N N . VAL A 1 673 ? -5.497 6.159 -41.459 1.00 74.62 673 VAL A N 1
ATOM 5318 C CA . VAL A 1 673 ? -4.213 5.550 -41.086 1.00 74.62 673 VAL A CA 1
ATOM 5319 C C . VAL A 1 673 ? -3.658 6.301 -39.880 1.00 74.62 673 VAL A C 1
ATOM 5321 O O . VAL A 1 673 ? -3.424 7.508 -39.946 1.00 74.62 673 VAL A O 1
ATOM 5324 N N . VAL A 1 674 ? -3.462 5.593 -38.768 1.00 71.06 674 VAL A N 1
ATOM 5325 C CA . VAL A 1 674 ? -2.976 6.177 -37.512 1.00 71.06 674 VAL A CA 1
ATOM 5326 C C . VAL A 1 674 ? -1.588 5.630 -37.207 1.00 71.06 674 VAL A C 1
ATOM 5328 O O . VAL A 1 674 ? -1.427 4.448 -36.919 1.00 71.06 674 VAL A O 1
ATOM 5331 N N . TYR A 1 675 ? -0.581 6.500 -37.263 1.00 70.94 675 TYR A N 1
ATOM 5332 C CA . TYR A 1 675 ? 0.791 6.160 -36.899 1.00 70.94 675 TYR A CA 1
ATOM 5333 C C . TYR A 1 675 ? 1.027 6.431 -35.410 1.00 70.94 675 TYR A C 1
ATOM 5335 O O . TYR A 1 675 ? 0.824 7.552 -34.939 1.00 70.94 675 TYR A O 1
ATOM 5343 N N . VAL A 1 676 ? 1.452 5.409 -34.663 1.00 65.62 676 VAL A N 1
ATOM 5344 C CA . VAL A 1 676 ? 1.666 5.490 -33.211 1.00 65.62 676 VAL A CA 1
ATOM 5345 C C . VAL A 1 676 ? 3.006 4.844 -32.862 1.00 65.62 676 VAL A C 1
ATOM 5347 O O . VAL A 1 676 ? 3.261 3.700 -33.223 1.00 65.62 676 VAL A O 1
ATOM 5350 N N . GLY A 1 677 ? 3.872 5.568 -32.153 1.00 59.56 677 GLY A N 1
ATOM 5351 C CA . GLY A 1 677 ? 5.209 5.100 -31.786 1.00 59.56 677 GLY A CA 1
ATOM 5352 C C . GLY A 1 677 ? 5.913 6.064 -30.832 1.00 59.56 677 GLY A C 1
ATOM 5353 O O . GLY A 1 677 ? 5.398 7.148 -30.548 1.00 59.56 677 GLY A O 1
ATOM 5354 N N . ASN A 1 678 ? 7.083 5.674 -30.319 1.00 53.28 678 ASN A N 1
ATOM 5355 C CA . ASN A 1 678 ? 7.912 6.579 -29.519 1.00 53.28 678 ASN A CA 1
ATOM 5356 C C . ASN A 1 678 ? 8.528 7.684 -30.399 1.00 53.28 678 ASN A C 1
ATOM 5358 O O . ASN A 1 678 ? 8.685 7.508 -31.608 1.00 53.28 678 ASN A O 1
ATOM 5362 N N . ALA A 1 679 ? 8.916 8.808 -29.789 1.00 46.88 679 ALA A N 1
ATOM 5363 C CA . ALA A 1 679 ? 9.703 9.831 -30.462 1.00 46.88 679 ALA A CA 1
ATOM 5364 C C . ALA A 1 679 ? 11.055 9.233 -30.883 1.00 46.88 679 ALA A C 1
ATOM 5366 O O . ALA A 1 679 ? 11.912 8.945 -30.047 1.00 46.88 679 ALA A O 1
ATOM 5367 N N . THR A 1 680 ? 11.238 9.030 -32.184 1.00 43.41 680 THR A N 1
ATOM 5368 C CA . THR A 1 680 ? 12.537 8.700 -32.772 1.00 43.41 680 THR A CA 1
ATOM 5369 C C . THR A 1 680 ? 13.474 9.908 -32.651 1.00 43.41 680 THR A C 1
ATOM 5371 O O . THR A 1 680 ? 13.023 11.029 -32.397 1.00 43.41 680 THR A O 1
ATOM 5374 N N . GLY A 1 681 ? 14.786 9.711 -32.812 1.00 40.12 681 GLY A N 1
ATOM 5375 C CA . GLY A 1 681 ? 15.731 10.823 -32.938 1.00 40.12 681 GLY A CA 1
ATOM 5376 C C . GLY A 1 681 ? 15.416 11.719 -34.150 1.00 40.12 681 GLY A C 1
ATOM 5377 O O . GLY A 1 681 ? 14.343 11.643 -34.750 1.00 40.12 681 GLY A O 1
ATOM 5378 N N . ARG A 1 682 ? 16.357 12.588 -34.551 1.00 36.31 682 ARG A N 1
ATOM 5379 C CA . ARG A 1 682 ? 16.211 13.501 -35.717 1.00 36.31 682 ARG A CA 1
ATOM 5380 C C . ARG A 1 682 ? 16.050 12.792 -37.079 1.00 36.31 682 ARG A C 1
ATOM 5382 O O . ARG A 1 682 ? 16.069 13.439 -38.115 1.00 36.31 682 ARG A O 1
ATOM 5389 N N . ASP A 1 683 ? 15.870 11.488 -37.055 1.00 40.72 683 ASP A N 1
ATOM 5390 C CA . ASP A 1 683 ? 15.764 10.518 -38.126 1.00 40.72 683 ASP A CA 1
ATOM 5391 C C . ASP A 1 683 ? 14.356 9.887 -38.205 1.00 40.72 683 ASP A C 1
ATOM 5393 O O . ASP A 1 683 ? 14.211 8.745 -38.626 1.00 40.72 683 ASP A O 1
ATOM 5397 N N . GLY A 1 684 ? 13.281 10.592 -37.827 1.00 39.72 684 GLY A N 1
ATOM 5398 C CA . GLY A 1 684 ? 11.915 10.099 -38.089 1.00 39.72 684 GLY A CA 1
ATOM 5399 C C . GLY A 1 684 ? 11.723 9.751 -39.570 1.00 39.72 684 GLY A C 1
ATOM 5400 O O . GLY A 1 684 ? 12.081 10.575 -40.399 1.00 39.72 684 GLY A O 1
ATOM 5401 N N . ILE A 1 685 ? 11.213 8.548 -39.896 1.00 37.00 685 ILE A N 1
ATOM 5402 C CA . ILE A 1 685 ? 11.185 7.885 -41.235 1.00 37.00 685 ILE A CA 1
ATOM 5403 C C . ILE A 1 685 ? 12.590 7.704 -41.868 1.00 37.00 685 ILE A C 1
ATOM 5405 O O . ILE A 1 685 ? 12.918 6.622 -42.352 1.00 37.00 685 ILE A O 1
ATOM 5409 N N . GLY A 1 686 ? 13.448 8.712 -41.713 1.00 37.81 686 GLY A N 1
ATOM 5410 C CA . GLY A 1 686 ? 14.897 8.767 -41.832 1.00 37.81 686 GLY A CA 1
ATOM 5411 C C . GLY A 1 686 ? 15.634 7.501 -41.432 1.00 37.81 686 GLY A C 1
ATOM 5412 O O . GLY A 1 686 ? 16.456 7.036 -42.188 1.00 37.81 686 GLY A O 1
ATOM 5413 N N . GLY A 1 687 ? 15.357 6.886 -40.284 1.00 39.22 687 GLY A N 1
ATOM 5414 C CA . GLY A 1 687 ? 16.105 5.718 -39.802 1.00 39.22 687 GLY A CA 1
ATOM 5415 C C . GLY A 1 687 ? 15.984 4.484 -40.707 1.00 39.22 687 GLY A C 1
ATOM 5416 O O . GLY A 1 687 ? 16.917 3.689 -40.778 1.00 39.22 687 GLY A O 1
ATOM 5417 N N . CYS A 1 688 ? 14.872 4.350 -41.439 1.00 34.38 688 CYS A N 1
ATOM 5418 C CA . CYS A 1 688 ? 14.732 3.366 -42.519 1.00 34.38 688 CYS A CA 1
ATOM 5419 C C . CYS A 1 688 ? 15.257 3.894 -43.867 1.00 34.38 688 CYS A C 1
ATOM 5421 O O . CYS A 1 688 ? 15.583 3.099 -44.742 1.00 34.38 688 CYS A O 1
ATOM 5423 N N . SER A 1 689 ? 15.384 5.215 -44.030 1.00 35.25 689 SER A N 1
ATOM 5424 C CA . SER A 1 689 ? 15.847 5.874 -45.255 1.00 35.25 689 SER A CA 1
ATOM 5425 C C . SER A 1 689 ? 17.293 6.398 -45.214 1.00 35.25 689 SER A C 1
ATOM 5427 O O . SER A 1 689 ? 17.759 6.901 -46.227 1.00 35.25 689 SER A O 1
ATOM 5429 N N . VAL A 1 690 ? 18.060 6.263 -44.121 1.00 34.59 690 VAL A N 1
ATOM 5430 C CA . VAL A 1 690 ? 19.466 6.729 -44.049 1.00 34.59 690 VAL A CA 1
ATOM 5431 C C . VAL A 1 690 ? 20.360 5.885 -44.964 1.00 34.59 690 VAL A C 1
ATOM 5433 O O . VAL A 1 690 ? 21.431 6.328 -45.366 1.00 34.59 690 VAL A O 1
ATOM 5436 N N . LEU A 1 691 ? 19.897 4.703 -45.374 1.00 35.28 691 LEU A N 1
ATOM 5437 C CA . LEU A 1 691 ? 20.529 3.925 -46.440 1.00 35.28 691 LEU A CA 1
ATOM 5438 C C . LEU A 1 691 ? 20.023 4.279 -47.850 1.00 35.28 691 LEU A C 1
ATOM 5440 O O . LEU A 1 691 ? 20.621 3.825 -48.817 1.00 35.28 691 LEU A O 1
ATOM 5444 N N . ALA A 1 692 ? 18.966 5.088 -47.970 1.00 32.28 692 ALA A N 1
ATOM 5445 C CA . ALA A 1 692 ? 18.331 5.469 -49.235 1.00 32.28 692 ALA A CA 1
ATOM 5446 C C . ALA A 1 692 ? 18.481 6.959 -49.599 1.00 32.28 692 ALA A C 1
ATOM 5448 O O . ALA A 1 692 ? 18.227 7.317 -50.738 1.00 32.28 692 ALA A O 1
ATOM 5449 N N . SER A 1 693 ? 18.905 7.836 -48.682 1.00 32.56 693 SER A N 1
ATOM 5450 C CA . SER A 1 693 ? 19.074 9.267 -48.965 1.00 32.56 693 SER A CA 1
ATOM 5451 C C . SER A 1 693 ? 20.495 9.738 -48.649 1.00 32.56 693 SER A C 1
ATOM 5453 O O . SER A 1 693 ? 20.763 10.285 -47.575 1.00 32.56 693 SER A O 1
ATOM 5455 N N . GLN A 1 694 ? 21.417 9.546 -49.595 1.00 34.19 694 GLN A N 1
ATOM 5456 C CA . GLN A 1 694 ? 22.519 10.494 -49.737 1.00 34.19 694 GLN A CA 1
ATOM 5457 C C . GLN A 1 694 ? 21.981 11.717 -50.487 1.00 34.19 694 GLN A C 1
ATOM 5459 O O . GLN A 1 694 ? 21.350 11.577 -51.523 1.00 34.19 694 GLN A O 1
ATOM 5464 N N . GLU A 1 695 ? 22.265 12.895 -49.928 1.00 39.47 695 GLU A N 1
ATOM 5465 C CA . GLU A 1 695 ? 22.005 14.240 -50.470 1.00 39.47 695 GLU A CA 1
ATOM 5466 C C . GLU A 1 695 ? 20.668 14.915 -50.117 1.00 39.47 695 GLU A C 1
ATOM 5468 O O . GLU A 1 695 ? 19.836 15.212 -50.962 1.00 39.47 695 GLU A O 1
ATOM 5473 N N . MET A 1 696 ? 20.544 15.355 -48.857 1.00 30.08 696 MET A N 1
ATOM 5474 C CA . MET A 1 696 ? 19.992 16.689 -48.580 1.00 30.08 696 MET A CA 1
ATOM 5475 C C . MET A 1 696 ? 20.596 17.289 -47.291 1.00 30.08 696 MET A C 1
ATOM 5477 O O . MET A 1 696 ? 20.214 16.936 -46.180 1.00 30.08 696 MET A O 1
ATOM 5481 N N . ARG A 1 697 ? 21.490 18.271 -47.496 1.00 28.28 697 ARG A N 1
ATOM 5482 C CA . ARG A 1 697 ? 22.073 19.273 -46.567 1.00 28.28 697 ARG A CA 1
ATOM 5483 C C . ARG A 1 697 ? 23.249 18.895 -45.640 1.00 28.28 697 ARG A C 1
ATOM 5485 O O . ARG A 1 697 ? 23.169 18.024 -44.787 1.00 28.28 697 ARG A O 1
ATOM 5492 N N . GLU A 1 698 ? 24.305 19.691 -45.847 1.00 31.48 698 GLU A N 1
ATOM 5493 C CA . GLU A 1 698 ? 25.483 20.078 -45.050 1.00 31.48 698 GLU A CA 1
ATOM 5494 C C . GLU A 1 698 ? 25.846 19.306 -43.766 1.00 31.48 698 GLU A C 1
ATOM 5496 O O . GLU A 1 698 ? 25.114 19.273 -42.780 1.00 31.48 698 GLU A O 1
ATOM 5501 N N . ALA A 1 699 ? 27.084 18.796 -43.804 1.00 32.41 699 ALA A N 1
ATOM 5502 C CA . ALA A 1 699 ? 27.954 18.319 -42.730 1.00 32.41 699 ALA A CA 1
ATOM 5503 C C . ALA A 1 699 ? 27.483 18.593 -41.286 1.00 32.41 699 ALA A C 1
ATOM 5505 O O . ALA A 1 699 ? 27.796 19.619 -40.683 1.00 32.41 699 ALA A O 1
ATOM 5506 N N . LEU A 1 700 ? 26.834 17.595 -40.688 1.00 31.05 700 LEU A N 1
ATOM 5507 C CA . LEU A 1 700 ? 26.672 17.462 -39.243 1.00 31.05 700 LEU A CA 1
ATOM 5508 C C . LEU A 1 700 ? 27.270 16.121 -38.812 1.00 31.05 700 LEU A C 1
ATOM 5510 O O . LEU A 1 700 ? 26.938 15.075 -39.364 1.00 31.05 700 LEU A O 1
ATOM 5514 N N . GLU A 1 701 ? 28.191 16.176 -37.849 1.00 30.86 701 GLU A N 1
ATOM 5515 C CA . GLU A 1 701 ? 28.925 15.038 -37.284 1.00 30.86 701 GLU A CA 1
ATOM 5516 C C . GLU A 1 701 ? 27.998 13.848 -36.956 1.00 30.86 701 GLU A C 1
ATOM 5518 O O . GLU A 1 701 ? 27.177 13.900 -36.036 1.00 30.86 701 GLU A O 1
ATOM 5523 N N . MET A 1 702 ? 28.145 12.758 -37.714 1.00 32.12 702 MET A N 1
ATOM 5524 C CA . MET A 1 702 ? 27.346 11.533 -37.604 1.00 32.12 702 MET A CA 1
ATOM 5525 C C . MET A 1 702 ? 27.756 10.720 -36.366 1.00 32.12 702 MET A C 1
ATOM 5527 O O . MET A 1 702 ? 28.815 10.094 -36.331 1.00 32.12 702 MET A O 1
ATOM 5531 N N . ARG A 1 703 ? 26.899 10.708 -35.341 1.00 29.84 703 ARG A N 1
ATOM 5532 C CA . ARG A 1 703 ? 26.913 9.701 -34.262 1.00 29.84 703 ARG A CA 1
ATOM 5533 C C . ARG A 1 703 ? 26.089 8.474 -34.690 1.00 29.84 703 ARG A C 1
ATOM 5535 O O . ARG A 1 703 ? 25.217 8.628 -35.540 1.00 29.84 703 ARG A O 1
ATOM 5542 N N . PRO A 1 704 ? 26.350 7.270 -34.140 1.00 33.94 704 PRO A N 1
ATOM 5543 C CA . PRO A 1 704 ? 25.778 6.028 -34.659 1.00 33.94 704 PRO A CA 1
ATOM 5544 C C . PRO A 1 704 ? 24.239 6.021 -34.672 1.00 33.94 704 PRO A C 1
ATOM 5546 O O . PRO A 1 704 ? 23.590 6.391 -33.697 1.00 33.94 704 PRO A O 1
ATOM 5549 N N . THR A 1 705 ? 23.699 5.547 -35.795 1.00 48.34 705 THR A N 1
ATOM 5550 C CA . THR A 1 705 ? 22.301 5.467 -36.271 1.00 48.34 705 THR A CA 1
ATOM 5551 C C . THR A 1 705 ? 21.437 4.406 -35.572 1.00 48.34 705 THR A C 1
ATOM 5553 O O . THR A 1 705 ? 20.482 3.884 -36.144 1.00 48.34 705 THR A O 1
ATOM 5556 N N . VAL A 1 706 ? 21.769 4.027 -34.336 1.00 48.69 706 VAL A N 1
ATOM 5557 C CA . VAL A 1 706 ? 21.052 2.958 -33.625 1.00 48.69 706 VAL A CA 1
ATOM 5558 C C . VAL A 1 706 ? 19.838 3.547 -32.908 1.00 48.69 706 VAL A C 1
ATOM 5560 O O . VAL A 1 706 ? 19.994 4.371 -32.005 1.00 48.69 706 VAL A O 1
ATOM 5563 N N . GLN A 1 707 ? 18.634 3.103 -33.292 1.00 54.72 707 GLN A N 1
ATOM 5564 C CA . GLN A 1 707 ? 17.396 3.451 -32.591 1.00 54.72 707 GLN A CA 1
ATOM 5565 C C . GLN A 1 707 ? 17.543 3.150 -31.096 1.00 54.72 707 GLN A C 1
ATOM 5567 O O . GLN A 1 707 ? 18.021 2.083 -30.703 1.00 54.72 707 GLN A O 1
ATOM 5572 N N . LEU A 1 708 ? 17.138 4.104 -30.261 1.00 56.25 708 LEU A N 1
ATOM 5573 C CA . LEU A 1 708 ? 17.100 3.925 -28.817 1.00 56.25 708 LEU A CA 1
ATOM 5574 C C . LEU A 1 708 ? 15.779 3.242 -28.460 1.00 56.25 708 LEU A C 1
ATOM 5576 O O . LEU A 1 708 ? 14.741 3.902 -28.443 1.00 56.25 708 LEU A O 1
ATOM 5580 N N . GLY A 1 709 ? 15.819 1.935 -28.184 1.00 55.47 709 GLY A N 1
ATOM 5581 C CA . GLY A 1 709 ? 14.673 1.228 -27.612 1.00 55.47 709 GLY A CA 1
ATOM 5582 C C . GLY A 1 709 ? 14.178 1.929 -26.342 1.00 55.47 709 GLY A C 1
ATOM 5583 O O . GLY A 1 709 ? 14.974 2.474 -25.572 1.00 55.47 709 GLY A O 1
ATOM 5584 N N . ASP A 1 710 ? 12.867 1.931 -26.121 1.00 63.22 710 ASP A N 1
ATOM 5585 C CA . ASP A 1 710 ? 12.250 2.469 -24.906 1.00 63.22 710 ASP A CA 1
ATOM 5586 C C . ASP A 1 710 ? 11.223 1.458 -24.399 1.00 63.22 710 ASP A C 1
ATOM 5588 O O . ASP A 1 710 ? 10.047 1.541 -24.765 1.00 63.22 710 ASP A O 1
ATOM 5592 N N . PRO A 1 711 ? 11.645 0.518 -23.532 1.00 60.31 711 PRO A N 1
ATOM 5593 C CA . PRO A 1 711 ? 10.777 -0.520 -22.986 1.00 60.31 711 PRO A CA 1
ATOM 5594 C C . PRO A 1 711 ? 9.486 0.029 -22.357 1.00 60.31 711 PRO A C 1
ATOM 5596 O O . PRO A 1 711 ? 8.486 -0.674 -22.228 1.00 60.31 711 PRO A O 1
ATOM 5599 N N . PHE A 1 712 ? 9.480 1.288 -21.926 1.00 62.62 712 PHE A N 1
ATOM 5600 C CA . PHE A 1 712 ? 8.356 1.879 -21.211 1.00 62.62 712 PHE A CA 1
ATOM 5601 C C . PHE A 1 712 ? 7.324 2.459 -22.168 1.00 62.62 712 PHE A C 1
ATOM 5603 O O . PHE A 1 712 ? 6.142 2.128 -22.058 1.00 62.62 712 PHE A O 1
ATOM 5610 N N . ALA A 1 713 ? 7.768 3.281 -23.124 1.00 64.88 713 ALA A N 1
ATOM 5611 C CA . ALA A 1 713 ? 6.903 3.738 -24.208 1.00 64.88 713 ALA A CA 1
ATOM 5612 C C . ALA A 1 713 ? 6.369 2.538 -24.994 1.00 64.88 713 ALA A C 1
ATOM 5614 O O . ALA A 1 713 ? 5.173 2.475 -25.270 1.00 64.88 713 ALA A O 1
ATOM 5615 N N . GLU A 1 714 ? 7.227 1.549 -25.255 1.00 66.94 714 GLU A N 1
ATOM 5616 C CA . GLU A 1 714 ? 6.825 0.282 -25.848 1.00 66.94 714 GLU A CA 1
ATOM 5617 C C . GLU A 1 714 ? 5.738 -0.373 -25.012 1.00 66.94 714 GLU A C 1
ATOM 5619 O O . GLU A 1 714 ? 4.657 -0.565 -25.541 1.00 66.94 714 GLU A O 1
ATOM 5624 N N . LYS A 1 715 ? 5.910 -0.612 -23.705 1.00 66.75 715 LYS A N 1
ATOM 5625 C CA . LYS A 1 715 ? 4.850 -1.233 -22.887 1.00 66.75 715 LYS A CA 1
ATOM 5626 C C . LYS A 1 715 ? 3.505 -0.495 -22.942 1.00 66.75 715 LYS A C 1
ATOM 5628 O O . LYS A 1 715 ? 2.468 -1.153 -23.013 1.00 66.75 715 LYS A O 1
ATOM 5633 N N . CYS A 1 716 ? 3.502 0.836 -22.938 1.00 68.88 716 CYS A N 1
ATOM 5634 C CA . CYS A 1 716 ? 2.272 1.610 -23.118 1.00 68.88 716 CYS A CA 1
ATOM 5635 C C . CYS A 1 716 ? 1.648 1.379 -24.505 1.00 68.88 716 CYS A C 1
ATOM 5637 O O . CYS A 1 716 ? 0.436 1.199 -24.603 1.00 68.88 716 CYS A O 1
ATOM 5639 N N . LEU A 1 717 ? 2.466 1.345 -25.564 1.00 71.25 717 LEU A N 1
ATOM 5640 C CA . LEU A 1 717 ? 2.026 1.013 -26.924 1.00 71.25 717 LEU A CA 1
ATOM 5641 C C . LEU A 1 717 ? 1.471 -0.414 -26.997 1.00 71.25 717 LEU A C 1
ATOM 5643 O O . LEU A 1 717 ? 0.417 -0.616 -27.586 1.00 71.25 717 LEU A O 1
ATOM 5647 N N . ILE A 1 718 ? 2.126 -1.379 -26.339 1.00 72.12 718 ILE A N 1
ATOM 5648 C CA . ILE A 1 718 ? 1.691 -2.778 -26.247 1.00 72.12 718 ILE A CA 1
ATOM 5649 C C . ILE A 1 718 ? 0.243 -2.851 -25.747 1.00 72.12 718 ILE A C 1
ATOM 5651 O O . ILE A 1 718 ? -0.611 -3.441 -26.408 1.00 72.12 718 ILE A O 1
ATOM 5655 N N . GLU A 1 719 ? -0.049 -2.261 -24.584 1.00 74.06 719 GLU A N 1
ATOM 5656 C CA . GLU A 1 719 ? -1.398 -2.342 -24.014 1.00 74.06 719 GLU A CA 1
ATOM 5657 C C . GLU A 1 719 ? -2.405 -1.505 -24.815 1.00 74.06 719 GLU A C 1
ATOM 5659 O O . GLU A 1 719 ? -3.511 -1.981 -25.057 1.00 74.06 719 GLU A O 1
ATOM 5664 N N . ALA A 1 720 ? -2.023 -0.319 -25.305 1.00 76.44 720 ALA A N 1
ATOM 5665 C CA . ALA A 1 720 ? -2.901 0.516 -26.126 1.00 76.44 720 ALA A CA 1
ATOM 5666 C C . ALA A 1 720 ? -3.317 -0.181 -27.434 1.00 76.44 720 ALA A C 1
ATOM 5668 O O . ALA A 1 720 ? -4.491 -0.137 -27.802 1.00 76.44 720 ALA A O 1
ATOM 5669 N N . CYS A 1 721 ? -2.387 -0.861 -28.112 1.00 78.75 721 CYS A N 1
ATOM 5670 C CA . CYS A 1 721 ? -2.680 -1.648 -29.308 1.00 78.75 721 CYS A CA 1
ATOM 5671 C C . CYS A 1 721 ? -3.609 -2.823 -28.983 1.00 78.75 721 CYS A C 1
ATOM 5673 O O . CYS A 1 721 ? -4.633 -2.979 -29.640 1.00 78.75 721 CYS A O 1
ATOM 5675 N N . LEU A 1 722 ? -3.317 -3.602 -27.934 1.00 77.06 722 LEU A N 1
ATOM 5676 C CA . LEU A 1 722 ? -4.176 -4.718 -27.517 1.00 77.06 722 LEU A CA 1
ATOM 5677 C C . LEU A 1 722 ? -5.586 -4.261 -27.103 1.00 77.06 722 LEU A C 1
ATOM 5679 O O . LEU A 1 722 ? -6.561 -4.971 -27.347 1.00 77.06 722 LEU A O 1
ATOM 5683 N N . GLU A 1 723 ? -5.721 -3.096 -26.469 1.00 79.44 723 GLU A N 1
ATOM 5684 C CA . GLU A 1 723 ? -7.021 -2.492 -26.163 1.00 79.44 723 GLU A CA 1
ATOM 5685 C C . GLU A 1 723 ? -7.754 -2.044 -27.429 1.00 79.44 723 GLU A C 1
ATOM 5687 O O . GLU A 1 723 ? -8.935 -2.354 -27.580 1.00 79.44 723 GLU A O 1
ATOM 5692 N N . ALA A 1 724 ? -7.063 -1.375 -28.357 1.00 83.00 724 ALA A N 1
ATOM 5693 C CA . ALA A 1 724 ? -7.633 -0.948 -29.631 1.00 83.00 724 ALA A CA 1
ATOM 5694 C C . ALA A 1 724 ? -8.113 -2.146 -30.463 1.00 83.00 724 ALA A C 1
ATOM 5696 O O . ALA A 1 724 ? -9.238 -2.132 -30.963 1.00 83.00 724 ALA A O 1
ATOM 5697 N N . PHE A 1 725 ? -7.326 -3.221 -30.527 1.00 83.00 725 PHE A N 1
ATOM 5698 C CA . PHE A 1 725 ? -7.687 -4.473 -31.192 1.00 83.00 725 PHE A CA 1
ATOM 5699 C C . PHE A 1 725 ? -8.999 -5.062 -30.663 1.00 83.00 725 PHE A C 1
ATOM 5701 O O . PHE A 1 725 ? -9.863 -5.448 -31.447 1.00 83.00 725 PHE A O 1
ATOM 5708 N N . LYS A 1 726 ? -9.219 -5.035 -29.342 1.00 80.88 726 LYS A N 1
ATOM 5709 C CA . LYS A 1 726 ? -10.467 -5.525 -28.723 1.00 80.88 726 LYS A CA 1
ATOM 5710 C C . LYS A 1 726 ? -11.711 -4.724 -29.106 1.00 80.88 726 LYS A C 1
ATOM 5712 O O . LYS A 1 726 ? -12.818 -5.228 -28.936 1.00 80.88 726 LYS A O 1
ATOM 5717 N N . THR A 1 727 ? -11.561 -3.489 -29.585 1.00 84.12 727 THR A N 1
ATOM 5718 C CA . THR A 1 727 ? -12.705 -2.675 -30.030 1.00 84.12 727 THR A CA 1
ATOM 5719 C C . THR A 1 727 ? -13.236 -3.091 -31.402 1.00 84.12 727 THR A C 1
ATOM 5721 O O . THR A 1 727 ? -14.364 -2.740 -31.738 1.00 84.12 727 THR A O 1
ATOM 5724 N N . GLY A 1 728 ? -12.434 -3.805 -32.202 1.00 80.38 728 GLY A N 1
ATOM 5725 C CA . GLY A 1 728 ? -12.736 -4.107 -33.604 1.00 80.38 728 GLY A CA 1
ATOM 5726 C C . GLY A 1 728 ? -12.627 -2.904 -34.552 1.00 80.38 728 GLY A C 1
ATOM 5727 O O . GLY A 1 728 ? -12.967 -3.031 -35.722 1.00 80.38 728 GLY A O 1
ATOM 5728 N N . ALA A 1 729 ? -12.169 -1.740 -34.071 1.00 81.69 729 ALA A N 1
ATOM 5729 C CA . ALA A 1 729 ? -11.989 -0.539 -34.891 1.00 81.69 729 ALA A CA 1
ATOM 5730 C C . ALA A 1 729 ? -10.681 -0.535 -35.707 1.00 81.69 729 ALA A C 1
ATOM 5732 O O . ALA A 1 729 ? -10.512 0.319 -36.574 1.00 81.69 729 ALA A O 1
ATOM 5733 N N . VAL A 1 730 ? -9.756 -1.455 -35.418 1.00 80.19 730 VAL A N 1
ATOM 5734 C CA . VAL A 1 730 ? -8.513 -1.644 -36.178 1.00 80.19 730 VAL A CA 1
ATOM 5735 C C . VAL A 1 730 ? -8.739 -2.777 -37.176 1.00 80.19 730 VAL A C 1
ATOM 5737 O O . VAL A 1 730 ? -9.155 -3.860 -36.762 1.00 80.19 730 VAL A O 1
ATOM 5740 N N . VAL A 1 731 ? -8.517 -2.506 -38.467 1.00 71.19 731 VAL A N 1
ATOM 5741 C CA . VAL A 1 731 ? -8.901 -3.370 -39.600 1.00 71.19 731 VAL A CA 1
ATOM 5742 C C . VAL A 1 731 ? -7.793 -3.576 -40.615 1.00 71.19 731 VAL A C 1
ATOM 5744 O O . VAL A 1 731 ? -6.957 -2.658 -40.778 1.00 71.19 731 VAL A O 1
#

pLDDT: mean 84.13, std 13.96, range [28.28, 98.31]

Sequence (731 aa):
MAETMLEKALALGMTEEEFRQVCAILGREPTDTELAMFSVEWSEHCGYGRSRQWLKLLPRNIGKFRTAFGGDAGGIEVKPGLWVLFKMESHNHPSQIEPKSGAATGIGGIVRDILAMGARPIALVDTLRFADPSDPKARYIFTGVVDGISWYGNCLAPDEILFVRENGQVKIVSIGDFCEAVLRGQLNGRKVEVLSLDPKTSQPCWVRVLRVFKRKSDRLLEIRTSMGRRIKVTPDHPCLVMKEEGSWVIKSAKHLRLGDRLPVIGCLPVDPNAPKSLDLIALFRAMRDDIFVQTSIPPQKIARARQILRALVPSAQKRFSYLKRGHFPLSVYLLLEKELALPRDKARLYLRSGKANCVPAVIPIDEEFARLVGYYLSGGCCSRHGTTYRLIWVFNKGEQEYVRDLCNILRRLGIRFKVNHDNATTKVVLSSWFLGILFKEVLKCGEKAENKSVPEVLMRHSPKLRRQVLIGLFRGDGSVTTYTHQKGSPVKISFATASRKLFEQVILLLQDIGITPYCYRKDGGEAVICGRRHRTLPVHFVEIRALRDVQKMKQWFSRHINWRILESLGRYTAPQRSYPRYKWHNGFSTVTVADIREIPGSTVYDLEVENTHLFVTSGGLITHNCIGIPTVAGEVGFNDCYKTNCLVGVMCIGIAWEHELMTSAAKGGGNAVVYVGNATGRDGIGGCSVLASQEMREALEMRPTVQLGDPFAEKCLIEACLEAFKTGAVV

Secondary structure (DSSP, 8-state):
-PPPHHHHHHHTT--HHHHHHHHHHHTSPPPHHHHHHHHHHTSTTT-TTTHHHHHTTS-S--SSS-EE-SSSSEEEEEETTEEEEEEEEE-HHHHHHSHHHHHHHHHHHHHHHHHHTTPEEEEEEEEEEES-TTSHHHHHHHHHHHHHHHTT---B-TT-EEEEEETTEEEEEEHHHHHHHHHTTTTTTS-EEEEEE-TTT--EEEEEEEEEEEEEEEEEEEEEETT--EEEE-TT-EEEEE-STT-EEEEEGGG--TT-EEEEE--PPP-TT--SEEEHHHHHTTT-TTEEEE-PPPGGGHHHHHHHHHHH---HHHHHHHHHHTEEEHHHHHHHHHHHT--GGG-EEEESS--S--EESEEE-SHHHHHHHHHHHTTEEEEEETTEEEEEEEEETT-HHHHHHHHHHHHHTT---EEEE-SSEEEEEEE-HHHHHIIIIIS---SSGGG----HHHHTS-HHHHHHHHHHHHHHH-EEEE--SSSS-SEEEEEEES-HHHHHHHHHHHHTTT---EEEEE---EEEETTEEEEPPPEEEEEE--HHHHHHHGGGS-HHHHHHHHHHHHT-S--TT-S-SSEE-SSEEEEEEEEEEEEEEEEEEEEEESSS-EEE-GGGBEEEPP----EEEEEEEE-GGGSSS-EEEEEEEEEEEGGG---S----TTPPP--------TTTTHHHHTTT---SS-------------HHHHHHHHHHHHHHHHHT---